Protein 6IYM (pdb70)

Solvent-accessible surface area: 23122 Å² total; per-residue (Å²): 78,42,33,3,2,47,6,54,68,115,68,162,28,65,0,0,5,25,70,97,65,112,76,43,10,5,16,73,35,0,160,17,79,34,0,37,87,5,1,83,74,51,110,102,70,142,27,104,102,135,117,27,60,196,87,72,144,161,16,119,18,38,10,0,7,111,3,52,10,2,0,2,0,4,12,148,0,15,9,86,150,98,137,51,156,144,79,54,48,102,27,100,11,21,1,9,2,0,0,9,32,0,24,27,3,5,145,33,66,0,43,8,12,54,109,36,2,112,56,0,0,1,10,0,0,0,0,0,0,0,4,56,74,16,82,67,10,57,106,160,47,0,63,139,32,10,44,0,1,0,0,0,2,0,0,0,0,10,43,5,18,155,96,14,67,6,50,5,12,0,3,0,0,21,6,0,0,0,0,0,13,0,0,1,24,49,143,42,18,104,19,64,80,12,64,0,37,0,92,4,93,51,103,78,42,0,58,5,18,5,116,27,19,61,55,74,6,34,52,0,0,26,39,0,0,108,2,0,27,1,56,11,0,1,1,0,0,0,1,23,5,56,25,21,0,82,54,64,198,112,75,53,39,4,83,86,34,24,44,1,30,0,19,1,98,47,6,24,113,1,62,2,57,0,86,57,277,101,55,49,22,0,49,0,55,63,143,60,147,23,35,0,0,0,16,65,95,60,88,70,32,7,0,16,73,34,2,165,16,84,33,0,38,79,12,1,84,94,49,160,138,90,141,22,79,24,140,104,8,81,126,34,100,122,170,26,107,17,26,8,0,6,101,1,35,8,3,0,1,0,5,14,185,2,24,10,96,120,89,149,102,55,108,122,39,20,82,37,122,8,24,1,8,2,0,1,4,22,0,21,29,3,4,111,27,68,0,29,15,11,55,128,31,1,114,59,0,0,2,16,0,0,0,0,0,0,0,8,71,80,13,73,50,8,52,86,140,46,0,63,136,29,9,42,0,1,0,0,0,1,0,0,0,0,22,37,6,29,157,96,6,64,7,46,6,8,0,3,0,0,18,6,0,0,0,0,0,7,0,0,5,28,55,142,42,20,98,19,66,90,23,72,0,41,0,96,4,93,53,105,75,38,3,61,6,25,5,112,23,10,42,38,71,5,35,48,0,0,36,58,0,0,96,0,2,32,1,57,7,0,0,1,0,0,0,1,23,6,58,27,26,0,86,54,61,184,111,76,49,37,4,89,92,37,24,41,0,31,0,35,1,126,44,2,32,78,0,63,2,59,0,96,69,241

Nearest PDB structures (foldseek):
  6iym-assembly1_B  TM=1.004E+00  e=7.738E-63  Exiguobacterium antarcticum B7
  8suu-assembly1_B  TM=8.965E-01  e=3.694E-33  Bacillus subtilis
  8sky-assembly1_A  TM=9.035E-01  e=5.834E-33  Bacillus subtilis
  8suu-assembly1_A  TM=9.017E-01  e=2.299E-32  Bacillus subtilis
  6v77-assembly1_B  TM=8.559E-01  e=2.124E-24  Mycolicibacterium smegmatis MC2 155

CATH classification: 3.90.850.10

Secondary structure (DSSP, 8-state):
--EEEEEEETTEEEEEEEETTEEEE-HHHHT-S-HHHHHHT-S-----SSSS----STT-B--S---SSPEEEESS-B-SSS-STT-SSS----EEEE-GGGEE-TT--EE--TTT-S-EE--EEEEEEE-S-BSS--TTTGGGGEEEEEEEE--EEHHHHHHSSSSTGGGTSTT-EEEEEEEEEGGG--GGG-EEEEEETTEEEEEEEGGGBSS-HHHHHHHHTTTSPBPTT-EEE----S--GGGSSS-----TT-EEEEEETTTEEEEEEEE--/-PEEEEEEETTEEEEEEEETTEEEE-HHHH--S-HHHHHHH-S-----STTSPEE-S--EE--S---SSPEEEESS-B-SSTTS-TTTTTS---EEEE-GGGEE-TTPPEE--TTT-S-EE--EEEEEEE-S-BSS--TTTTGGGEEEEEEEE--EEHHHHHHHSSSHHHH-STT-EEEEEEEEEGGG--GGG-EEEEEETTEEEEEEEGGGBSS-HHHHHHHHTSSS-B-TT-EEE----S--GGGSSS-----TT-EEEEEETTTEEEEEEEE--

B-factor: mean 56.95, std 20.61, range [31.55, 186.47]

Structure (mmCIF, N/CA/C/O backbone):
data_6IYM
#
_entry.id   6IYM
#
_cell.length_a   120.437
_cell.length_b   72.656
_cell.length_c   63.374
_cell.angle_alpha   90.00
_cell.angle_beta   101.68
_cell.angle_gamma   90.00
#
_symmetry.space_group_name_H-M   'C 1 2 1'
#
loop_
_entity.id
_entity.type
_entity.pdbx_description
1 polymer '5-oxopent-3-ene-1,2,5-tricarboxylate decarboxylase'
2 non-polymer 'MAGNESIUM ION'
3 water water
#
loop_
_atom_site.group_PDB
_atom_site.id
_atom_site.type_symbol
_atom_site.label_atom_id
_atom_site.label_alt_id
_atom_site.label_comp_id
_atom_site.label_asym_id
_atom_site.label_entity_id
_atom_site.label_seq_id
_atom_site.pdbx_PDB_ins_code
_atom_site.Cartn_x
_atom_site.Cartn_y
_atom_site.Cartn_z
_atom_site.occupancy
_atom_site.B_iso_or_equiv
_atom_site.auth_seq_id
_atom_site.auth_comp_id
_atom_site.auth_asym_id
_atom_site.auth_atom_id
_atom_site.pdbx_PDB_model_num
ATOM 1 N N . SER A 1 2 ? 57.170 -5.172 14.327 1.00 98.92 2 SER A N 1
ATOM 2 C CA . SER A 1 2 ? 55.953 -4.300 14.251 1.00 99.21 2 SER A CA 1
ATOM 3 C C . SER A 1 2 ? 55.018 -4.813 13.145 1.00 107.48 2 SER A C 1
ATOM 4 O O . SER A 1 2 ? 55.126 -4.315 11.995 1.00 110.49 2 SER A O 1
ATOM 7 N N . MET A 1 3 ? 54.149 -5.776 13.482 1.00 105.25 3 MET A N 1
ATOM 8 C CA . MET A 1 3 ? 53.065 -6.290 12.598 1.00 99.36 3 MET A CA 1
ATOM 9 C C . MET A 1 3 ? 51.965 -5.218 12.495 1.00 91.54 3 MET A C 1
ATOM 10 O O . MET A 1 3 ? 51.439 -4.796 13.548 1.00 84.86 3 MET A O 1
ATOM 15 N N . LYS A 1 4 ? 51.683 -4.739 11.279 1.00 73.82 4 LYS A N 1
ATOM 16 C CA . LYS A 1 4 ? 50.529 -3.852 10.984 1.00 69.32 4 LYS A CA 1
ATOM 17 C C . LYS A 1 4 ? 49.573 -4.653 10.113 1.00 65.55 4 LYS A C 1
ATOM 18 O O . LYS A 1 4 ? 50.067 -5.440 9.299 1.00 61.21 4 LYS A O 1
ATOM 24 N N . TRP A 1 5 ? 48.266 -4.511 10.335 1.00 58.14 5 TRP A N 1
ATOM 25 C CA . TRP A 1 5 ? 47.225 -5.246 9.577 1.00 50.86 5 TRP A CA 1
ATOM 26 C C . TRP A 1 5 ? 46.485 -4.256 8.696 1.00 52.08 5 TRP A C 1
ATOM 27 O O . TRP A 1 5 ? 46.175 -3.157 9.185 1.00 48.31 5 TRP A O 1
ATOM 38 N N . PHE A 1 6 ? 46.161 -4.656 7.474 1.00 48.51 6 PHE A N 1
ATOM 39 C CA . PHE A 1 6 ? 45.273 -3.871 6.591 1.00 52.81 6 PHE A CA 1
ATOM 40 C C . PHE A 1 6 ? 44.496 -4.818 5.688 1.00 56.06 6 PHE A C 1
ATOM 41 O O . PHE A 1 6 ? 44.787 -6.043 5.641 1.00 53.48 6 PHE A O 1
ATOM 49 N N . ARG A 1 7 ? 43.463 -4.239 5.089 1.00 53.81 7 ARG A N 1
ATOM 50 C CA . ARG A 1 7 ? 42.712 -4.786 3.949 1.00 51.86 7 ARG A CA 1
ATOM 51 C C . ARG A 1 7 ? 43.177 -3.979 2.732 1.00 56.80 7 ARG A C 1
ATOM 52 O O . ARG A 1 7 ? 43.410 -2.761 2.905 1.00 55.58 7 ARG A O 1
ATOM 60 N N . PHE A 1 8 ? 43.377 -4.628 1.579 1.00 57.81 8 PHE A N 1
ATOM 61 C CA . PHE A 1 8 ? 43.682 -3.960 0.284 1.00 60.20 8 PHE A CA 1
ATOM 62 C C . PHE A 1 8 ? 42.820 -4.570 -0.820 1.00 60.40 8 PHE A C 1
ATOM 63 O O . PHE A 1 8 ? 42.331 -5.700 -0.628 1.00 67.16 8 PHE A O 1
ATOM 71 N N . GLU A 1 9 ? 42.666 -3.848 -1.932 1.00 60.87 9 GLU A N 1
ATOM 72 C CA . GLU A 1 9 ? 41.792 -4.216 -3.074 1.00 67.94 9 GLU A CA 1
ATOM 73 C C . GLU A 1 9 ? 42.601 -4.981 -4.127 1.00 75.02 9 GLU A C 1
ATOM 74 O O . GLU A 1 9 ? 43.720 -4.530 -4.468 1.00 61.93 9 GLU A O 1
ATOM 80 N N . GLN A 1 10 ? 42.021 -6.080 -4.631 1.00 83.68 10 GLN A N 1
ATOM 81 C CA . GLN A 1 10 ? 42.509 -6.870 -5.796 1.00 80.42 10 GLN A CA 1
ATOM 82 C C . GLN A 1 10 ? 41.313 -7.417 -6.595 1.00 81.08 10 GLN A C 1
ATOM 83 O O . GLN A 1 10 ? 40.557 -8.260 -6.061 1.00 72.14 10 GLN A O 1
ATOM 89 N N . ASP A 1 11 ? 41.144 -6.933 -7.830 1.00 77.76 11 ASP A N 1
ATOM 90 C CA . ASP A 1 11 ? 40.083 -7.352 -8.783 1.00 84.33 11 ASP A CA 1
ATOM 91 C C . ASP A 1 11 ? 38.711 -6.896 -8.272 1.00 86.67 11 ASP A C 1
ATOM 92 O O . ASP A 1 11 ? 37.740 -7.651 -8.460 1.00 88.83 11 ASP A O 1
ATOM 97 N N . GLY A 1 12 ? 38.638 -5.692 -7.693 1.00 89.53 12 GLY A N 1
ATOM 98 C CA . GLY A 1 12 ? 37.422 -5.120 -7.081 1.00 93.91 12 GLY A CA 1
ATOM 99 C C . GLY A 1 12 ? 36.977 -5.908 -5.857 1.00 95.78 12 GLY A C 1
ATOM 100 O O . GLY A 1 12 ? 35.773 -5.819 -5.535 1.00 93.59 12 GLY A O 1
ATOM 101 N N . ARG A 1 13 ? 37.909 -6.622 -5.193 1.00 90.77 13 ARG A N 1
ATOM 102 C CA . ARG A 1 13 ? 37.622 -7.608 -4.107 1.00 87.78 13 ARG A CA 1
ATOM 103 C C . ARG A 1 13 ? 38.663 -7.560 -2.975 1.00 80.42 13 ARG A C 1
ATOM 104 O O . ARG A 1 13 ? 39.886 -7.632 -3.239 1.00 68.09 13 ARG A O 1
ATOM 112 N N . ALA A 1 14 ? 38.160 -7.525 -1.739 1.00 74.98 14 ALA A N 1
ATOM 113 C CA . ALA A 1 14 ? 38.933 -7.387 -0.489 1.00 71.05 14 ALA A CA 1
ATOM 114 C C . ALA A 1 14 ? 39.934 -8.537 -0.362 1.00 66.65 14 ALA A C 1
ATOM 115 O O . ALA A 1 14 ? 39.545 -9.677 -0.625 1.00 61.20 14 ALA A O 1
ATOM 117 N N . ARG A 1 15 ? 41.173 -8.220 0.034 1.00 64.64 15 ARG A N 1
ATOM 118 C CA . ARG A 1 15 ? 42.193 -9.173 0.548 1.00 66.26 15 ARG A CA 1
ATOM 119 C C . ARG A 1 15 ? 42.803 -8.592 1.830 1.00 64.06 15 ARG A C 1
ATOM 120 O O . ARG A 1 15 ? 42.540 -7.420 2.119 1.00 64.85 15 ARG A O 1
ATOM 128 N N . ILE A 1 16 ? 43.585 -9.382 2.569 1.00 53.66 16 ILE A N 1
ATOM 129 C CA . ILE A 1 16 ? 44.201 -8.967 3.860 1.00 57.49 16 ILE A CA 1
ATOM 130 C C . ILE A 1 16 ? 45.717 -8.989 3.680 1.00 64.23 16 ILE A C 1
ATOM 131 O O . ILE A 1 16 ? 46.248 -9.933 3.051 1.00 59.07 16 ILE A O 1
ATOM 136 N N . GLY A 1 17 ? 46.376 -7.991 4.256 1.00 60.85 17 GLY A N 1
ATOM 137 C CA . GLY A 1 17 ? 47.830 -7.807 4.171 1.00 59.74 17 GLY A CA 1
ATOM 138 C C . GLY A 1 17 ? 48.352 -7.391 5.518 1.00 62.07 17 GLY A C 1
ATOM 139 O O . GLY A 1 17 ? 47.530 -6.886 6.329 1.00 56.55 17 GLY A O 1
ATOM 140 N N . VAL A 1 18 ? 49.640 -7.648 5.757 1.00 65.76 18 VAL A N 1
ATOM 141 C CA . VAL A 1 18 ? 50.385 -7.200 6.966 1.00 72.22 18 VAL A CA 1
ATOM 142 C C . VAL A 1 18 ? 51.642 -6.460 6.511 1.00 73.46 18 VAL A C 1
ATOM 143 O O . VAL A 1 18 ? 51.915 -6.425 5.290 1.00 70.50 18 VAL A O 1
ATOM 147 N N . GLU A 1 19 ? 52.367 -5.889 7.472 1.00 73.69 19 GLU A N 1
ATOM 148 C CA . GLU A 1 19 ? 53.572 -5.064 7.214 1.00 78.93 19 GLU A CA 1
ATOM 149 C C . GLU A 1 19 ? 54.529 -5.231 8.396 1.00 80.32 19 GLU A C 1
ATOM 150 O O . GLU A 1 19 ? 54.173 -4.808 9.516 1.00 70.26 19 GLU A O 1
ATOM 156 N N . GLU A 1 20 ? 55.654 -5.905 8.141 1.00 85.10 20 GLU A N 1
ATOM 157 C CA . GLU A 1 20 ? 56.804 -6.050 9.068 1.00 90.17 20 GLU A CA 1
ATOM 158 C C . GLU A 1 20 ? 58.035 -5.441 8.392 1.00 90.89 20 GLU A C 1
ATOM 159 O O . GLU A 1 20 ? 58.330 -5.824 7.234 1.00 82.32 20 GLU A O 1
ATOM 165 N N . ALA A 1 21 ? 58.681 -4.490 9.073 1.00 88.93 21 ALA A N 1
ATOM 166 C CA . ALA A 1 21 ? 59.898 -3.788 8.610 1.00 91.12 21 ALA A CA 1
ATOM 167 C C . ALA A 1 21 ? 59.807 -3.493 7.103 1.00 97.17 21 ALA A C 1
ATOM 168 O O . ALA A 1 21 ? 60.623 -4.051 6.337 1.00 99.49 21 ALA A O 1
ATOM 170 N N . GLY A 1 22 ? 58.821 -2.687 6.687 1.00 92.79 22 GLY A N 1
ATOM 171 C CA . GLY A 1 22 ? 58.888 -1.872 5.455 1.00 88.73 22 GLY A CA 1
ATOM 172 C C . GLY A 1 22 ? 58.261 -2.498 4.212 1.00 87.57 22 GLY A C 1
ATOM 173 O O . GLY A 1 22 ? 58.114 -1.752 3.223 1.00 90.19 22 GLY A O 1
ATOM 174 N N . HIS A 1 23 ? 57.935 -3.797 4.203 1.00 90.59 23 HIS A N 1
ATOM 175 C CA . HIS A 1 23 ? 57.313 -4.481 3.030 1.00 83.92 23 HIS A CA 1
ATOM 176 C C . HIS A 1 23 ? 55.961 -5.072 3.416 1.00 83.05 23 HIS A C 1
ATOM 177 O O . HIS A 1 23 ? 55.765 -5.417 4.597 1.00 82.31 23 HIS A O 1
ATOM 184 N N . ARG A 1 24 ? 55.112 -5.269 2.413 1.00 83.86 24 ARG A N 1
ATOM 185 C CA . ARG A 1 24 ? 53.681 -5.615 2.571 1.00 81.58 24 ARG A CA 1
ATOM 186 C C . ARG A 1 24 ? 53.413 -6.993 1.957 1.00 89.36 24 ARG A C 1
ATOM 187 O O . ARG A 1 24 ? 53.282 -7.091 0.708 1.00 90.77 24 ARG A O 1
ATOM 195 N N . TYR A 1 25 ? 53.320 -8.009 2.820 1.00 81.88 25 TYR A N 1
ATOM 196 C CA . TYR A 1 25 ? 53.034 -9.417 2.451 1.00 82.42 25 TYR A CA 1
ATOM 197 C C . TYR A 1 25 ? 51.514 -9.585 2.450 1.00 78.32 25 TYR A C 1
ATOM 198 O O . TYR A 1 25 ? 50.853 -9.015 3.345 1.00 69.72 25 TYR A O 1
ATOM 207 N N . ASP A 1 26 ? 50.984 -10.295 1.449 1.00 69.60 26 ASP A N 1
ATOM 208 C CA . ASP A 1 26 ? 49.572 -10.763 1.408 1.00 72.17 26 ASP A CA 1
ATOM 209 C C .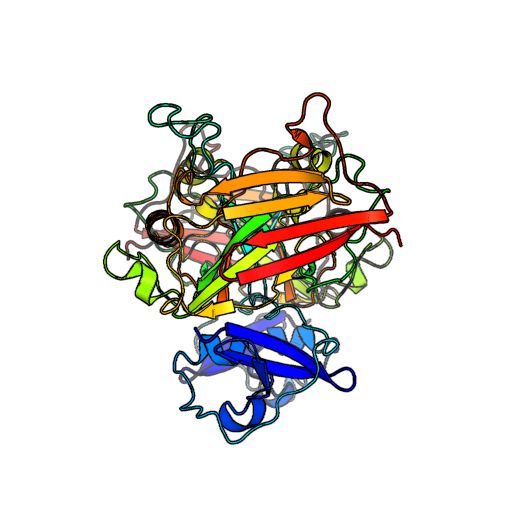 ASP A 1 26 ? 49.468 -12.044 2.253 1.00 70.74 26 ASP A C 1
ATOM 210 O O . ASP A 1 26 ? 50.060 -13.058 1.860 1.00 74.06 26 ASP A O 1
ATOM 215 N N . VAL A 1 27 ? 48.742 -12.001 3.374 1.00 70.09 27 VAL A N 1
ATOM 216 C CA . VAL A 1 27 ? 48.697 -13.095 4.391 1.00 62.99 27 VAL A CA 1
ATOM 217 C C . VAL A 1 27 ? 47.365 -13.841 4.312 1.00 64.31 27 VAL A C 1
ATOM 218 O O . VAL A 1 27 ? 47.145 -14.731 5.157 1.00 60.14 27 VAL A O 1
ATOM 222 N N . THR A 1 28 ? 46.501 -13.509 3.357 1.00 59.57 28 THR A N 1
ATOM 223 C CA . THR A 1 28 ? 45.108 -14.030 3.332 1.00 62.22 28 THR A CA 1
ATOM 224 C C . THR A 1 28 ? 45.133 -15.549 3.513 1.00 67.09 28 THR A C 1
ATOM 225 O O . THR A 1 28 ? 44.402 -16.060 4.360 1.00 72.84 28 THR A O 1
ATOM 229 N N . PRO A 1 29 ? 45.948 -16.311 2.731 1.00 67.49 29 PRO A N 1
ATOM 230 C CA . PRO A 1 29 ? 45.991 -17.771 2.838 1.00 64.61 29 PRO A CA 1
ATOM 231 C C . PRO A 1 29 ? 46.222 -18.326 4.252 1.00 64.86 29 PRO A C 1
ATOM 232 O O . PRO A 1 29 ? 45.456 -19.187 4.651 1.00 67.61 29 PRO A O 1
ATOM 236 N N . GLN A 1 30 ? 47.233 -17.850 4.984 1.00 68.60 30 GLN A N 1
ATOM 237 C CA . GLN A 1 30 ? 47.550 -18.400 6.338 1.00 76.28 30 GLN A CA 1
ATOM 238 C C . GLN A 1 30 ? 46.398 -18.136 7.314 1.00 75.92 30 GLN A C 1
ATOM 239 O O . GLN A 1 30 ? 46.199 -18.990 8.196 1.00 81.78 30 GLN A O 1
ATOM 245 N N . VAL A 1 31 ? 45.683 -17.011 7.169 1.00 77.98 31 VAL A N 1
ATOM 246 C CA . VAL A 1 31 ? 44.667 -16.529 8.160 1.00 75.44 31 VAL A CA 1
ATOM 247 C C . VAL A 1 31 ? 43.250 -16.973 7.741 1.00 78.49 31 VAL A C 1
ATOM 248 O O . VAL A 1 31 ? 42.344 -16.873 8.589 1.00 81.30 31 VAL A O 1
ATOM 252 N N . TYR A 1 32 ? 43.057 -17.456 6.506 1.00 77.95 32 TYR A N 1
ATOM 253 C CA . TYR A 1 32 ? 41.829 -18.169 6.039 1.00 81.99 32 TYR A CA 1
ATOM 254 C C . TYR A 1 32 ? 40.594 -17.266 6.151 1.00 77.49 32 TYR A C 1
ATOM 255 O O . TYR A 1 32 ? 39.548 -17.738 6.622 1.00 77.71 32 TYR A O 1
ATOM 264 N N . THR A 1 33 ? 40.690 -16.019 5.688 1.00 76.80 33 THR A N 1
ATOM 265 C CA . THR A 1 33 ? 39.532 -15.100 5.552 1.00 67.95 33 THR A CA 1
ATOM 266 C C . THR A 1 33 ? 39.962 -13.824 4.820 1.00 65.12 33 THR A C 1
ATOM 267 O O . THR A 1 33 ? 41.167 -13.548 4.806 1.00 61.80 33 THR A O 1
ATOM 271 N N . ASP A 1 34 ? 38.998 -13.102 4.240 1.00 60.55 34 ASP A N 1
ATOM 272 C CA . ASP A 1 34 ? 39.160 -11.744 3.636 1.00 67.27 34 ASP A CA 1
ATOM 273 C C . ASP A 1 34 ? 38.558 -10.644 4.545 1.00 65.66 34 ASP A C 1
ATOM 274 O O . ASP A 1 34 ? 38.435 -9.475 4.076 1.00 56.93 34 ASP A O 1
ATOM 279 N N . SER A 1 35 ? 38.095 -10.990 5.756 1.00 62.86 35 SER A N 1
ATOM 280 C CA . SER A 1 35 ? 37.539 -10.008 6.727 1.00 57.03 35 SER A CA 1
ATOM 281 C C . SER A 1 35 ? 38.525 -9.800 7.871 1.00 55.14 35 SER A C 1
ATOM 282 O O . SER A 1 35 ? 38.797 -10.752 8.629 1.00 48.75 35 SER A O 1
ATOM 285 N N . LEU A 1 36 ? 39.075 -8.586 7.947 1.00 49.78 36 LEU A N 1
ATOM 286 C CA . LEU A 1 36 ? 40.010 -8.197 9.022 1.00 50.80 36 LEU A CA 1
ATOM 287 C C . LEU A 1 36 ? 39.235 -8.092 10.338 1.00 47.93 36 LEU A C 1
ATOM 288 O O . LEU A 1 36 ? 39.872 -8.284 11.373 1.00 51.14 36 LEU A O 1
ATOM 293 N N . LEU A 1 37 ? 37.921 -7.815 10.299 1.00 45.67 37 LEU A N 1
ATOM 294 C CA . LEU A 1 37 ? 37.061 -7.811 11.507 1.00 50.86 37 LEU A CA 1
ATOM 295 C C . LEU A 1 37 ? 37.002 -9.226 12.079 1.00 52.17 37 LEU A C 1
ATOM 296 O O . LEU A 1 37 ? 37.075 -9.376 13.315 1.00 45.20 37 LEU A O 1
ATOM 301 N N . GLU A 1 38 ? 36.873 -10.202 11.182 1.00 54.74 38 GLU A N 1
ATOM 302 C CA . GLU A 1 38 ? 36.828 -11.644 11.514 1.00 53.39 38 GLU A CA 1
ATOM 303 C C . GLU A 1 38 ? 38.117 -12.026 12.230 1.00 53.87 38 GLU A C 1
ATOM 304 O O . GLU A 1 38 ? 38.033 -12.772 13.202 1.00 55.86 38 GLU A O 1
ATOM 310 N N . VAL A 1 39 ? 39.265 -11.533 11.752 1.00 58.44 39 VAL A N 1
ATOM 311 C CA . VAL A 1 39 ? 40.612 -11.814 12.337 1.00 55.29 39 VAL A CA 1
ATOM 312 C C . VAL A 1 39 ? 40.652 -11.285 13.773 1.00 55.18 39 VAL A C 1
ATOM 313 O O . VAL A 1 39 ? 41.162 -11.992 14.649 1.00 55.51 39 VAL A O 1
ATOM 317 N N . ILE A 1 40 ? 40.085 -10.101 14.005 1.00 53.69 40 ILE A N 1
ATOM 318 C CA . ILE A 1 40 ? 40.062 -9.446 15.344 1.00 50.82 40 ILE A CA 1
ATOM 319 C C . ILE A 1 40 ? 39.112 -10.195 16.287 1.00 51.18 40 ILE A C 1
ATOM 320 O O . ILE A 1 40 ? 39.579 -10.551 17.380 1.00 51.78 40 ILE A O 1
ATOM 325 N N . VAL A 1 41 ? 37.853 -10.420 15.876 1.00 52.96 41 VAL A N 1
ATOM 326 C CA . VAL A 1 41 ? 36.760 -11.047 16.690 1.00 51.10 41 VAL A CA 1
ATOM 327 C C . VAL A 1 41 ? 37.205 -12.444 17.178 1.00 55.59 41 VAL A C 1
ATOM 328 O O . VAL A 1 41 ? 37.059 -12.717 18.381 1.00 56.29 41 VAL A O 1
ATOM 332 N N . ARG A 1 42 ? 37.745 -13.284 16.286 1.00 55.16 42 ARG A N 1
ATOM 333 C CA . ARG A 1 42 ? 38.263 -14.659 16.576 1.00 62.57 42 ARG A CA 1
ATOM 334 C C . ARG A 1 42 ? 39.173 -14.706 17.810 1.00 63.07 42 ARG A C 1
ATOM 335 O O . ARG A 1 42 ? 39.222 -15.776 18.427 1.00 59.37 42 ARG A O 1
ATOM 343 N N . GLY A 1 43 ? 39.898 -13.621 18.116 1.00 64.05 43 GLY A N 1
ATOM 344 C CA . GLY A 1 43 ? 40.611 -13.434 19.395 1.00 65.48 43 GLY A CA 1
ATOM 345 C C . GLY A 1 43 ? 41.803 -14.369 19.564 1.00 76.74 43 GLY A C 1
ATOM 346 O O . GLY A 1 43 ? 42.160 -14.656 20.722 1.00 80.92 43 GLY A O 1
ATOM 347 N N . PHE A 1 44 ? 42.389 -14.841 18.459 1.00 74.75 44 PHE A N 1
ATOM 348 C CA . PHE A 1 44 ? 43.717 -15.510 18.386 1.00 76.41 44 PHE A CA 1
ATOM 349 C C . PHE A 1 44 ? 44.379 -15.091 17.069 1.00 83.03 44 PHE A C 1
ATOM 350 O O . PHE A 1 44 ? 43.634 -14.806 16.104 1.00 80.47 44 PHE A O 1
ATOM 358 N N . GLU A 1 45 ? 45.713 -15.056 17.008 1.00 88.34 45 GLU A N 1
ATOM 359 C CA . GLU A 1 45 ? 46.428 -14.875 15.716 1.00 96.55 45 GLU A CA 1
ATOM 360 C C . GLU A 1 45 ? 46.684 -16.259 15.122 1.00 91.89 45 GLU A C 1
ATOM 361 O O . GLU A 1 45 ? 47.164 -17.130 15.874 1.00 80.46 45 GLU A O 1
ATOM 367 N N . MET A 1 46 ? 46.362 -16.433 13.833 1.00 89.76 46 MET A N 1
ATOM 368 C CA . MET A 1 46 ? 46.463 -17.719 13.096 1.00 96.59 46 MET A CA 1
ATOM 369 C C . MET A 1 46 ? 47.916 -17.924 12.654 1.00 104.00 46 MET A C 1
ATOM 370 O O . MET A 1 46 ? 48.202 -17.715 11.461 1.00 113.68 46 MET A O 1
ATOM 375 N N . ASP A 1 47 ? 48.786 -18.269 13.614 1.00 110.05 47 ASP A N 1
ATOM 376 C CA . ASP A 1 47 ? 50.164 -18.808 13.435 1.00 115.44 47 ASP A CA 1
ATOM 377 C C . ASP A 1 47 ? 50.633 -18.582 11.991 1.00 111.34 47 ASP A C 1
ATOM 378 O O . ASP A 1 47 ? 50.886 -19.579 11.278 1.00 101.81 47 ASP A O 1
ATOM 383 N N . VAL A 1 48 ? 50.730 -17.315 11.575 1.00 110.65 48 VAL A N 1
ATOM 384 C CA . VAL A 1 48 ? 51.239 -16.916 10.229 1.00 106.57 48 VAL A CA 1
ATOM 385 C C . VAL A 1 48 ? 52.756 -16.768 10.331 1.00 108.22 48 VAL A C 1
ATOM 386 O O . VAL A 1 48 ? 53.227 -16.165 11.322 1.00 96.59 48 VAL A O 1
ATOM 390 N N . ASP A 1 49 ? 53.478 -17.332 9.355 1.00 121.23 49 ASP A N 1
ATOM 391 C CA . ASP A 1 49 ? 54.953 -17.208 9.206 1.00 124.28 49 ASP A CA 1
ATOM 392 C C . ASP A 1 49 ? 55.241 -16.697 7.788 1.00 117.99 49 ASP A C 1
ATOM 393 O O . ASP A 1 49 ? 54.767 -17.325 6.810 1.00 102.66 49 ASP A O 1
ATOM 398 N N . LEU A 1 50 ? 55.943 -15.562 7.708 1.00 121.73 50 LEU A N 1
ATOM 399 C CA . LEU A 1 50 ? 56.456 -14.926 6.464 1.00 132.20 50 LEU A CA 1
ATOM 400 C C . LEU A 1 50 ? 57.419 -15.883 5.745 1.00 148.38 50 LEU A C 1
ATOM 401 O O . LEU A 1 50 ? 57.538 -17.056 6.180 1.00 147.34 50 LEU A O 1
ATOM 406 N N . ASP A 1 51 ? 58.067 -15.401 4.678 1.00 153.38 51 ASP A N 1
ATOM 407 C CA . ASP A 1 51 ? 58.966 -16.195 3.797 1.00 145.81 51 ASP A CA 1
ATOM 408 C C . ASP A 1 51 ? 58.135 -17.337 3.202 1.00 136.06 51 ASP A C 1
ATOM 409 O O . ASP A 1 51 ? 58.572 -18.500 3.270 1.00 144.18 51 ASP A O 1
ATOM 414 N N . VAL A 1 52 ? 56.966 -16.994 2.657 1.00 124.10 52 VAL A N 1
ATOM 415 C CA . VAL A 1 52 ? 55.942 -17.963 2.165 1.00 121.33 52 VAL A CA 1
ATOM 416 C C . VAL A 1 52 ? 55.065 -17.278 1.103 1.00 115.34 52 VAL A C 1
ATOM 417 O O . VAL A 1 52 ? 54.889 -17.889 0.029 1.00 114.82 52 VAL A O 1
ATOM 421 N N . ALA A 1 53 ? 54.556 -16.063 1.370 1.00 105.52 53 ALA A N 1
ATOM 422 C CA . ALA A 1 53 ? 53.471 -15.406 0.593 1.00 97.30 53 ALA A CA 1
ATOM 423 C C . ALA A 1 53 ? 53.938 -14.081 -0.019 1.00 85.69 53 ALA A C 1
ATOM 424 O O . ALA A 1 53 ? 54.969 -13.533 0.367 1.00 86.74 53 ALA A O 1
ATOM 426 N N . PRO A 1 54 ? 53.194 -13.533 -1.010 1.00 82.79 54 PRO A N 1
ATOM 427 C CA . PRO A 1 54 ? 53.696 -12.462 -1.882 1.00 91.62 54 PRO A CA 1
ATOM 428 C C . PRO A 1 54 ? 54.359 -11.243 -1.215 1.00 101.27 54 PRO A C 1
ATOM 429 O O . PRO A 1 54 ? 54.596 -11.272 -0.022 1.00 110.57 54 PRO A O 1
ATOM 433 N N . ARG A 1 55 ? 54.643 -10.207 -2.015 1.00 106.14 55 ARG A N 1
ATOM 434 C CA . ARG A 1 55 ? 55.250 -8.922 -1.570 1.00 113.69 55 ARG A CA 1
AT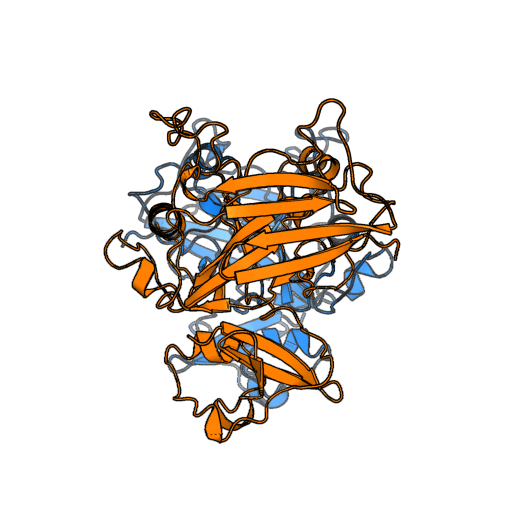OM 435 C C . ARG A 1 55 ? 54.781 -7.800 -2.511 1.00 113.51 55 ARG A C 1
ATOM 436 O O . ARG A 1 55 ? 55.632 -7.002 -2.951 1.00 121.75 55 ARG A O 1
ATOM 444 N N . LEU A 1 56 ? 53.471 -7.721 -2.775 1.00 109.91 56 LEU A N 1
ATOM 445 C CA . LEU A 1 56 ? 52.885 -6.949 -3.911 1.00 113.64 56 LEU A CA 1
ATOM 446 C C . LEU A 1 56 ? 53.275 -5.461 -3.834 1.00 109.49 56 LEU A C 1
ATOM 447 O O . LEU A 1 56 ? 53.826 -5.033 -2.800 1.00 96.36 56 LEU A O 1
ATOM 452 N N . THR A 1 57 ? 52.963 -4.713 -4.900 1.00 105.17 57 THR A N 1
ATOM 453 C CA . THR A 1 57 ? 53.438 -3.333 -5.199 1.00 103.70 57 THR A CA 1
ATOM 454 C C . THR A 1 57 ? 52.850 -2.304 -4.220 1.00 102.29 57 THR A C 1
ATOM 455 O O . THR A 1 57 ? 51.955 -2.660 -3.426 1.00 98.23 57 THR A O 1
ATOM 459 N N . ASP A 1 58 ? 53.345 -1.063 -4.292 1.00 106.37 58 ASP A N 1
ATOM 460 C CA . ASP A 1 58 ? 52.989 0.052 -3.371 1.00 114.08 58 ASP A CA 1
ATOM 461 C C . ASP A 1 58 ? 51.662 0.681 -3.818 1.00 114.54 58 ASP A C 1
ATOM 462 O O . ASP A 1 58 ? 50.875 1.071 -2.929 1.00 115.29 58 ASP A O 1
ATOM 467 N N . HIS A 1 59 ? 51.430 0.769 -5.135 1.00 105.06 59 HIS A N 1
ATOM 468 C CA . HIS A 1 59 ? 50.138 1.173 -5.762 1.00 102.63 59 HIS A CA 1
ATOM 469 C C . HIS A 1 59 ? 49.152 -0.007 -5.703 1.00 94.77 59 HIS A C 1
ATOM 470 O O . HIS A 1 59 ? 48.584 -0.369 -6.751 1.00 98.70 59 HIS A O 1
ATOM 477 N N . VAL A 1 60 ? 48.949 -0.557 -4.500 1.00 92.67 60 VAL A N 1
ATOM 478 C CA . VAL A 1 60 ? 48.149 -1.786 -4.217 1.00 84.69 60 VAL A CA 1
ATOM 479 C C . VAL A 1 60 ? 46.704 -1.377 -3.908 1.00 84.27 60 VAL A C 1
ATOM 480 O O . VAL A 1 60 ? 45.783 -2.123 -4.317 1.00 94.76 60 VAL A O 1
ATOM 484 N N . ARG A 1 61 ? 46.536 -0.229 -3.238 1.00 71.17 61 ARG A N 1
ATOM 485 C CA . ARG A 1 61 ? 45.248 0.413 -2.837 1.00 68.61 61 ARG A CA 1
ATOM 486 C C . ARG A 1 61 ? 44.647 -0.292 -1.610 1.00 64.45 61 ARG A C 1
ATOM 487 O O . ARG A 1 61 ? 44.083 -1.412 -1.756 1.00 56.68 61 ARG A O 1
ATOM 495 N N . LEU A 1 62 ? 44.740 0.388 -0.465 1.00 56.61 62 LEU A N 1
ATOM 496 C CA . LEU A 1 62 ? 44.243 -0.030 0.872 1.00 55.09 62 LEU A CA 1
ATOM 497 C C . LEU A 1 62 ? 42.740 0.250 0.922 1.00 49.73 62 LEU A C 1
ATOM 498 O O . LEU A 1 62 ? 42.287 1.207 0.247 1.00 50.61 62 LEU A O 1
ATOM 503 N N . LEU A 1 63 ? 41.981 -0.548 1.672 1.00 46.63 63 LEU A N 1
ATOM 504 C CA . LEU A 1 63 ? 40.563 -0.237 1.991 1.00 46.44 63 LEU A CA 1
ATOM 505 C C . LEU A 1 63 ? 40.493 0.221 3.450 1.00 45.64 63 LEU A C 1
ATOM 506 O O . LEU A 1 63 ? 41.556 0.173 4.148 1.00 40.59 63 LEU A O 1
ATOM 511 N N . ALA A 1 64 ? 39.321 0.672 3.900 1.00 41.46 64 ALA A N 1
ATOM 512 C CA . ALA A 1 64 ? 39.066 0.872 5.344 1.00 45.24 64 ALA A CA 1
ATOM 513 C C . ALA A 1 64 ? 39.381 -0.451 6.044 1.00 42.74 64 ALA A C 1
ATOM 514 O O . ALA A 1 64 ? 39.148 -1.508 5.479 1.00 47.26 64 ALA A O 1
ATOM 516 N N . PRO A 1 65 ? 39.992 -0.479 7.244 1.00 44.22 65 PRO A N 1
ATOM 517 C CA . PRO A 1 65 ? 40.259 -1.753 7.914 1.00 41.96 65 PRO A CA 1
ATOM 518 C C . PRO A 1 65 ? 39.062 -2.721 7.932 1.00 40.08 65 PRO A C 1
ATOM 519 O O . PRO A 1 65 ? 39.246 -3.856 7.588 1.00 43.78 65 PRO A O 1
ATOM 523 N N . TYR A 1 66 ? 37.868 -2.248 8.288 1.00 40.52 66 TYR A N 1
ATOM 524 C CA . TYR A 1 66 ? 36.600 -3.020 8.172 1.00 41.69 66 TYR A CA 1
ATOM 525 C C . TYR A 1 66 ? 35.440 -2.050 8.346 1.00 40.94 66 TYR A C 1
ATOM 526 O O . TYR A 1 66 ? 35.719 -0.858 8.600 1.00 41.80 66 TYR A O 1
ATOM 535 N N . LEU A 1 67 ? 34.221 -2.530 8.130 1.00 42.70 67 LEU A N 1
ATOM 536 C CA . LEU A 1 67 ? 32.964 -1.814 8.459 1.00 45.77 67 LEU A CA 1
ATOM 537 C C . LEU A 1 67 ? 32.665 -2.104 9.926 1.00 48.42 67 LEU A C 1
ATOM 538 O O . LEU A 1 67 ? 32.434 -3.253 10.303 1.00 45.09 67 LEU A O 1
ATOM 543 N N . PRO A 1 68 ? 32.733 -1.097 10.823 1.00 43.88 68 PRO A N 1
ATOM 544 C CA . PRO A 1 68 ? 32.596 -1.363 12.247 1.00 46.76 68 PRO A CA 1
ATOM 545 C C . PRO A 1 68 ? 31.212 -1.977 12.458 1.00 48.92 68 PRO A C 1
ATOM 546 O O . PRO A 1 68 ? 30.237 -1.545 11.850 1.00 48.57 68 PRO A O 1
ATOM 550 N N . PRO A 1 69 ? 31.096 -3.033 13.286 1.00 54.56 69 PRO A N 1
ATOM 551 C CA . PRO A 1 69 ? 29.814 -3.711 13.483 1.00 54.13 69 PRO A CA 1
ATOM 552 C C . PRO A 1 69 ? 28.795 -2.827 14.224 1.00 56.48 69 PRO A C 1
ATOM 553 O O . PRO A 1 69 ? 27.619 -3.126 14.190 1.00 55.62 69 PRO A O 1
ATOM 557 N N . ARG A 1 70 ? 29.257 -1.758 14.882 1.00 49.00 70 ARG A N 1
ATOM 558 C CA . ARG A 1 70 ? 28.356 -0.778 15.525 1.00 46.86 70 ARG A CA 1
ATOM 559 C C . ARG A 1 70 ? 28.957 0.630 15.417 1.00 44.99 70 ARG A C 1
ATOM 560 O O . ARG A 1 70 ? 30.091 0.748 14.917 1.00 42.59 70 ARG A O 1
ATOM 568 N N . ASN A 1 71 ? 28.226 1.672 15.840 1.00 39.85 71 ASN A N 1
ATOM 569 C CA . ASN A 1 71 ? 28.692 3.058 15.608 1.00 38.64 71 ASN A CA 1
ATOM 570 C C . ASN A 1 71 ? 30.072 3.204 16.247 1.00 38.20 71 ASN A C 1
ATOM 571 O O . ASN A 1 71 ? 30.327 2.592 17.302 1.00 38.94 71 ASN A O 1
ATOM 576 N N . VAL A 1 72 ? 30.934 3.968 15.587 1.00 39.03 72 VAL A N 1
ATOM 577 C CA . VAL A 1 72 ? 32.247 4.419 16.128 1.00 36.73 72 VAL A CA 1
ATOM 578 C C . VAL A 1 72 ? 31.967 5.283 17.375 1.00 36.45 72 VAL A C 1
ATOM 579 O O . VAL A 1 72 ? 31.161 6.240 17.299 1.00 37.19 72 VAL A O 1
ATOM 583 N N . ILE A 1 73 ? 32.548 4.910 18.507 1.00 37.16 73 ILE A N 1
ATOM 584 C CA . ILE A 1 73 ? 32.377 5.661 19.785 1.00 39.01 73 ILE A CA 1
ATOM 585 C C . ILE A 1 73 ? 33.423 6.763 19.817 1.00 39.16 73 ILE A C 1
ATOM 586 O O . ILE A 1 73 ? 34.596 6.413 19.622 1.00 37.45 73 ILE A O 1
ATOM 591 N N . CYS A 1 74 ? 32.994 8.013 20.061 1.00 35.80 74 CYS A N 1
ATOM 592 C CA . CYS A 1 74 ? 33.823 9.233 19.939 1.00 40.39 74 CYS A CA 1
ATOM 593 C C . CYS A 1 74 ? 33.853 10.024 21.249 1.00 43.78 74 CYS A C 1
ATOM 594 O O . CYS A 1 74 ? 32.789 10.260 21.846 1.00 40.32 74 CYS A O 1
ATOM 597 N N . VAL A 1 75 ? 35.054 10.447 21.638 1.00 40.47 75 VAL A N 1
ATOM 598 C CA . VAL A 1 75 ? 35.308 11.309 22.816 1.00 43.98 75 VAL A CA 1
ATOM 599 C C . VAL A 1 75 ? 35.221 12.762 22.362 1.00 42.44 75 VAL A C 1
ATOM 600 O O . VAL A 1 75 ? 35.664 13.046 21.238 1.00 43.35 75 VAL A O 1
ATOM 604 N N . GLY A 1 76 ? 34.682 13.646 23.206 1.00 42.87 76 GLY A N 1
ATOM 605 C CA . GLY A 1 76 ? 34.640 15.104 22.943 1.00 43.45 76 GLY A CA 1
ATOM 606 C C . GLY A 1 76 ? 36.012 15.741 23.183 1.00 45.72 76 GLY A C 1
ATOM 607 O O . GLY A 1 76 ? 37.035 15.060 23.013 1.00 51.85 76 GLY A O 1
ATOM 608 N N . LYS A 1 77 ? 36.067 17.000 23.599 1.00 49.64 77 LYS A N 1
ATOM 609 C CA . LYS A 1 77 ? 37.343 17.706 23.918 1.00 50.93 77 LYS A CA 1
ATOM 610 C C . LYS A 1 77 ? 38.201 16.814 24.826 1.00 48.87 77 LYS A C 1
ATOM 611 O O . LYS A 1 77 ? 37.779 16.534 25.968 1.00 52.13 77 LYS A O 1
ATOM 617 N N . ASN A 1 78 ? 39.366 16.389 24.347 1.00 44.42 78 ASN A N 1
ATOM 618 C CA . ASN A 1 78 ? 40.266 15.479 25.083 1.00 40.77 78 ASN A CA 1
ATOM 619 C C . ASN A 1 78 ? 41.722 15.926 24.988 1.00 40.27 78 ASN A C 1
ATOM 620 O O . ASN A 1 78 ? 42.582 15.130 25.353 1.00 38.79 78 ASN A O 1
ATOM 625 N N . TYR A 1 79 ? 42.027 17.141 24.526 1.00 45.90 79 TYR A N 1
ATOM 626 C CA . TYR A 1 79 ? 43.450 17.539 24.329 1.00 48.05 79 TYR A CA 1
ATOM 627 C C . TYR A 1 79 ? 43.670 18.886 25.012 1.00 44.40 79 TYR A C 1
ATOM 628 O O . TYR A 1 79 ? 42.825 19.756 24.847 1.00 41.16 79 TYR A O 1
ATOM 637 N N . ALA A 1 80 ? 44.730 18.971 25.807 1.00 49.56 80 ALA A N 1
ATOM 638 C CA . ALA A 1 80 ? 45.328 20.226 26.319 1.00 63.41 80 ALA A CA 1
ATOM 639 C C . ALA A 1 80 ? 45.987 20.968 25.149 1.00 67.45 80 ALA A C 1
ATOM 640 O O . ALA A 1 80 ? 46.405 20.297 24.180 1.00 56.43 80 ALA A O 1
ATOM 642 N N . ASP A 1 81 ? 46.047 22.300 25.223 1.00 82.64 81 ASP A N 1
ATOM 643 C CA . ASP A 1 81 ? 46.634 23.167 24.166 1.00 89.81 81 ASP A CA 1
ATOM 644 C C . ASP A 1 81 ? 48.160 23.196 24.342 1.00 98.29 81 ASP A C 1
ATOM 645 O O . ASP A 1 81 ? 48.832 22.340 23.740 1.00 88.25 81 ASP A O 1
ATOM 650 N N . HIS A 1 82 ? 48.688 24.131 25.140 1.00 112.00 82 HIS A N 1
ATOM 651 C CA . HIS A 1 82 ? 50.144 24.443 25.232 1.00 116.78 82 HIS A CA 1
ATOM 652 C C . HIS A 1 82 ? 50.763 23.618 26.369 1.00 116.58 82 HIS A C 1
ATOM 653 O O . HIS A 1 82 ? 51.471 24.199 27.220 1.00 122.68 82 HIS A O 1
ATOM 660 N N . ILE A 1 83 ? 50.539 22.300 26.318 1.00 110.14 83 ILE A N 1
ATOM 661 C CA . ILE A 1 83 ? 50.751 21.290 27.404 1.00 109.20 83 ILE A CA 1
ATOM 662 C C . ILE A 1 83 ? 50.207 21.834 28.742 1.00 116.54 83 ILE A C 1
ATOM 663 O O . ILE A 1 83 ? 48.967 21.820 28.866 1.00 115.20 83 ILE A O 1
ATOM 668 N N . LYS A 1 84 ? 51.052 22.309 29.677 1.00 128.30 84 LYS A N 1
ATOM 669 C CA . LYS A 1 84 ? 50.709 22.585 31.111 1.00 130.69 84 LYS A CA 1
ATOM 670 C C . LYS A 1 84 ? 49.187 22.771 31.291 1.00 136.26 84 LYS A C 1
ATOM 671 O O . LYS A 1 84 ? 48.501 21.751 31.533 1.00 126.83 84 LYS A O 1
ATOM 677 N N . GLU A 1 85 ? 48.681 24.012 31.221 1.00 150.03 85 GLU A N 1
ATOM 678 C CA . GLU A 1 85 ? 47.243 24.390 31.383 1.00 152.78 85 GLU A CA 1
ATOM 679 C C . GLU A 1 85 ? 46.687 23.878 32.729 1.00 153.20 85 GLU A C 1
ATOM 680 O O . GLU A 1 85 ? 45.446 23.913 32.896 1.00 148.71 85 GLU A O 1
ATOM 686 N N . MET A 1 86 ? 47.569 23.462 33.656 1.00 148.62 86 MET A N 1
ATOM 687 C CA . MET A 1 86 ? 47.268 23.055 35.061 1.00 149.07 86 MET A CA 1
ATOM 688 C C . MET A 1 86 ? 46.746 21.610 35.121 1.00 144.63 86 MET A C 1
ATOM 689 O O . MET A 1 86 ? 47.576 20.686 34.978 1.00 121.76 86 MET A O 1
ATOM 694 N N . ASP A 1 87 ? 45.446 21.426 35.380 1.00 151.74 87 ASP A N 1
ATOM 695 C CA . ASP A 1 87 ? 44.770 20.109 35.539 1.00 162.70 87 ASP A CA 1
ATOM 696 C C . ASP A 1 87 ? 43.481 20.123 34.702 1.00 170.73 87 ASP A C 1
ATOM 697 O O . ASP A 1 87 ? 42.573 19.324 35.007 1.00 186.47 87 ASP A O 1
ATOM 702 N N . THR A 1 88 ? 43.418 20.991 33.681 1.00 169.60 88 THR A N 1
ATOM 703 C CA . THR A 1 88 ? 42.189 21.352 32.917 1.00 160.25 88 THR A CA 1
ATOM 704 C C . THR A 1 88 ? 42.572 21.944 31.552 1.00 153.22 88 THR A C 1
ATOM 705 O O . THR A 1 88 ? 43.780 22.111 31.299 1.00 152.39 88 THR A O 1
ATOM 709 N N . ALA A 1 89 ? 41.576 22.257 30.715 1.00 150.22 89 ALA A N 1
ATOM 710 C CA . ALA A 1 89 ? 41.743 22.876 29.375 1.00 149.37 89 ALA A CA 1
ATOM 711 C C . ALA A 1 89 ? 40.479 23.656 28.973 1.00 142.99 89 ALA A C 1
ATOM 712 O O . ALA A 1 89 ? 40.618 24.808 28.521 1.00 134.93 89 ALA A O 1
ATOM 714 N N . GLY A 1 90 ? 39.301 23.034 29.102 1.00 144.70 90 GLY A N 1
ATOM 715 C CA . GLY A 1 90 ? 37.972 23.643 28.880 1.00 140.44 90 GLY A CA 1
ATOM 716 C C . GLY A 1 90 ? 36.879 22.795 29.517 1.00 141.14 90 GLY A C 1
ATOM 717 O O . GLY A 1 90 ? 36.672 21.664 29.035 1.00 155.50 90 GLY A O 1
ATOM 718 N N . ALA A 1 91 ? 36.207 23.312 30.555 1.00 129.26 91 ALA A N 1
ATOM 719 C CA . ALA A 1 91 ? 35.312 22.563 31.474 1.00 115.96 91 ALA A CA 1
ATOM 720 C C . ALA A 1 91 ? 36.018 21.275 31.935 1.00 98.08 91 ALA A C 1
ATOM 721 O O . ALA A 1 91 ? 36.682 21.308 33.008 1.00 92.24 91 ALA A O 1
ATOM 723 N N . GLY A 1 92 ? 35.922 20.212 31.123 1.00 73.61 92 GLY A N 1
ATOM 724 C CA . GLY A 1 92 ? 36.562 18.900 31.331 1.00 64.49 92 GLY A CA 1
ATOM 725 C C . GLY A 1 92 ? 35.539 17.791 31.534 1.00 58.34 92 GLY A C 1
ATOM 726 O O . GLY A 1 92 ? 35.906 16.767 32.140 1.00 47.61 92 GLY A O 1
ATOM 727 N N . LYS A 1 93 ? 34.295 17.959 31.077 1.00 54.28 93 LYS A N 1
ATOM 728 C CA . LYS A 1 93 ? 33.305 16.847 31.068 1.00 56.82 93 LYS A CA 1
ATOM 729 C C . LYS A 1 93 ? 33.814 15.755 30.114 1.00 55.23 93 LYS A C 1
ATOM 730 O O . LYS A 1 93 ? 34.467 16.119 29.136 1.00 56.25 93 LYS A O 1
ATOM 736 N N . PHE A 1 94 ? 33.629 14.473 30.468 1.00 51.40 94 PHE A N 1
ATOM 737 C CA . PHE A 1 94 ? 33.910 13.276 29.628 1.00 50.35 94 PHE A CA 1
ATOM 738 C C . PHE A 1 94 ? 32.721 13.033 28.706 1.00 49.68 94 PHE A C 1
ATOM 739 O O . PHE A 1 94 ? 31.702 12.542 29.176 1.00 53.67 94 PHE A O 1
ATOM 747 N N . VAL A 1 95 ? 32.851 13.463 27.452 1.00 46.13 95 VAL A N 1
ATOM 748 C CA . VAL A 1 95 ? 31.743 13.609 26.470 1.00 47.90 95 VAL A CA 1
ATOM 749 C C . VAL A 1 95 ? 31.875 12.428 25.505 1.00 48.97 95 VAL A C 1
ATOM 750 O O . VAL A 1 95 ? 33.034 12.149 25.078 1.00 43.09 95 VAL A O 1
ATOM 754 N N . LEU A 1 96 ? 30.773 11.704 25.264 1.00 44.28 96 LEU A N 1
ATOM 755 C CA . LEU A 1 96 ? 30.754 10.506 24.387 1.00 46.89 96 LEU A CA 1
ATOM 756 C C . LEU A 1 96 ? 29.616 10.663 23.387 1.00 40.74 96 LEU A C 1
ATOM 757 O O . LEU A 1 96 ? 28.571 11.052 23.805 1.00 41.21 96 LEU A O 1
ATOM 762 N N . PHE A 1 97 ? 29.867 10.405 22.104 1.00 43.06 97 PHE A N 1
ATOM 763 C CA . PHE A 1 97 ? 28.844 10.382 21.023 1.00 40.00 97 PHE A CA 1
ATOM 764 C C . PHE A 1 97 ? 29.305 9.393 19.946 1.00 40.85 97 PHE A C 1
ATOM 765 O O . PHE A 1 97 ? 30.426 8.832 20.068 1.00 37.45 97 PHE A O 1
ATOM 773 N N . THR A 1 98 ? 28.493 9.170 18.910 1.00 38.10 98 THR A N 1
ATOM 774 C CA . THR A 1 98 ? 28.818 8.133 17.902 1.00 39.79 98 THR A CA 1
ATOM 775 C C . THR A 1 98 ? 28.756 8.690 16.484 1.00 39.54 98 THR A C 1
ATOM 776 O O . THR A 1 98 ? 28.187 9.793 16.248 1.00 38.44 98 THR A O 1
ATOM 780 N N . LYS A 1 99 ? 29.308 7.907 15.570 1.00 40.98 99 LYS A N 1
ATOM 781 C CA . LYS A 1 99 ? 29.233 8.122 14.106 1.00 41.40 99 LYS A CA 1
ATOM 782 C C . LYS A 1 99 ? 28.671 6.852 13.476 1.00 40.01 99 LYS A C 1
ATOM 783 O O . LYS A 1 99 ? 29.245 5.804 13.750 1.00 34.50 99 LYS A O 1
ATOM 789 N N . ALA A 1 100 ? 27.579 6.958 12.710 1.00 42.01 100 ALA A N 1
ATOM 790 C CA . ALA A 1 100 ? 26.974 5.828 11.965 1.00 40.61 100 ALA A CA 1
ATOM 791 C C . ALA A 1 100 ? 28.061 5.180 11.122 1.00 42.52 100 ALA A C 1
ATOM 792 O O . ALA A 1 100 ? 28.903 5.898 10.581 1.00 41.72 100 ALA A O 1
ATOM 794 N N . PRO A 1 101 ? 28.098 3.824 11.053 1.00 40.07 101 PRO A N 1
ATOM 795 C CA . PRO A 1 101 ? 29.028 3.092 10.192 1.00 39.12 101 PRO A CA 1
ATOM 796 C C . PRO A 1 101 ? 28.870 3.418 8.694 1.00 37.01 101 PRO A C 1
ATOM 797 O O . PRO A 1 101 ? 29.811 3.354 7.987 1.00 38.30 101 PRO A O 1
ATOM 801 N N . SER A 1 102 ? 27.671 3.804 8.272 1.00 37.53 102 SER A N 1
ATOM 802 C CA . SER A 1 102 ? 27.384 4.292 6.905 1.00 42.35 102 SER A CA 1
ATOM 803 C C . SER A 1 102 ? 28.319 5.477 6.550 1.00 43.93 102 SER A C 1
ATOM 804 O O . SER A 1 102 ? 28.429 5.755 5.368 1.00 40.23 102 SER A O 1
ATOM 807 N N . SER A 1 103 ? 28.951 6.167 7.522 1.00 43.79 103 SER A N 1
ATOM 808 C CA . SER A 1 103 ? 29.816 7.365 7.261 1.00 38.41 103 SER A CA 1
ATOM 809 C C . SER A 1 103 ? 31.261 6.979 6.945 1.00 38.16 103 SER A C 1
ATOM 810 O O . SER A 1 103 ? 31.998 7.857 6.429 1.00 41.49 103 SER A O 1
ATOM 813 N N . ILE A 1 104 ? 31.641 5.723 7.167 1.00 39.68 104 ILE A N 1
ATOM 814 C CA . ILE A 1 104 ? 33.030 5.207 6.978 1.00 38.99 104 ILE A CA 1
ATOM 815 C C . ILE A 1 104 ? 33.411 5.245 5.498 1.00 41.53 104 ILE A C 1
ATOM 816 O O . ILE A 1 104 ? 32.616 4.839 4.683 1.00 42.98 104 ILE A O 1
ATOM 821 N N . VAL A 1 105 ? 34.621 5.709 5.212 1.00 37.78 105 VAL A N 1
ATOM 822 C CA . VAL A 1 105 ? 35.321 5.519 3.917 1.00 38.52 105 VAL A CA 1
ATOM 823 C C . VAL A 1 105 ? 36.750 5.161 4.279 1.00 35.60 105 VAL A C 1
ATOM 824 O O . VAL A 1 105 ? 37.150 5.410 5.427 1.00 35.08 105 VAL A O 1
ATOM 828 N N . GLY A 1 106 ? 37.494 4.636 3.316 1.00 37.24 106 GLY A N 1
ATOM 829 C CA . GLY A 1 106 ? 38.863 4.147 3.528 1.00 39.75 106 GLY A CA 1
ATOM 830 C C . GLY A 1 106 ? 39.887 5.128 2.980 1.00 39.07 106 GLY A C 1
ATOM 831 O O . GLY A 1 106 ? 39.545 6.211 2.524 1.00 39.12 106 GLY A O 1
ATOM 832 N N . PRO A 1 107 ? 41.180 4.769 2.995 1.00 39.08 107 PRO A N 1
ATOM 833 C CA . PRO A 1 107 ? 42.217 5.661 2.492 1.00 40.43 107 PRO A CA 1
ATOM 834 C C . PRO A 1 107 ? 41.959 6.154 1.051 1.00 45.08 107 PRO A C 1
ATOM 835 O O . PRO A 1 107 ? 41.518 5.373 0.214 1.00 44.01 107 PRO A O 1
ATOM 839 N N . PHE A 1 108 ? 42.186 7.460 0.829 1.00 46.21 108 PHE A N 1
ATOM 840 C CA . PHE A 1 108 ? 42.125 8.185 -0.472 1.00 44.24 108 PHE A CA 1
ATOM 841 C C . PHE A 1 108 ? 40.705 8.246 -1.021 1.00 45.29 108 PHE A C 1
ATOM 842 O O . PHE A 1 108 ? 40.535 8.864 -2.084 1.00 47.16 108 PHE A O 1
ATOM 850 N N . ASP A 1 109 ? 39.713 7.693 -0.311 1.00 49.30 109 ASP A N 1
ATOM 851 C CA . ASP A 1 109 ? 38.288 7.847 -0.692 1.00 44.75 109 ASP A CA 1
ATOM 852 C C . ASP A 1 109 ? 37.889 9.299 -0.516 1.00 44.42 109 ASP A C 1
ATOM 853 O O . ASP A 1 109 ? 38.225 9.932 0.493 1.00 45.35 109 ASP A O 1
ATOM 858 N N . PRO A 1 110 ? 37.073 9.814 -1.450 1.00 49.22 110 PRO A N 1
ATOM 859 C CA . PRO A 1 110 ? 36.490 11.139 -1.304 1.00 50.69 110 PRO A CA 1
ATOM 860 C C . PRO A 1 110 ? 35.585 11.258 -0.064 1.00 52.56 110 PRO A C 1
ATOM 861 O O . PRO A 1 110 ? 34.934 10.274 0.313 1.00 43.00 110 PRO A O 1
ATOM 865 N N . ILE A 1 111 ? 35.591 12.442 0.560 1.00 43.80 111 ILE A N 1
ATOM 866 C CA . ILE A 1 111 ? 34.586 12.862 1.569 1.00 42.46 111 ILE A CA 1
ATOM 867 C C . ILE A 1 111 ? 33.506 13.640 0.816 1.00 46.58 111 ILE A C 1
ATOM 868 O O . ILE A 1 111 ? 33.827 14.683 0.244 1.00 45.88 111 ILE A O 1
ATOM 873 N N . GLU A 1 112 ? 32.284 13.127 0.769 1.00 44.23 112 GLU A N 1
ATOM 874 C CA . GLU A 1 112 ? 31.158 13.829 0.118 1.00 42.21 112 GLU A CA 1
ATOM 875 C C . GLU A 1 112 ? 31.024 15.203 0.782 1.00 43.98 112 GLU A C 1
ATOM 876 O O . GLU A 1 112 ? 31.018 15.261 2.018 1.00 40.64 112 GLU A O 1
ATOM 882 N N . ARG A 1 113 ? 30.954 16.277 -0.015 1.00 42.08 113 ARG A N 1
ATOM 883 C CA . ARG A 1 113 ? 30.973 17.688 0.465 1.00 42.12 113 ARG A CA 1
ATOM 884 C C . ARG A 1 113 ? 29.640 18.099 1.118 1.00 41.11 113 ARG A C 1
ATOM 885 O O . ARG A 1 113 ? 29.678 18.927 2.086 1.00 38.09 113 ARG A O 1
ATOM 893 N N . HIS A 1 114 ? 28.503 17.600 0.615 1.00 47.68 114 HIS A N 1
ATOM 894 C CA . HIS A 1 114 ? 27.126 17.890 1.119 1.00 45.10 114 HIS A CA 1
ATOM 895 C C . HIS A 1 114 ? 26.908 19.418 1.232 1.00 46.10 114 HIS A C 1
ATOM 896 O O . HIS A 1 114 ? 26.482 19.888 2.307 1.00 42.59 114 HIS A O 1
ATOM 903 N N . ALA A 1 115 ? 27.174 20.208 0.179 1.00 48.09 115 ALA A N 1
ATOM 904 C CA . ALA A 1 115 ? 27.065 21.693 0.245 1.00 49.78 115 ALA A CA 1
ATOM 905 C C . ALA A 1 115 ? 25.628 22.130 0.584 1.00 51.03 115 ALA A C 1
ATOM 906 O O . ALA A 1 115 ? 25.470 23.139 1.323 1.00 52.46 115 ALA A O 1
ATOM 908 N N . ASP A 1 116 ? 24.602 21.398 0.131 1.00 56.58 116 ASP A N 1
ATOM 909 C CA . ASP A 1 116 ? 23.182 21.662 0.527 1.00 55.93 116 ASP A CA 1
ATOM 910 C C . ASP A 1 116 ? 22.992 21.569 2.050 1.00 58.57 116 ASP A C 1
ATOM 911 O O . ASP A 1 116 ? 22.111 22.284 2.587 1.00 54.48 116 ASP A O 1
ATOM 916 N N . LEU A 1 117 ? 23.751 20.726 2.761 1.00 49.63 117 LEU A N 1
ATOM 917 C CA . LEU A 1 117 ? 23.459 20.478 4.206 1.00 49.02 117 LEU A CA 1
ATOM 918 C C . LEU A 1 117 ? 24.392 21.277 5.107 1.00 48.97 117 LEU A C 1
ATOM 919 O O . LEU A 1 117 ? 23.953 21.558 6.236 1.00 51.77 117 LEU A O 1
ATOM 924 N N . THR A 1 118 ? 25.618 21.592 4.651 1.00 48.24 118 THR A N 1
ATOM 925 C CA . THR A 1 118 ? 26.687 22.213 5.481 1.00 48.54 118 THR A CA 1
ATOM 926 C C . THR A 1 118 ? 27.401 23.342 4.728 1.00 43.94 118 THR A C 1
ATOM 927 O O . THR A 1 118 ? 27.705 23.140 3.528 1.00 43.83 118 THR A O 1
ATOM 931 N N . GLN A 1 119 ? 27.710 24.442 5.424 1.00 48.68 119 GLN A N 1
ATOM 932 C CA . GLN A 1 119 ? 28.748 25.419 4.984 1.00 56.72 119 GLN A CA 1
ATOM 933 C C . GLN A 1 119 ? 29.797 25.589 6.090 1.00 55.70 119 GLN A C 1
ATOM 934 O O . GLN A 1 119 ? 30.552 26.549 6.008 1.00 53.46 119 GLN A O 1
ATOM 940 N N . GLN A 1 120 ? 29.831 24.696 7.091 1.00 54.26 120 GLN A N 1
ATOM 941 C CA . GLN A 1 120 ? 30.881 24.673 8.143 1.00 44.30 120 GLN A CA 1
ATOM 942 C C . GLN A 1 120 ? 31.449 23.255 8.285 1.00 43.24 120 GLN A C 1
ATOM 943 O O . GLN A 1 120 ? 31.517 22.748 9.400 1.00 43.98 120 GLN A O 1
ATOM 949 N N . LEU A 1 121 ? 31.843 22.637 7.180 1.00 39.81 121 LEU A N 1
ATOM 950 C CA . LEU A 1 121 ? 32.493 21.308 7.186 1.00 41.15 121 LEU A CA 1
ATOM 951 C C . LEU A 1 121 ? 33.910 21.424 7.770 1.00 44.66 121 LEU A C 1
ATOM 952 O O 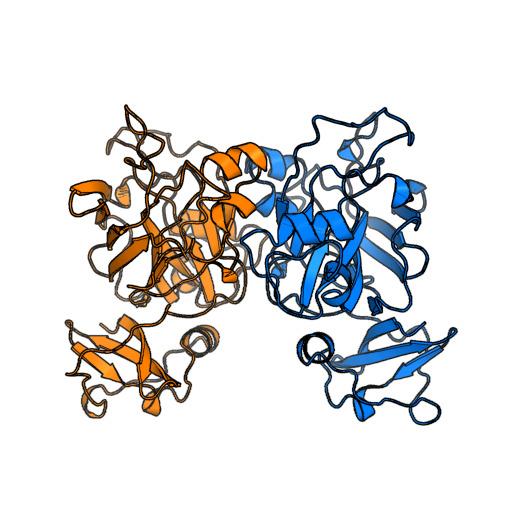. LEU A 1 121 ? 34.659 22.349 7.344 1.00 39.95 121 LEU A O 1
ATOM 957 N N . ASP A 1 122 ? 34.270 20.537 8.704 1.00 37.35 122 ASP A N 1
ATOM 958 C CA . ASP A 1 122 ? 35.536 20.637 9.473 1.00 38.87 122 ASP A CA 1
ATOM 959 C C . ASP A 1 122 ? 36.151 19.256 9.610 1.00 42.28 122 ASP A C 1
ATOM 960 O O . ASP A 1 122 ? 35.391 18.276 9.442 1.00 43.75 122 ASP A O 1
ATOM 965 N N . TYR A 1 123 ? 37.468 19.224 9.890 1.00 36.99 123 TYR A N 1
ATOM 966 C CA . TYR A 1 123 ? 38.299 18.023 10.117 1.00 37.04 123 TYR A CA 1
ATOM 967 C C . TYR A 1 123 ? 38.536 17.835 11.631 1.00 38.69 123 TYR A C 1
ATOM 968 O O . TYR A 1 123 ? 38.464 18.799 12.443 1.00 40.00 123 TYR A O 1
ATOM 977 N N . GLU A 1 124 ? 38.891 16.613 12.015 1.00 39.45 124 GLU A N 1
ATOM 978 C CA . GLU A 1 124 ? 39.438 16.284 13.367 1.00 40.71 124 GLU A CA 1
ATOM 979 C C . GLU A 1 124 ? 40.265 15.006 13.230 1.00 36.99 124 GLU A C 1
ATOM 980 O O . GLU A 1 124 ? 39.671 13.943 13.023 1.00 40.61 124 GLU A O 1
ATOM 986 N N . GLY A 1 125 ? 41.585 15.119 13.327 1.00 33.98 125 GLY A N 1
ATOM 987 C CA . GLY A 1 125 ? 42.487 13.957 13.255 1.00 33.78 125 GLY A CA 1
ATOM 988 C C . GLY A 1 125 ? 42.548 13.267 14.585 1.00 31.55 125 GLY A C 1
ATOM 989 O O . GLY A 1 125 ? 42.624 13.988 15.610 1.00 36.67 125 GLY A O 1
ATOM 990 N N . GLU A 1 126 ? 42.456 11.937 14.616 1.00 37.08 126 GLU A N 1
ATOM 991 C CA . GLU A 1 126 ? 42.252 11.213 15.916 1.00 35.73 126 GLU A CA 1
ATOM 992 C C . GLU A 1 126 ? 42.903 9.823 15.933 1.00 34.43 126 GLU A C 1
ATOM 993 O O . GLU A 1 126 ? 42.881 9.104 14.894 1.00 36.19 126 GLU A O 1
ATOM 999 N N . LEU A 1 127 ? 43.455 9.451 17.089 1.00 33.62 127 LEU A N 1
ATOM 1000 C CA . LEU A 1 127 ? 43.911 8.072 17.377 1.00 35.63 127 LEU A CA 1
ATOM 1001 C C . LEU A 1 127 ? 42.678 7.222 17.674 1.00 38.67 127 LEU A C 1
ATOM 1002 O O . LEU A 1 127 ? 41.870 7.627 18.518 1.00 40.46 127 LEU A O 1
ATOM 1007 N N . ALA A 1 128 ? 42.542 6.105 16.981 1.00 36.73 128 ALA A N 1
ATOM 1008 C CA . ALA A 1 128 ? 41.426 5.162 17.137 1.00 37.61 128 ALA A CA 1
ATOM 1009 C C . ALA A 1 128 ? 41.922 3.946 17.906 1.00 38.93 128 ALA A C 1
ATOM 1010 O O . ALA A 1 128 ? 42.911 3.361 17.461 1.00 42.03 128 ALA A O 1
ATOM 1012 N N . ILE A 1 129 ? 41.257 3.593 19.009 1.00 43.98 129 ILE A N 1
ATOM 1013 C CA . ILE A 1 129 ? 41.431 2.274 19.699 1.00 40.29 129 ILE A CA 1
ATOM 1014 C C . ILE A 1 129 ? 40.572 1.205 19.007 1.00 38.29 129 ILE A C 1
ATOM 1015 O O . ILE A 1 129 ? 39.341 1.403 18.880 1.00 42.62 129 ILE A O 1
ATOM 1020 N N . ILE A 1 130 ? 41.174 0.071 18.664 1.00 39.16 130 ILE A N 1
ATOM 1021 C CA . ILE A 1 130 ? 40.479 -1.116 18.099 1.00 41.48 130 ILE A CA 1
ATOM 1022 C C . ILE A 1 130 ? 40.344 -2.199 19.180 1.00 39.89 130 ILE A C 1
ATOM 1023 O O . ILE A 1 130 ? 41.355 -2.756 19.580 1.00 43.31 130 ILE A O 1
ATOM 1028 N N . ILE A 1 131 ? 39.125 -2.516 19.604 1.00 42.79 131 ILE A N 1
ATOM 1029 C CA . ILE A 1 131 ? 38.862 -3.480 20.722 1.00 39.50 131 ILE A CA 1
ATOM 1030 C C . ILE A 1 131 ? 38.985 -4.878 20.123 1.00 42.93 131 ILE A C 1
ATOM 1031 O O . ILE A 1 131 ? 38.472 -5.084 19.003 1.00 39.32 131 ILE A O 1
ATOM 1036 N N . GLY A 1 132 ? 39.709 -5.767 20.803 1.00 42.70 132 GLY A N 1
ATOM 1037 C CA . GLY A 1 132 ? 39.988 -7.122 20.300 1.00 44.79 132 GLY A CA 1
ATOM 1038 C C . GLY A 1 132 ? 39.222 -8.182 21.077 1.00 43.19 132 GLY A C 1
ATOM 1039 O O . GLY A 1 132 ? 39.065 -9.288 20.555 1.00 47.62 132 GLY A O 1
ATOM 1040 N N . THR A 1 133 ? 38.779 -7.868 22.286 1.00 42.24 133 THR A N 1
ATOM 1041 C CA . THR A 1 133 ? 38.098 -8.836 23.191 1.00 53.87 133 THR A CA 1
ATOM 1042 C C . THR A 1 133 ? 36.958 -8.106 23.919 1.00 49.14 133 THR A C 1
ATOM 1043 O O . THR A 1 133 ? 37.187 -7.025 24.494 1.00 49.00 133 THR A O 1
ATOM 1047 N N . THR A 1 134 ? 35.752 -8.673 23.828 1.00 54.30 134 THR A N 1
ATOM 1048 C CA . THR A 1 134 ? 34.508 -8.159 24.439 1.00 49.55 134 THR A CA 1
ATOM 1049 C C . THR A 1 134 ? 34.695 -8.136 25.949 1.00 50.61 134 THR A C 1
ATOM 1050 O O . THR A 1 134 ? 35.308 -9.060 26.487 1.00 54.19 134 THR A O 1
ATOM 1054 N N . GLY A 1 135 ? 34.224 -7.102 26.610 1.00 47.37 135 GLY A N 1
ATOM 1055 C CA . GLY A 1 135 ? 34.393 -7.028 28.065 1.00 48.68 135 GLY A CA 1
ATOM 1056 C C . GLY A 1 135 ? 33.644 -5.847 28.606 1.00 46.14 135 GLY A C 1
ATOM 1057 O O . GLY A 1 135 ? 33.191 -5.007 27.811 1.00 49.14 135 GLY A O 1
ATOM 1058 N N . ARG A 1 136 ? 33.588 -5.744 29.922 1.00 49.06 136 ARG A N 1
ATOM 1059 C CA . ARG A 1 136 ? 32.852 -4.662 30.606 1.00 51.25 136 ARG A CA 1
ATOM 1060 C C . ARG A 1 136 ? 33.630 -4.303 31.864 1.00 49.77 136 ARG A C 1
ATOM 1061 O O . ARG A 1 136 ? 34.345 -5.177 32.332 1.00 54.38 136 ARG A O 1
ATOM 1069 N N . ASP A 1 137 ? 33.496 -3.078 32.365 1.00 48.09 137 ASP A N 1
ATOM 1070 C CA . ASP A 1 137 ? 34.080 -2.669 33.672 1.00 58.58 137 ASP A CA 1
ATOM 1071 C C . ASP A 1 137 ? 35.571 -3.012 33.655 1.00 60.64 137 ASP A C 1
ATOM 1072 O O . ASP A 1 137 ? 36.047 -3.730 34.544 1.00 57.52 137 ASP A O 1
ATOM 1077 N N . LEU A 1 138 ? 36.255 -2.530 32.623 1.00 54.20 138 LEU A N 1
ATOM 1078 C CA . LEU A 1 138 ? 37.717 -2.656 32.449 1.00 51.26 138 LEU A CA 1
ATOM 1079 C C . LEU A 1 138 ? 38.442 -1.927 33.588 1.00 48.46 138 LEU A C 1
ATOM 1080 O O . LEU A 1 138 ? 37.933 -0.924 34.135 1.00 44.92 138 LEU A O 1
ATOM 1085 N N . THR A 1 139 ? 39.588 -2.469 33.985 1.00 53.49 139 THR A N 1
ATOM 1086 C CA . THR A 1 139 ? 40.468 -1.903 35.041 1.00 57.23 139 THR A CA 1
ATOM 1087 C C . THR A 1 139 ? 41.751 -1.398 34.397 1.00 53.55 139 THR A C 1
ATOM 1088 O O . THR A 1 139 ? 42.103 -1.835 33.306 1.00 53.83 139 THR A O 1
ATOM 1092 N N . PRO A 1 140 ? 42.503 -0.512 35.084 1.00 61.58 140 PRO A N 1
ATOM 1093 C CA . PRO A 1 140 ? 43.868 -0.179 34.686 1.00 60.12 140 PRO A CA 1
ATOM 1094 C C . PRO A 1 140 ? 44.734 -1.405 34.357 1.00 61.33 140 PRO A C 1
ATOM 1095 O O . PRO A 1 140 ? 45.549 -1.313 33.458 1.00 57.83 140 PRO A O 1
ATOM 1099 N N . GLU A 1 141 ? 44.490 -2.529 35.039 1.00 59.39 141 GLU A N 1
ATOM 1100 C CA . GLU A 1 141 ? 45.321 -3.765 34.969 1.00 62.12 141 GLU A CA 1
ATOM 1101 C C . GLU A 1 141 ? 44.955 -4.617 33.736 1.00 56.54 141 GLU A C 1
ATOM 1102 O O . GLU A 1 141 ? 45.855 -5.320 33.231 1.00 59.99 141 GLU A O 1
ATOM 1108 N N . ASN A 1 142 ? 43.691 -4.623 33.289 1.00 55.16 142 ASN A N 1
ATOM 1109 C CA . ASN A 1 142 ? 43.243 -5.502 32.175 1.00 54.37 142 ASN A CA 1
ATOM 1110 C C . ASN A 1 142 ? 42.923 -4.690 30.903 1.00 50.59 142 ASN A C 1
ATOM 1111 O O . ASN A 1 142 ? 42.788 -5.329 29.871 1.00 50.87 142 ASN A O 1
ATOM 1116 N N . ALA A 1 143 ? 42.753 -3.365 30.972 1.00 51.93 143 ALA A N 1
ATOM 1117 C CA . ALA A 1 143 ? 42.308 -2.520 29.823 1.00 52.65 143 ALA A CA 1
ATOM 1118 C C . ALA A 1 143 ? 42.962 -2.977 28.519 1.00 51.16 143 ALA A C 1
ATOM 1119 O O . ALA A 1 143 ? 42.236 -3.424 27.616 1.00 53.81 143 ALA A O 1
ATOM 1121 N N . LEU A 1 144 ? 44.291 -2.854 28.449 1.00 47.83 144 LEU A N 1
ATOM 1122 C CA . LEU A 1 144 ? 45.098 -2.974 27.215 1.00 47.28 144 LEU A CA 1
ATOM 1123 C C . LEU A 1 144 ? 45.045 -4.418 26.713 1.00 48.89 144 LEU A C 1
ATOM 1124 O O . LEU A 1 144 ? 45.238 -4.657 25.483 1.00 38.74 144 LEU A O 1
ATOM 1129 N N . GLU A 1 145 ? 44.734 -5.346 27.618 1.00 45.26 145 GLU A N 1
ATOM 1130 C CA . GLU A 1 145 ? 44.507 -6.763 27.264 1.00 48.00 145 GLU A CA 1
ATOM 1131 C C . GLU A 1 145 ? 43.269 -6.873 26.357 1.00 45.59 145 GLU A C 1
ATOM 1132 O O . GLU A 1 145 ? 43.207 -7.823 25.577 1.00 46.11 145 GLU A O 1
ATOM 1138 N N . HIS A 1 146 ? 42.311 -5.947 26.449 1.00 45.19 146 HIS A N 1
ATOM 1139 C CA . HIS A 1 146 ? 41.117 -5.941 25.560 1.00 49.98 146 HIS A CA 1
ATOM 1140 C C . HIS A 1 146 ? 41.360 -5.146 24.255 1.00 48.89 146 HIS A C 1
ATOM 1141 O O . HIS A 1 146 ? 40.404 -4.989 23.495 1.00 48.24 146 HIS A O 1
ATOM 1148 N N . VAL A 1 147 ? 42.571 -4.627 24.006 1.00 49.41 147 VAL A N 1
ATOM 1149 C CA . VAL A 1 147 ? 42.866 -3.788 22.807 1.00 42.97 147 VAL A CA 1
ATOM 1150 C C . VAL A 1 147 ? 43.551 -4.693 21.770 1.00 42.95 147 VAL A C 1
ATOM 1151 O O . VAL A 1 147 ? 44.569 -5.320 22.070 1.00 52.05 147 VAL A O 1
ATOM 1155 N N . PHE A 1 148 ? 43.004 -4.789 20.571 1.00 41.02 148 PHE A N 1
ATOM 1156 C CA . PHE A 1 148 ? 43.691 -5.467 19.446 1.00 42.46 148 PHE A CA 1
ATOM 1157 C C . PHE A 1 148 ? 44.798 -4.539 18.922 1.00 51.73 148 PHE A C 1
ATOM 1158 O O . PHE A 1 148 ? 45.850 -5.019 18.473 1.00 42.95 148 PHE A O 1
ATOM 1166 N N . GLY A 1 149 ? 44.535 -3.227 18.890 1.00 53.91 149 GLY A N 1
ATOM 1167 C CA . GLY A 1 149 ? 45.473 -2.275 18.272 1.00 50.48 149 GLY A CA 1
ATOM 1168 C C . GLY A 1 149 ? 44.878 -0.896 18.059 1.00 45.40 149 GLY A C 1
ATOM 1169 O O . GLY A 1 149 ? 43.947 -0.537 18.784 1.00 49.09 149 GLY A O 1
ATOM 1170 N N . TYR A 1 150 ? 45.464 -0.139 17.126 1.00 40.36 150 TYR A N 1
ATOM 1171 C CA . TYR A 1 150 ? 45.199 1.306 16.936 1.00 44.47 150 TYR A CA 1
ATOM 1172 C C . TYR A 1 150 ? 45.240 1.650 15.446 1.00 38.84 150 TYR A C 1
ATOM 1173 O O . TYR A 1 150 ? 45.978 1.000 14.675 1.00 39.38 150 TYR A O 1
ATOM 1182 N N . SER A 1 151 ? 44.452 2.660 15.072 1.00 38.39 151 SER A N 1
ATOM 1183 C CA . SER A 1 151 ? 44.353 3.194 13.689 1.00 37.08 151 SER A CA 1
ATOM 1184 C C . SER A 1 151 ? 44.041 4.682 13.758 1.00 37.74 151 SER A C 1
ATOM 1185 O O . SER A 1 151 ? 44.134 5.285 14.849 1.00 37.06 151 SER A O 1
ATOM 1188 N N . ILE A 1 152 ? 43.714 5.269 12.617 1.00 42.09 152 ILE A N 1
ATOM 1189 C CA . ILE A 1 152 ? 43.391 6.712 12.510 1.00 38.47 152 ILE A CA 1
ATOM 1190 C C . ILE A 1 152 ? 41.926 6.822 12.125 1.00 36.76 152 ILE A C 1
ATOM 1191 O O . ILE A 1 152 ? 41.468 6.013 11.340 1.00 38.09 152 ILE A O 1
ATOM 1196 N N . ILE A 1 153 ? 41.242 7.781 12.726 1.00 36.37 153 ILE A N 1
ATOM 1197 C CA . ILE A 1 153 ? 39.895 8.266 12.354 1.00 38.99 153 ILE A CA 1
ATOM 1198 C C . ILE A 1 153 ? 40.027 9.758 12.057 1.00 40.65 153 ILE A C 1
ATOM 1199 O O . ILE A 1 153 ? 40.686 10.444 12.832 1.00 43.65 153 ILE A O 1
ATOM 1204 N N . ASN A 1 154 ? 39.407 10.219 10.973 1.00 40.89 154 ASN A N 1
ATOM 1205 C CA . ASN A 1 154 ? 39.109 11.651 10.743 1.00 38.80 154 ASN A CA 1
ATOM 1206 C C . ASN A 1 154 ? 37.635 11.835 11.097 1.00 40.89 154 ASN A C 1
ATOM 1207 O O . ASN A 1 154 ? 36.757 11.371 10.314 1.00 37.05 154 ASN A O 1
ATOM 1212 N N . ASP A 1 155 ? 37.379 12.474 12.239 1.00 39.28 155 ASP A N 1
ATOM 1213 C CA . ASP A 1 155 ? 36.009 12.723 12.755 1.00 36.58 155 ASP A CA 1
ATOM 1214 C C . ASP A 1 155 ? 35.504 13.937 11.996 1.00 33.78 155 ASP A C 1
ATOM 1215 O O . ASP A 1 155 ? 35.424 15.016 12.589 1.00 37.39 155 ASP A O 1
ATOM 1220 N N . VAL A 1 156 ? 35.210 13.776 10.717 1.00 37.47 156 VAL A N 1
ATOM 1221 C CA . VAL A 1 156 ? 34.701 14.894 9.868 1.00 38.20 156 VAL A CA 1
ATOM 1222 C C . VAL A 1 156 ? 33.357 15.341 10.474 1.00 42.41 156 VAL A C 1
ATOM 1223 O O . VAL A 1 156 ? 32.578 14.467 10.906 1.00 41.62 156 VAL A O 1
ATOM 1227 N N . THR A 1 157 ? 33.112 16.653 10.527 1.00 38.61 157 THR A N 1
ATOM 1228 C CA . THR A 1 157 ? 32.034 17.284 11.311 1.00 41.84 157 THR A CA 1
ATOM 1229 C C . THR A 1 157 ? 31.437 18.475 10.546 1.00 47.78 157 THR A C 1
ATOM 1230 O O . THR A 1 157 ? 32.209 19.298 10.022 1.00 43.92 157 THR A O 1
ATOM 1234 N N . ALA A 1 158 ? 30.105 18.586 10.546 1.00 45.44 158 ALA A N 1
ATOM 1235 C CA . ALA A 1 158 ? 29.346 19.768 10.097 1.00 45.87 158 ALA A CA 1
ATOM 1236 C C . ALA A 1 158 ? 29.062 20.608 11.337 1.00 42.39 158 ALA A C 1
ATOM 1237 O O . ALA A 1 158 ? 28.129 20.283 12.071 1.00 45.96 158 ALA A O 1
ATOM 1239 N N . ARG A 1 159 ? 29.847 21.649 11.568 1.00 43.84 159 ARG A N 1
ATOM 1240 C CA . ARG A 1 159 ? 29.765 22.485 12.798 1.00 42.32 159 ARG A CA 1
ATOM 1241 C C . ARG A 1 159 ? 28.365 23.116 12.941 1.00 45.84 159 ARG A C 1
ATOM 1242 O O . ARG A 1 159 ? 27.920 23.301 14.105 1.00 48.50 159 ARG A O 1
ATOM 1250 N N . ASP A 1 160 ? 27.670 23.389 11.836 1.00 41.41 160 ASP A N 1
ATOM 1251 C CA . ASP A 1 160 ? 26.332 24.042 11.849 1.00 46.53 160 ASP A CA 1
ATOM 1252 C C . ASP A 1 160 ? 25.265 22.978 12.196 1.00 47.68 160 ASP A C 1
ATOM 1253 O O . ASP A 1 160 ? 24.358 23.286 12.991 1.00 49.10 160 ASP A O 1
ATOM 1258 N N . LEU A 1 161 ? 25.404 21.748 11.705 1.00 48.11 161 LEU A N 1
ATOM 1259 C CA . LEU A 1 161 ? 24.463 20.636 12.007 1.00 50.30 161 LEU A CA 1
ATOM 1260 C C . LEU A 1 161 ? 24.600 20.234 13.486 1.00 53.84 161 LEU A C 1
ATOM 1261 O O . LEU A 1 161 ? 23.573 19.810 14.113 1.00 44.19 161 LEU A O 1
ATOM 1266 N N . GLN A 1 162 ? 25.802 20.394 14.054 1.00 51.57 162 GLN A N 1
ATOM 1267 C CA . GLN A 1 162 ? 26.071 20.116 15.490 1.00 49.33 162 GLN A CA 1
ATOM 1268 C C . GLN A 1 162 ? 25.128 20.947 16.365 1.00 53.95 162 GLN A C 1
ATOM 1269 O O . GLN A 1 162 ? 24.602 20.415 17.345 1.00 56.89 162 GLN A O 1
ATOM 1275 N N . LYS A 1 163 ? 24.959 22.222 16.045 1.00 53.68 163 LYS A N 1
ATOM 1276 C CA . LYS A 1 163 ? 24.120 23.140 16.840 1.00 60.08 163 LYS A CA 1
ATOM 1277 C C . LYS A 1 163 ? 22.655 22.955 16.425 1.00 57.81 163 LYS A C 1
ATOM 1278 O O . LYS A 1 163 ? 21.787 23.006 17.314 1.00 55.00 163 LYS A O 1
ATOM 1284 N N . GLU A 1 164 ? 22.398 22.713 15.138 1.00 54.93 164 GLU A N 1
ATOM 1285 C CA . GLU A 1 164 ? 21.033 22.586 14.556 1.00 54.71 164 GLU A CA 1
ATOM 1286 C C . GLU A 1 164 ? 20.319 21.349 15.122 1.00 52.78 164 GLU A C 1
ATOM 1287 O O . GLU A 1 164 ? 19.082 21.369 15.207 1.00 49.19 164 GLU A O 1
ATOM 1293 N N . HIS A 1 165 ? 21.062 20.298 15.476 1.00 46.95 165 HIS A N 1
ATOM 1294 C CA . HIS A 1 165 ? 20.494 18.994 15.905 1.00 44.29 165 HIS A CA 1
ATOM 1295 C C . HIS A 1 165 ? 20.874 18.724 17.355 1.00 46.42 165 HIS A C 1
ATOM 1296 O O . HIS A 1 165 ? 20.501 17.632 17.865 1.00 44.53 165 HIS A O 1
ATOM 1303 N N . VAL A 1 166 ? 21.531 19.714 17.976 1.00 48.64 166 VAL A N 1
ATOM 1304 C CA . VAL A 1 166 ? 21.946 19.820 19.409 1.00 44.88 166 VAL A CA 1
ATOM 1305 C C . VAL A 1 166 ? 22.903 18.688 19.803 1.00 54.03 166 VAL A C 1
ATOM 1306 O O . VAL A 1 166 ? 23.979 18.988 20.404 1.00 51.74 166 VAL A O 1
ATOM 1310 N N . GLN A 1 167 ? 22.501 17.435 19.580 1.00 48.08 167 GLN A N 1
ATOM 1311 C CA . GLN A 1 167 ? 23.379 16.262 19.796 1.00 46.88 167 GLN A CA 1
ATOM 1312 C C . GLN A 1 167 ? 24.266 16.111 18.567 1.00 42.59 167 GLN A C 1
ATOM 1313 O O . GLN A 1 167 ? 23.795 16.446 17.492 1.00 45.44 167 GLN A O 1
ATOM 1319 N N . PHE A 1 168 ? 25.509 15.650 18.736 1.00 42.93 168 PHE A N 1
ATOM 1320 C CA . PHE A 1 168 ? 26.544 15.717 17.668 1.00 41.81 168 PHE A CA 1
ATOM 1321 C C . PHE A 1 168 ? 26.281 14.682 16.563 1.00 43.42 168 PHE A C 1
ATOM 1322 O O . PHE A 1 168 ? 26.786 14.893 15.450 1.00 46.25 168 PHE A O 1
ATOM 1330 N N . PHE A 1 169 ? 25.473 13.651 16.834 1.00 40.42 169 PHE A N 1
ATOM 1331 C CA . PHE A 1 169 ? 25.293 12.429 16.008 1.00 40.79 169 PHE A CA 1
ATOM 1332 C C . PHE A 1 169 ? 25.142 12.752 14.521 1.00 37.85 169 PHE A C 1
ATOM 1333 O O . PHE A 1 169 ? 25.938 12.262 13.720 1.00 36.35 169 PHE A O 1
ATOM 1341 N N . ARG A 1 170 ? 24.120 13.518 14.159 1.00 38.51 170 ARG A N 1
ATOM 1342 C CA . ARG A 1 170 ? 23.771 13.786 12.744 1.00 45.22 170 ARG A CA 1
ATOM 1343 C C . ARG A 1 170 ? 24.931 14.525 12.059 1.00 40.65 170 ARG A C 1
ATOM 1344 O O . ARG A 1 170 ? 25.339 14.073 11.003 1.00 43.56 170 ARG A O 1
ATOM 1352 N N . GLY A 1 171 ? 25.413 15.623 12.633 1.00 41.28 171 GLY A N 1
ATOM 1353 C CA . GLY A 1 171 ? 26.471 16.455 12.023 1.00 40.31 171 GLY A CA 1
ATOM 1354 C C . GLY A 1 171 ? 27.794 15.712 11.887 1.00 41.73 171 GLY A C 1
ATOM 1355 O O . GLY A 1 171 ? 28.664 16.236 11.169 1.00 41.52 171 GLY A O 1
ATOM 1356 N N . LYS A 1 172 ? 27.940 14.524 12.504 1.00 38.14 172 LYS A N 1
ATOM 1357 C CA . LYS A 1 172 ? 29.176 13.691 12.426 1.00 39.35 172 LYS A CA 1
ATOM 1358 C C . LYS A 1 172 ? 28.950 12.434 11.581 1.00 38.32 172 LYS A C 1
ATOM 1359 O O . LYS A 1 172 ? 29.908 11.667 11.415 1.00 37.65 172 LYS A O 1
ATOM 1365 N N . SER A 1 173 ? 27.740 12.231 11.053 1.00 37.19 173 SER A N 1
ATOM 1366 C CA . SER A 1 173 ? 27.295 10.914 10.556 1.00 35.03 173 SER A CA 1
ATOM 1367 C C . SER A 1 173 ? 26.819 10.940 9.097 1.00 37.46 173 SER A C 1
ATOM 1368 O O . SER A 1 173 ? 26.447 9.847 8.589 1.00 38.36 173 SER A O 1
ATOM 1371 N N . LEU A 1 174 ? 26.937 12.069 8.389 1.00 41.58 174 LEU A N 1
ATOM 1372 C CA . LEU A 1 174 ? 26.624 12.140 6.933 1.00 40.68 174 LEU A CA 1
ATOM 1373 C C . LEU A 1 174 ? 27.555 11.205 6.176 1.00 40.30 174 LEU A C 1
ATOM 1374 O O . LEU A 1 174 ? 28.712 11.093 6.612 1.00 45.96 174 LEU A O 1
ATOM 1379 N N . ASP A 1 175 ? 27.111 10.617 5.059 1.00 38.39 175 ASP A N 1
ATOM 1380 C CA . ASP A 1 175 ? 27.951 9.703 4.255 1.00 37.22 175 ASP A CA 1
ATOM 1381 C C . ASP A 1 175 ? 29.287 10.426 3.941 1.00 40.87 175 ASP A C 1
ATOM 1382 O O . ASP A 1 175 ? 29.257 11.585 3.515 1.00 40.14 175 ASP A O 1
ATOM 1387 N N . GLY A 1 176 ? 30.422 9.763 4.158 1.00 39.13 176 GLY A N 1
ATOM 1388 C CA . GLY A 1 176 ? 31.765 10.291 3.863 1.00 39.49 176 GLY A CA 1
ATOM 1389 C C . GLY A 1 176 ? 32.464 10.829 5.098 1.00 39.19 176 GLY A C 1
ATOM 1390 O O . GLY A 1 176 ? 33.689 11.025 5.016 1.00 46.20 176 GLY A O 1
ATOM 1391 N N . PHE A 1 177 ? 31.758 11.011 6.222 1.00 40.77 177 PHE A N 1
ATOM 1392 C CA . PHE A 1 177 ? 32.277 11.782 7.383 1.00 35.96 177 PHE A CA 1
ATOM 1393 C C . PHE A 1 177 ? 33.175 10.943 8.310 1.00 39.52 177 PHE A C 1
ATOM 1394 O O . PHE A 1 177 ? 33.485 11.446 9.424 1.00 37.15 177 PHE A O 1
ATOM 1402 N N . CYS A 1 178 ? 33.594 9.725 7.939 1.00 37.13 178 CYS A N 1
ATOM 1403 C CA . CYS A 1 178 ? 34.490 8.934 8.825 1.00 35.13 178 CYS A CA 1
ATOM 1404 C C . CYS A 1 178 ? 35.555 8.171 8.040 1.00 38.28 178 CYS A C 1
ATOM 1405 O O . CYS A 1 178 ? 35.566 6.938 8.019 1.00 40.36 178 CYS A O 1
ATOM 1408 N N . PRO A 1 179 ? 36.563 8.869 7.461 1.00 39.59 179 PRO A N 1
ATOM 1409 C CA . PRO A 1 179 ? 37.807 8.237 7.048 1.00 37.09 179 PRO A CA 1
ATOM 1410 C C . PRO A 1 179 ? 38.369 7.384 8.175 1.00 37.40 179 PRO A C 1
ATOM 1411 O O . PRO A 1 179 ? 38.394 7.848 9.311 1.00 36.94 179 PRO A O 1
ATOM 1415 N N . PHE A 1 180 ? 38.809 6.183 7.826 1.00 36.21 180 PHE A N 1
ATOM 1416 C CA . PHE A 1 180 ? 39.279 5.160 8.775 1.00 36.81 180 PHE A CA 1
ATOM 1417 C C . PHE A 1 180 ? 40.394 4.375 8.103 1.00 36.81 180 PHE A C 1
ATOM 1418 O O . PHE A 1 180 ? 40.148 3.789 7.064 1.00 35.53 180 PHE A O 1
ATOM 1426 N N . GLY A 1 181 ? 41.584 4.359 8.691 1.00 37.10 181 GLY A N 1
ATOM 1427 C CA . GLY A 1 181 ? 42.699 3.539 8.191 1.00 39.83 181 GLY A CA 1
ATOM 1428 C C . GLY A 1 181 ? 44.024 4.222 8.457 1.00 40.37 181 GLY A C 1
ATOM 1429 O O . GLY A 1 181 ? 44.070 5.094 9.333 1.00 44.62 181 GLY A O 1
ATOM 1430 N N . PRO A 1 182 ? 45.094 3.918 7.683 1.00 41.68 182 PRO A N 1
ATOM 1431 C CA . PRO A 1 182 ? 45.063 2.926 6.603 1.00 41.66 182 PRO A CA 1
ATOM 1432 C C . PRO A 1 182 ? 45.290 1.476 7.048 1.00 41.53 182 PRO A C 1
ATOM 1433 O O . PRO A 1 182 ? 45.084 0.576 6.289 1.00 42.28 182 PRO A O 1
ATOM 1437 N N . VAL A 1 183 ? 45.805 1.315 8.248 1.00 41.84 183 VAL A N 1
ATOM 1438 C CA . VAL A 1 183 ? 46.283 0.016 8.784 1.00 43.11 183 VAL A CA 1
ATOM 1439 C C . VAL A 1 183 ? 45.946 0.039 10.274 1.00 42.94 183 VAL A C 1
ATOM 1440 O O . VAL A 1 183 ? 45.669 1.129 10.816 1.00 45.59 183 VAL A O 1
ATOM 1444 N N . ILE A 1 184 ? 45.990 -1.117 10.910 1.00 41.01 184 ILE A N 1
ATOM 1445 C CA . ILE A 1 184 ? 45.864 -1.270 12.384 1.00 39.83 184 ILE A CA 1
ATOM 1446 C C . ILE A 1 184 ? 47.249 -1.701 12.880 1.00 42.14 184 ILE A C 1
ATOM 1447 O O . ILE A 1 184 ? 47.743 -2.731 12.420 1.00 41.80 184 ILE A O 1
ATOM 1452 N N . VAL A 1 185 ? 47.866 -0.952 13.783 1.00 45.73 185 VAL A N 1
ATOM 1453 C CA . VAL A 1 185 ? 49.131 -1.419 14.420 1.00 50.65 185 VAL A CA 1
ATOM 1454 C C . VAL A 1 185 ? 48.716 -2.164 15.688 1.00 47.17 185 VAL A C 1
ATOM 1455 O O . VAL A 1 185 ? 47.860 -1.637 16.404 1.00 46.07 185 VAL A O 1
ATOM 1459 N N . THR A 1 186 ? 49.311 -3.329 15.933 1.00 45.27 186 THR A N 1
ATOM 1460 C CA . THR A 1 186 ? 48.941 -4.268 17.030 1.00 50.84 186 THR A CA 1
ATOM 1461 C C . THR A 1 186 ? 49.305 -3.626 18.364 1.00 46.22 186 THR A C 1
ATOM 1462 O O . THR A 1 186 ? 50.234 -2.779 18.406 1.00 51.71 186 THR A O 1
ATOM 1466 N N . GLU A 1 187 ? 48.571 -3.979 19.410 1.00 46.11 187 GLU A N 1
ATOM 1467 C CA . GLU A 1 187 ? 48.701 -3.360 20.756 1.00 50.58 187 GLU A CA 1
ATOM 1468 C C . GLU A 1 187 ? 50.142 -3.540 21.232 1.00 52.72 187 GLU A C 1
ATOM 1469 O O . GLU A 1 187 ? 50.673 -2.620 21.892 1.00 58.43 187 GLU A O 1
ATOM 1475 N N . ASP A 1 188 ? 50.726 -4.691 20.895 1.00 56.11 188 ASP A N 1
ATOM 1476 C CA . ASP A 1 188 ? 52.061 -5.138 21.355 1.00 60.15 188 ASP A CA 1
ATOM 1477 C C . ASP A 1 188 ? 53.142 -4.243 20.727 1.00 55.12 188 ASP A C 1
ATOM 1478 O O . ASP A 1 188 ? 54.125 -4.008 21.406 1.00 56.17 188 ASP A O 1
ATOM 1483 N N . ALA A 1 189 ? 52.913 -3.716 19.517 1.00 53.04 189 ALA A N 1
ATOM 1484 C CA . ALA A 1 189 ? 53.883 -2.991 18.659 1.00 58.17 189 ALA A CA 1
ATOM 1485 C C . ALA A 1 189 ? 53.724 -1.473 18.770 1.00 60.30 189 ALA A C 1
ATOM 1486 O O . ALA A 1 189 ? 54.325 -0.766 17.940 1.00 63.51 189 ALA A O 1
ATOM 1488 N N . PHE A 1 190 ? 52.943 -0.970 19.721 1.00 60.49 190 PHE A N 1
ATOM 1489 C CA . PHE A 1 190 ? 52.529 0.456 19.719 1.00 55.66 190 PHE A CA 1
ATOM 1490 C C . PHE A 1 190 ? 52.224 0.922 21.136 1.00 56.33 190 PHE A C 1
ATOM 1491 O O . PHE A 1 190 ? 51.322 0.320 21.724 1.00 53.10 190 PHE A O 1
ATOM 1499 N N . ASP A 1 191 ? 52.940 1.947 21.626 1.00 50.71 191 ASP A N 1
ATOM 1500 C CA . ASP A 1 191 ? 52.678 2.628 22.923 1.00 55.06 191 ASP A CA 1
ATOM 1501 C C . ASP A 1 191 ? 52.022 3.968 22.604 1.00 55.30 191 ASP A C 1
ATOM 1502 O O . ASP A 1 191 ? 52.614 4.809 21.938 1.00 53.97 191 ASP A O 1
ATOM 1507 N N . PRO A 1 192 ? 50.762 4.196 23.019 1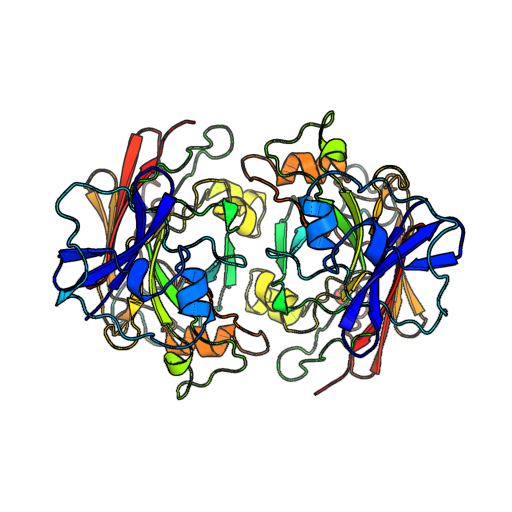.00 56.37 192 PRO A N 1
ATOM 1508 C CA . PRO A 1 192 ? 50.103 5.486 22.796 1.00 54.19 192 PRO A CA 1
ATOM 1509 C C . PRO A 1 192 ? 50.440 6.639 23.763 1.00 54.06 192 PRO A C 1
ATOM 1510 O O . PRO A 1 192 ? 49.768 7.688 23.681 1.00 56.95 192 PRO A O 1
ATOM 1514 N N . ALA A 1 193 ? 51.425 6.466 24.655 1.00 52.70 193 ALA A N 1
ATOM 1515 C CA . ALA A 1 193 ? 51.820 7.480 25.677 1.00 56.14 193 ALA A CA 1
ATOM 1516 C C . ALA A 1 193 ? 52.179 8.821 25.024 1.00 48.46 193 ALA A C 1
ATOM 1517 O O . ALA A 1 193 ? 51.764 9.890 25.560 1.00 51.79 193 ALA A O 1
ATOM 1519 N N . ASP A 1 194 ? 52.933 8.788 23.926 1.00 47.07 194 ASP A N 1
ATOM 1520 C CA . ASP A 1 194 ? 53.567 10.025 23.369 1.00 51.97 194 ASP A CA 1
ATOM 1521 C C . ASP A 1 194 ? 53.789 9.859 21.866 1.00 50.70 194 ASP A C 1
ATOM 1522 O O . ASP A 1 194 ? 54.964 9.757 21.423 1.00 49.62 194 ASP A O 1
ATOM 1527 N N . VAL A 1 195 ? 52.690 9.818 21.111 1.00 45.12 195 VAL A N 1
ATOM 1528 C CA . VAL A 1 195 ? 52.742 9.737 19.633 1.00 45.41 195 VAL A CA 1
ATOM 1529 C C . VAL A 1 195 ? 52.160 11.043 19.094 1.00 42.23 195 VAL A C 1
ATOM 1530 O O . VAL A 1 195 ? 51.217 11.601 19.715 1.00 50.05 195 VAL A O 1
ATOM 1534 N N . LEU A 1 196 ? 52.714 11.483 17.972 1.00 42.35 196 LEU A N 1
ATOM 1535 C CA . LEU A 1 196 ? 52.377 12.765 17.313 1.00 41.36 196 LEU A CA 1
ATOM 1536 C C . LEU A 1 196 ? 51.214 12.530 16.351 1.00 39.67 196 LEU A C 1
ATOM 1537 O O . LEU A 1 196 ? 51.324 11.631 15.496 1.00 34.47 196 LEU A O 1
ATOM 1542 N N . VAL A 1 197 ? 50.122 13.268 16.567 1.00 38.87 197 VAL A N 1
ATOM 1543 C CA . VAL A 1 197 ? 48.932 13.308 15.680 1.00 37.18 197 VAL A CA 1
ATOM 1544 C C . VAL A 1 197 ? 48.991 14.644 14.921 1.00 37.81 197 VAL A C 1
ATOM 1545 O O . VAL A 1 197 ? 48.885 15.706 15.551 1.00 40.85 197 VAL A O 1
ATOM 1549 N N . GLU A 1 198 ? 49.087 14.602 13.599 1.00 39.38 198 GLU A N 1
ATOM 1550 C CA . GLU A 1 198 ? 49.118 15.831 12.768 1.00 37.90 198 GLU A CA 1
ATOM 1551 C C . GLU A 1 198 ? 48.051 15.749 11.679 1.00 39.79 198 GLU A C 1
ATOM 1552 O O . GLU A 1 198 ? 47.781 14.633 11.115 1.00 36.93 198 GLU A O 1
ATOM 1558 N N . THR A 1 199 ? 47.523 16.921 11.342 1.00 40.05 199 THR A N 1
ATOM 1559 C CA . THR A 1 199 ? 46.647 17.126 10.173 1.00 42.61 199 THR A CA 1
ATOM 1560 C C . THR A 1 199 ? 47.198 18.232 9.278 1.00 35.32 199 THR A C 1
ATOM 1561 O O . THR A 1 199 ? 47.478 19.334 9.782 1.00 39.55 199 THR A O 1
ATOM 1565 N N . ARG A 1 200 ? 47.310 17.938 7.997 1.00 36.71 200 ARG A N 1
ATOM 1566 C CA . ARG A 1 200 ? 47.577 18.949 6.942 1.00 42.90 200 ARG A CA 1
ATOM 1567 C C . ARG A 1 200 ? 46.315 19.104 6.097 1.00 43.91 200 ARG A C 1
ATOM 1568 O O . ARG A 1 200 ? 45.629 18.085 5.862 1.00 41.13 200 ARG A O 1
ATOM 1576 N N . VAL A 1 201 ? 45.996 20.344 5.743 1.00 38.24 201 VAL A N 1
ATOM 1577 C CA . VAL A 1 201 ? 44.948 20.682 4.744 1.00 44.23 201 VAL A CA 1
ATOM 1578 C C . VAL A 1 201 ? 45.664 21.368 3.581 1.00 40.43 201 VAL A C 1
ATOM 1579 O O . VAL A 1 201 ? 46.356 22.381 3.821 1.00 43.58 201 VAL A O 1
ATOM 1583 N N . ASN A 1 202 ? 45.567 20.782 2.395 1.00 42.03 202 ASN A N 1
ATOM 1584 C CA . ASN A 1 202 ? 46.287 21.253 1.186 1.00 42.97 202 ASN A CA 1
ATOM 1585 C C . ASN A 1 202 ? 47.758 21.474 1.519 1.00 47.11 202 ASN A C 1
ATOM 1586 O O . ASN A 1 202 ? 48.326 22.422 0.982 1.00 43.65 202 ASN A O 1
ATOM 1591 N N . GLY A 1 203 ? 48.348 20.662 2.396 1.00 39.33 203 GLY A N 1
ATOM 1592 C CA . GLY A 1 203 ? 49.785 20.780 2.689 1.00 43.52 203 GLY A CA 1
ATOM 1593 C C . GLY A 1 203 ? 50.084 21.686 3.872 1.00 42.20 203 GLY A C 1
ATOM 1594 O O . GLY A 1 203 ? 51.185 21.567 4.399 1.00 43.21 203 GLY A O 1
ATOM 1595 N N . GLU A 1 204 ? 49.156 22.536 4.310 1.00 42.41 204 GLU A N 1
ATOM 1596 C CA . GLU A 1 204 ? 49.390 23.428 5.479 1.00 45.16 204 GLU A CA 1
ATOM 1597 C C . GLU A 1 204 ? 49.178 22.641 6.790 1.00 45.15 204 GLU A C 1
ATOM 1598 O O . GLU A 1 204 ? 48.077 22.103 7.003 1.00 40.31 204 GLU A O 1
ATOM 1604 N N . LEU A 1 205 ? 50.173 22.625 7.677 1.00 44.47 205 LEU A N 1
ATOM 1605 C CA . LEU A 1 205 ? 50.038 22.019 9.040 1.00 44.02 205 LEU A CA 1
ATOM 1606 C C . LEU A 1 205 ? 48.934 22.729 9.829 1.00 45.22 205 LEU A C 1
ATOM 1607 O O . LEU A 1 205 ? 49.025 23.973 9.981 1.00 43.87 205 LEU A O 1
ATOM 1612 N N . ARG A 1 206 ? 47.896 21.992 10.257 1.00 39.05 206 ARG A N 1
ATOM 1613 C CA . ARG A 1 206 ? 46.742 22.584 10.987 1.00 39.74 206 ARG A CA 1
ATOM 1614 C C . ARG A 1 206 ? 46.725 22.062 12.410 1.00 40.84 206 ARG A C 1
ATOM 1615 O O . ARG A 1 206 ? 46.419 22.853 13.277 1.00 38.15 206 ARG A O 1
ATOM 1623 N N . GLN A 1 207 ? 46.956 20.757 12.599 1.00 37.29 207 GLN A N 1
ATOM 1624 C CA . GLN A 1 207 ? 46.913 20.092 13.920 1.00 42.43 207 GLN A CA 1
ATOM 1625 C C . GLN A 1 207 ? 48.249 19.395 14.112 1.00 41.70 207 GLN A C 1
ATOM 1626 O O . GLN A 1 207 ? 48.666 18.720 13.164 1.00 38.77 207 GLN A O 1
ATOM 1632 N N . SER A 1 208 ? 48.831 19.498 15.303 1.00 38.81 208 SER A N 1
ATOM 1633 C CA . SER A 1 208 ? 50.123 18.865 15.645 1.00 41.52 208 SER A CA 1
ATOM 1634 C C . SER A 1 208 ? 50.273 18.725 17.177 1.00 47.05 208 SER A C 1
ATOM 1635 O O . SER A 1 208 ? 50.875 19.621 17.812 1.00 42.97 208 SER A O 1
ATOM 1638 N N . GLY A 1 209 ? 49.783 17.628 17.757 1.00 43.75 209 GLY A N 1
ATOM 1639 C CA . GLY A 1 209 ? 49.695 17.442 19.221 1.00 40.76 209 GLY A CA 1
ATOM 1640 C C . GLY A 1 209 ? 50.097 16.034 19.558 1.00 44.37 209 GLY A C 1
ATOM 1641 O O . GLY A 1 209 ? 49.750 15.119 18.763 1.00 42.03 209 GLY A O 1
ATOM 1642 N N . SER A 1 210 ? 50.900 15.864 20.605 1.00 46.81 210 SER A N 1
ATOM 1643 C CA . SER A 1 210 ? 51.256 14.528 21.144 1.00 47.67 210 SER A CA 1
ATOM 1644 C C . SER A 1 210 ? 50.064 13.950 21.901 1.00 41.93 210 SER A C 1
ATOM 1645 O O . SER A 1 210 ? 49.339 14.699 22.508 1.00 38.98 210 SER A O 1
ATOM 1648 N N . THR A 1 211 ? 49.964 12.632 21.944 1.00 46.89 211 THR A N 1
ATOM 1649 C CA . THR A 1 211 ? 48.986 11.935 22.805 1.00 45.01 211 THR A CA 1
ATOM 1650 C C . THR A 1 211 ? 49.316 12.185 24.275 1.00 52.30 211 THR A C 1
ATOM 1651 O O . THR A 1 211 ? 48.443 11.886 25.108 1.00 51.40 211 THR A O 1
ATOM 1655 N N . LYS A 1 212 ? 50.488 12.744 24.590 1.00 51.02 212 LYS A N 1
ATOM 1656 C CA . LYS A 1 212 ? 50.815 13.160 25.990 1.00 55.66 212 LYS A CA 1
ATOM 1657 C C . LYS A 1 212 ? 49.899 14.316 26.426 1.00 46.56 212 LYS A C 1
ATOM 1658 O O . LYS A 1 212 ? 49.723 14.475 27.637 1.00 46.04 212 LYS A O 1
ATOM 1664 N N . LEU A 1 213 ? 49.287 15.075 25.507 1.00 45.15 213 LEU A N 1
ATOM 1665 C CA . LEU A 1 213 ? 48.371 16.202 25.865 1.00 44.32 213 LEU A CA 1
ATOM 1666 C C . LEU A 1 213 ? 46.942 15.723 26.169 1.00 47.15 213 LEU A C 1
ATOM 1667 O O . LEU A 1 213 ? 46.116 16.589 26.533 1.00 49.02 213 LEU A O 1
ATOM 1672 N N . MET A 1 214 ? 46.643 14.434 26.002 1.00 43.07 214 MET A N 1
ATOM 1673 C CA . MET A 1 214 ? 45.284 13.844 26.235 1.00 47.65 214 MET A CA 1
ATOM 1674 C C . MET A 1 214 ? 44.862 14.050 27.699 1.00 47.52 214 MET A C 1
ATOM 1675 O O . MET A 1 214 ? 45.645 13.714 28.601 1.00 51.97 214 MET A O 1
ATOM 1680 N N . LEU A 1 215 ? 43.669 14.594 27.917 1.00 49.19 215 LEU A N 1
ATOM 1681 C CA . LEU A 1 215 ? 43.099 14.863 29.264 1.00 49.95 215 LEU A CA 1
ATOM 1682 C C . LEU A 1 215 ? 42.689 13.525 29.901 1.00 53.11 215 LEU A C 1
ATOM 1683 O O . LEU A 1 215 ? 42.885 13.384 31.140 1.00 53.19 215 LEU A O 1
ATOM 1688 N N . ARG A 1 216 ? 42.220 12.565 29.084 1.00 50.00 216 ARG A N 1
ATOM 1689 C CA . ARG A 1 216 ? 42.050 11.127 29.453 1.00 48.17 216 ARG A CA 1
ATOM 1690 C C . ARG A 1 216 ? 42.864 10.235 28.502 1.00 47.39 216 ARG A C 1
ATOM 1691 O O . ARG A 1 216 ? 42.526 10.171 27.294 1.00 52.64 216 ARG A O 1
ATOM 1699 N N . ASP A 1 217 ? 43.887 9.556 29.023 1.00 48.13 217 ASP A N 1
ATOM 1700 C CA . ASP A 1 217 ? 44.785 8.655 28.253 1.00 46.35 217 ASP A CA 1
ATOM 1701 C C . ASP A 1 217 ? 43.996 7.410 27.808 1.00 47.92 217 ASP A C 1
ATOM 1702 O O . ASP A 1 217 ? 42.783 7.298 28.130 1.00 46.09 217 ASP A O 1
ATOM 1707 N N . VAL A 1 218 ? 44.631 6.535 27.038 1.00 44.11 218 VAL A N 1
ATOM 1708 C CA . VAL A 1 218 ? 43.949 5.362 26.426 1.00 47.62 218 VAL A CA 1
ATOM 1709 C C . VAL A 1 218 ? 43.344 4.510 27.558 1.00 50.08 218 VAL A C 1
ATOM 1710 O O . VAL A 1 218 ? 42.103 4.287 27.556 1.00 50.28 218 VAL A O 1
ATOM 1714 N N . VAL A 1 219 ? 44.141 4.107 28.544 1.00 50.56 219 VAL A N 1
ATOM 1715 C CA . VAL A 1 219 ? 43.645 3.243 29.662 1.00 49.08 219 VAL A CA 1
ATOM 1716 C C . VAL A 1 219 ? 42.455 3.911 30.363 1.00 45.24 219 VAL A C 1
ATOM 1717 O O . VAL A 1 219 ? 41.431 3.230 30.521 1.00 50.06 219 VAL A O 1
ATOM 1721 N N . THR A 1 220 ? 42.492 5.206 30.675 1.00 47.52 220 T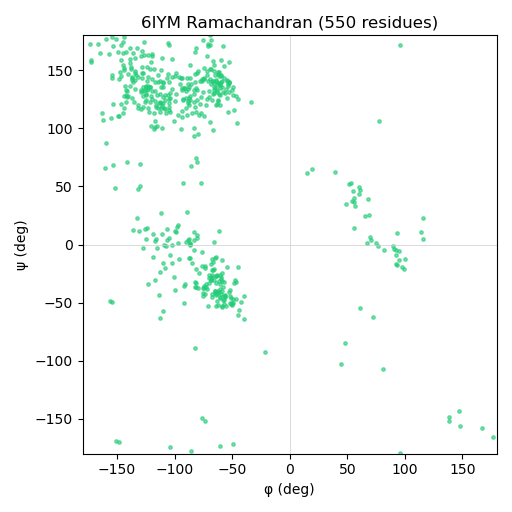HR A N 1
ATOM 1722 C CA . THR A 1 220 ? 41.352 5.913 31.338 1.00 43.65 220 THR A CA 1
ATOM 1723 C C . THR A 1 220 ? 40.109 5.917 30.438 1.00 45.82 220 THR A C 1
ATOM 1724 O O . THR A 1 220 ? 38.980 5.783 30.941 1.00 39.18 220 THR A O 1
ATOM 1728 N N . ILE A 1 221 ? 40.282 6.130 29.134 1.00 48.98 221 ILE A N 1
ATOM 1729 C CA . ILE A 1 221 ? 39.133 6.089 28.191 1.00 46.17 221 ILE A CA 1
ATOM 1730 C C . ILE A 1 221 ? 38.490 4.695 28.304 1.00 41.13 221 ILE A C 1
ATOM 1731 O O . ILE A 1 221 ? 37.286 4.638 28.552 1.00 39.71 221 ILE A O 1
ATOM 1736 N N . LEU A 1 222 ? 39.267 3.621 28.162 1.00 43.59 222 LEU A N 1
ATOM 1737 C CA . LEU A 1 222 ? 38.764 2.220 28.200 1.00 45.74 222 LEU A CA 1
ATOM 1738 C C . LEU A 1 222 ? 38.024 1.949 29.517 1.00 52.41 222 LEU A C 1
ATOM 1739 O O . LEU A 1 222 ? 36.866 1.480 29.473 1.00 47.02 222 LEU A O 1
ATOM 1744 N N . THR A 1 223 ? 38.671 2.265 30.642 1.00 53.02 223 THR A N 1
ATOM 1745 C CA . THR A 1 223 ? 38.120 2.186 32.027 1.00 53.66 223 THR A CA 1
ATOM 1746 C C . THR A 1 223 ? 36.764 2.900 32.123 1.00 53.31 223 THR A C 1
ATOM 1747 O O . THR A 1 223 ? 35.801 2.289 32.626 1.00 55.96 223 THR A O 1
ATOM 1751 N N . GLU A 1 224 ? 36.675 4.151 31.663 1.00 49.46 224 GLU A N 1
ATOM 1752 C CA . GLU A 1 224 ? 35.471 5.006 31.841 1.00 49.70 224 GLU A CA 1
ATOM 1753 C C . GLU A 1 224 ? 34.343 4.572 30.891 1.00 51.64 224 GLU A C 1
ATOM 1754 O O . GLU A 1 224 ? 33.178 4.552 31.308 1.00 49.16 224 GLU A O 1
ATOM 1760 N N . VAL A 1 225 ? 34.675 4.263 29.642 1.00 47.30 225 VAL A N 1
ATOM 1761 C CA . VAL A 1 225 ? 33.695 3.954 28.564 1.00 52.10 225 VAL A CA 1
ATOM 1762 C C . VAL A 1 225 ? 32.955 2.671 28.927 1.00 46.08 225 VAL A C 1
ATOM 1763 O O . VAL A 1 225 ? 31.752 2.618 28.702 1.00 47.66 225 VAL A O 1
ATOM 1767 N N . SER A 1 226 ? 33.662 1.694 29.481 1.00 47.84 226 SER A N 1
ATOM 1768 C CA . SER A 1 226 ? 33.165 0.313 29.678 1.00 50.24 226 SER A CA 1
ATOM 1769 C C . SER A 1 226 ? 32.405 0.170 30.997 1.00 49.05 226 SER A C 1
ATOM 1770 O O . SER A 1 226 ? 32.010 -0.949 31.303 1.00 48.42 226 SER A O 1
ATOM 1773 N N . ARG A 1 227 ? 32.261 1.241 31.773 1.00 57.36 227 ARG A N 1
ATOM 1774 C CA . ARG A 1 227 ? 31.577 1.205 33.088 1.00 58.06 227 ARG A CA 1
ATOM 1775 C C . ARG A 1 227 ? 30.067 0.980 32.887 1.00 51.00 227 ARG A C 1
ATOM 1776 O O . ARG A 1 227 ? 29.355 1.943 32.498 1.00 48.35 227 ARG A O 1
ATOM 1784 N N . GLY A 1 228 ? 29.595 -0.238 33.175 1.00 44.72 228 GLY A N 1
ATOM 1785 C CA . GLY A 1 228 ? 28.191 -0.654 32.962 1.00 46.55 228 GLY A CA 1
ATOM 1786 C C . GLY A 1 228 ? 27.843 -0.807 31.484 1.00 44.36 228 GLY A C 1
ATOM 1787 O O . GLY A 1 228 ? 26.662 -1.068 31.185 1.00 45.32 228 GLY A O 1
ATOM 1788 N N . MET A 1 229 ? 28.810 -0.643 30.576 1.00 48.31 229 MET A N 1
ATOM 1789 C CA . MET A 1 229 ? 28.582 -0.796 29.105 1.00 45.66 229 MET A CA 1
ATOM 1790 C C . MET A 1 229 ? 29.599 -1.772 28.511 1.00 45.25 229 MET A C 1
ATOM 1791 O O . MET A 1 229 ? 30.814 -1.461 28.543 1.00 46.12 229 MET A O 1
ATOM 1796 N N . THR A 1 230 ? 29.124 -2.888 27.950 1.00 42.20 230 THR A N 1
ATOM 1797 C CA . THR A 1 230 ? 29.968 -3.909 27.271 1.00 43.81 230 THR A CA 1
ATOM 1798 C C . THR A 1 230 ? 30.574 -3.319 25.989 1.00 46.85 230 THR A C 1
ATOM 1799 O O . THR A 1 230 ? 29.821 -2.720 25.173 1.00 40.33 230 THR A O 1
ATOM 1803 N N . LEU A 1 231 ? 31.901 -3.462 25.840 1.00 43.26 231 LEU A N 1
ATOM 1804 C CA . LEU A 1 231 ? 32.614 -3.187 24.576 1.00 43.09 231 LEU A CA 1
ATOM 1805 C C . LEU A 1 231 ? 32.655 -4.497 23.796 1.00 43.15 231 LEU A C 1
ATOM 1806 O O . LEU A 1 231 ? 32.967 -5.530 24.414 1.00 49.69 231 LEU A O 1
ATOM 1811 N N . GLU A 1 232 ? 32.351 -4.444 22.505 1.00 41.41 232 GLU A N 1
ATOM 1812 C CA . GLU A 1 232 ? 32.396 -5.603 21.572 1.00 48.06 232 GLU A CA 1
ATOM 1813 C C . GLU A 1 232 ? 33.745 -5.646 20.846 1.00 41.01 232 GLU A C 1
ATOM 1814 O O . GLU A 1 232 ? 34.249 -4.607 20.479 1.00 41.52 232 GLU A O 1
ATOM 1820 N N . ALA A 1 233 ? 34.275 -6.841 20.605 1.00 42.58 233 ALA A N 1
ATOM 1821 C CA . ALA A 1 233 ? 35.384 -7.085 19.664 1.00 43.99 233 ALA A CA 1
ATOM 1822 C C . ALA A 1 233 ? 35.074 -6.331 18.360 1.00 42.27 233 ALA A C 1
ATOM 1823 O O . ALA A 1 233 ? 33.951 -6.438 17.858 1.00 37.79 233 ALA A O 1
ATOM 1825 N N . GLY A 1 234 ? 36.020 -5.521 17.889 1.00 41.70 234 GLY A N 1
ATOM 1826 C CA . GLY A 1 234 ? 35.871 -4.725 16.655 1.00 42.42 234 GLY A CA 1
ATOM 1827 C C . GLY A 1 234 ? 35.276 -3.358 16.904 1.00 40.11 234 GLY A C 1
ATOM 1828 O O . GLY A 1 234 ? 35.104 -2.595 15.907 1.00 46.51 234 GLY A O 1
ATOM 1829 N N . ASP A 1 235 ? 34.935 -3.026 18.153 1.00 41.07 235 ASP A N 1
ATOM 1830 C CA . ASP A 1 235 ? 34.612 -1.617 18.517 1.00 39.48 235 ASP A CA 1
ATOM 1831 C C . ASP A 1 235 ? 35.775 -0.693 18.118 1.00 39.94 235 ASP A C 1
ATOM 1832 O O . ASP A 1 235 ? 36.958 -1.096 18.277 1.00 40.43 235 ASP A O 1
ATOM 1837 N N . VAL A 1 236 ? 35.444 0.504 17.633 1.00 41.43 236 VAL A N 1
ATOM 1838 C CA . VAL A 1 236 ? 36.405 1.587 17.270 1.00 43.23 236 VAL A CA 1
ATOM 1839 C C . VAL A 1 236 ? 36.137 2.771 18.200 1.00 42.07 236 VAL A C 1
ATOM 1840 O O . VAL A 1 236 ? 35.035 3.339 18.161 1.00 39.28 236 VAL A O 1
ATOM 1844 N N . ILE A 1 237 ? 37.118 3.162 19.000 1.00 39.47 237 ILE A N 1
ATOM 1845 C CA . ILE A 1 237 ? 36.951 4.330 19.899 1.00 35.97 237 ILE A CA 1
ATOM 1846 C C . ILE A 1 237 ? 37.862 5.444 19.392 1.00 39.68 237 ILE A C 1
ATOM 1847 O O . ILE A 1 237 ? 39.121 5.265 19.421 1.00 38.38 237 ILE A O 1
ATOM 1852 N N . ALA A 1 238 ? 37.266 6.564 18.992 1.00 41.64 238 ALA A N 1
ATOM 1853 C CA . ALA A 1 238 ? 37.992 7.759 18.529 1.00 40.90 238 ALA A CA 1
ATOM 1854 C C . ALA A 1 238 ? 38.314 8.615 19.763 1.00 41.92 238 ALA A C 1
ATOM 1855 O O . ALA A 1 238 ? 37.376 9.012 20.420 1.00 42.92 238 ALA A O 1
ATOM 1857 N N . THR A 1 239 ? 39.600 8.891 20.053 1.00 38.36 239 THR A N 1
ATOM 1858 C CA . THR A 1 239 ? 40.061 9.342 21.394 1.00 39.70 239 THR A CA 1
ATOM 1859 C C . THR A 1 239 ? 40.210 10.859 21.469 1.00 39.43 239 THR A C 1
ATOM 1860 O O . THR A 1 239 ? 40.817 11.325 22.455 1.00 44.97 239 THR A O 1
ATOM 1864 N N . GLY A 1 240 ? 39.609 11.587 20.526 1.00 37.92 240 GLY A N 1
ATOM 1865 C CA . GLY A 1 240 ? 39.599 13.063 20.469 1.00 39.52 240 GLY A CA 1
ATOM 1866 C C . GLY A 1 240 ? 40.709 13.587 19.565 1.00 40.23 240 GLY A C 1
ATOM 1867 O O . GLY A 1 240 ? 41.503 12.777 19.062 1.00 38.84 240 GLY A O 1
ATOM 1868 N N . THR A 1 241 ? 40.813 14.903 19.432 1.00 37.89 241 THR A N 1
ATOM 1869 C CA . THR A 1 241 ? 41.604 15.598 18.406 1.00 38.23 241 THR A CA 1
ATOM 1870 C C . THR A 1 241 ? 42.445 16.685 19.048 1.00 41.69 241 THR A C 1
ATOM 1871 O O . THR A 1 241 ? 42.000 17.332 19.988 1.00 37.39 241 THR A O 1
ATOM 1875 N N . PRO A 1 242 ? 43.685 16.955 18.582 1.00 44.50 242 PRO A N 1
ATOM 1876 C CA . PRO A 1 242 ? 44.448 18.081 19.122 1.00 42.16 242 PRO A CA 1
ATOM 1877 C C . PRO A 1 242 ? 43.856 19.416 18.670 1.00 45.49 242 PRO A C 1
ATOM 1878 O O . PRO A 1 242 ? 42.945 19.417 17.834 1.00 39.19 242 PRO A O 1
ATOM 1882 N N . ALA A 1 243 ? 44.377 20.526 19.219 1.00 50.14 243 ALA A N 1
ATOM 1883 C CA . ALA A 1 243 ? 44.053 21.915 18.804 1.00 40.86 243 ALA A CA 1
ATOM 1884 C C . ALA A 1 243 ? 44.255 22.029 17.298 1.00 40.27 243 ALA A C 1
ATOM 1885 O O . ALA A 1 243 ? 45.065 21.208 16.759 1.00 40.45 243 ALA A O 1
ATOM 1887 N N . GLY A 1 244 ? 43.594 22.999 16.651 1.00 37.63 244 GLY A N 1
ATOM 1888 C CA . GLY A 1 244 ? 43.874 23.401 15.255 1.00 42.23 244 GLY A CA 1
ATOM 1889 C C . GLY A 1 244 ? 42.727 23.134 14.302 1.00 43.52 244 GLY A C 1
ATOM 1890 O O . GLY A 1 244 ? 42.881 23.342 13.073 1.00 37.89 244 GLY A O 1
ATOM 1891 N N . VAL A 1 245 ? 41.612 22.678 14.853 1.00 41.65 245 VAL A N 1
ATOM 1892 C CA . VAL A 1 245 ? 40.321 22.439 14.144 1.00 45.21 245 VAL A CA 1
ATOM 1893 C C . VAL A 1 245 ? 39.898 23.714 13.393 1.00 43.58 245 VAL A C 1
ATOM 1894 O O . VAL A 1 245 ? 40.075 24.820 13.926 1.00 41.86 245 VAL A O 1
ATOM 1898 N N . GLY A 1 246 ? 39.394 23.580 12.164 1.00 40.76 246 GLY A N 1
ATOM 1899 C CA . GLY A 1 246 ? 39.054 24.736 11.315 1.00 46.13 246 GLY A CA 1
ATOM 1900 C C . GLY A 1 246 ? 38.155 25.724 12.052 1.00 52.71 246 GLY A C 1
ATOM 1901 O O . GLY A 1 246 ? 38.329 26.948 11.891 1.00 43.24 246 GLY A O 1
ATOM 1902 N N . HIS A 1 247 ? 37.217 25.202 12.839 1.00 51.45 247 HIS A N 1
ATOM 1903 C CA . HIS A 1 247 ? 36.227 25.982 13.627 1.00 56.02 247 HIS A CA 1
ATOM 1904 C C . HIS A 1 247 ? 36.922 26.850 14.686 1.00 59.07 247 HIS A C 1
ATOM 1905 O O . HIS A 1 247 ? 36.334 27.865 15.075 1.00 54.47 247 HIS A O 1
ATOM 1912 N N . GLY A 1 248 ? 38.112 26.459 15.159 1.00 55.81 248 GLY A N 1
ATOM 1913 C CA . GLY A 1 248 ? 38.758 27.088 16.328 1.00 51.92 248 GLY A CA 1
ATOM 1914 C C . GLY A 1 248 ? 39.777 28.124 15.899 1.00 54.13 248 GLY A C 1
ATOM 1915 O O . GLY A 1 248 ? 40.432 28.712 16.781 1.00 49.53 248 GLY A O 1
ATOM 1916 N N . MET A 1 249 ? 39.914 28.323 14.589 1.00 50.21 249 MET A N 1
ATOM 1917 C CA . MET A 1 249 ? 40.974 29.174 13.995 1.00 51.91 249 MET A CA 1
ATOM 1918 C C . MET A 1 249 ? 40.434 30.601 13.979 1.00 54.46 249 MET A C 1
ATOM 1919 O O . MET A 1 249 ? 39.208 30.757 14.014 1.00 55.17 249 MET A O 1
ATOM 1924 N N . LYS A 1 250 ? 41.313 31.601 13.998 1.00 64.51 250 LYS A N 1
ATOM 1925 C CA . LYS A 1 250 ? 40.931 33.039 14.034 1.00 60.02 250 LYS A CA 1
ATOM 1926 C C . LYS A 1 250 ? 41.461 33.693 12.761 1.00 55.99 250 LYS A C 1
ATOM 1927 O O . LYS A 1 250 ? 42.652 33.961 12.671 1.00 60.29 250 LYS A O 1
ATOM 1933 N N . PRO A 1 251 ? 40.646 33.912 11.703 1.00 56.42 251 PRO A N 1
ATOM 1934 C CA . PRO A 1 251 ? 39.224 33.566 11.680 1.00 56.72 251 PRO A CA 1
ATOM 1935 C C . PRO A 1 251 ? 38.974 32.089 11.363 1.00 55.02 251 PRO A C 1
ATOM 1936 O O . PRO A 1 251 ? 39.897 31.370 10.983 1.00 53.00 251 PRO A O 1
ATOM 1940 N N . PRO A 1 252 ? 37.725 31.597 11.525 1.00 53.09 252 PRO A N 1
ATOM 1941 C CA . PRO A 1 252 ? 37.406 30.187 11.273 1.00 52.51 252 PRO A CA 1
ATOM 1942 C C . PRO A 1 252 ? 37.534 29.803 9.787 1.00 53.54 252 PRO A C 1
ATOM 1943 O O . PRO A 1 252 ? 37.188 30.562 8.926 1.00 47.77 252 PRO A O 1
ATOM 1947 N N . VAL A 1 253 ? 38.053 28.618 9.493 1.00 49.12 253 VAL A N 1
ATOM 1948 C CA . VAL A 1 253 ? 38.205 28.152 8.084 1.00 49.76 253 VAL A CA 1
ATOM 1949 C C . VAL A 1 253 ? 37.510 26.791 7.994 1.00 46.86 253 VAL A C 1
ATOM 1950 O O . VAL A 1 253 ? 37.642 25.979 8.934 1.00 43.72 253 VAL A O 1
ATOM 1954 N N . TYR A 1 254 ? 36.699 26.637 6.963 1.00 40.29 254 TYR A N 1
ATOM 1955 C CA . TYR A 1 254 ? 35.845 25.460 6.696 1.00 44.56 254 TYR A CA 1
ATOM 1956 C C . TYR A 1 254 ? 36.301 24.861 5.371 1.00 48.29 254 TYR A C 1
ATOM 1957 O O . TYR A 1 254 ? 36.841 25.609 4.494 1.00 43.66 254 TYR A O 1
ATOM 1966 N N . LEU A 1 255 ? 36.104 23.553 5.266 1.00 41.28 255 LEU A N 1
ATOM 1967 C CA . LEU A 1 255 ? 36.557 22.700 4.146 1.00 41.78 255 LEU A CA 1
ATOM 1968 C C . LEU A 1 255 ? 35.662 22.971 2.942 1.00 44.51 255 LEU A C 1
ATOM 1969 O O . LEU A 1 255 ? 34.452 23.167 3.119 1.00 51.98 255 LEU A O 1
ATOM 1974 N N . GLN A 1 256 ? 36.259 22.976 1.760 1.00 45.14 256 GLN A N 1
ATOM 1975 C CA . GLN A 1 256 ? 35.555 23.263 0.492 1.00 47.40 256 GLN A CA 1
ATOM 1976 C C . GLN A 1 256 ? 35.856 22.108 -0.452 1.00 41.02 256 GLN A C 1
ATOM 1977 O O . GLN A 1 256 ? 36.847 21.369 -0.210 1.00 44.08 256 GLN A O 1
ATOM 1983 N N . ASP A 1 257 ? 35.054 21.987 -1.505 1.00 45.75 257 ASP A N 1
ATOM 1984 C CA . ASP A 1 257 ? 35.284 21.068 -2.645 1.00 46.69 257 ASP A CA 1
ATOM 1985 C C . ASP A 1 257 ? 36.726 21.252 -3.119 1.00 49.65 257 ASP A C 1
ATOM 1986 O O . ASP A 1 257 ? 37.118 22.414 -3.315 1.00 54.05 257 ASP A O 1
ATOM 1991 N N . GLY A 1 258 ? 37.480 20.156 -3.248 1.00 48.69 258 GLY A N 1
ATOM 1992 C CA . GLY A 1 258 ? 38.895 20.143 -3.669 1.00 47.88 258 GLY A CA 1
ATOM 1993 C C . GLY A 1 258 ? 39.884 20.036 -2.515 1.00 45.35 258 GLY A C 1
ATOM 1994 O O . GLY A 1 258 ? 41.018 19.612 -2.760 1.00 51.68 258 GLY A O 1
ATOM 1995 N N . ASP A 1 259 ? 39.496 20.383 -1.292 1.00 43.78 259 ASP A N 1
ATOM 1996 C CA . ASP A 1 259 ? 40.430 20.388 -0.142 1.00 41.01 259 ASP A CA 1
ATOM 1997 C C . ASP A 1 259 ? 40.940 18.971 0.143 1.00 43.28 259 ASP A C 1
ATOM 1998 O O . ASP A 1 259 ? 40.108 18.051 0.180 1.00 44.88 259 ASP A O 1
ATOM 2003 N N . VAL A 1 260 ? 42.261 18.813 0.301 1.00 38.85 260 VAL A N 1
ATOM 2004 C CA . VAL A 1 260 ? 42.924 17.516 0.604 1.00 42.51 260 VAL A CA 1
ATOM 2005 C C . VAL A 1 260 ? 43.344 17.515 2.069 1.00 44.46 260 VAL A C 1
ATOM 2006 O O . VAL A 1 260 ? 44.109 18.414 2.471 1.00 38.57 260 VAL A O 1
ATOM 2010 N N . ILE A 1 261 ? 42.846 16.544 2.829 1.00 37.96 261 ILE A N 1
ATOM 2011 C CA . ILE A 1 261 ? 43.114 16.431 4.298 1.00 40.24 261 ILE A CA 1
ATOM 2012 C C . ILE A 1 261 ? 44.052 15.243 4.482 1.00 40.95 261 ILE A C 1
ATOM 2013 O O . ILE A 1 261 ? 43.718 14.166 3.958 1.00 42.47 261 ILE A O 1
ATOM 2018 N N . ASP A 1 262 ? 45.199 15.462 5.130 1.00 41.65 262 ASP A N 1
ATOM 2019 C CA . ASP A 1 262 ? 46.211 14.417 5.448 1.00 41.77 262 ASP A CA 1
ATOM 2020 C C . ASP A 1 262 ? 46.423 14.333 6.975 1.00 42.50 262 ASP A C 1
ATOM 2021 O O . ASP A 1 262 ? 47.190 15.163 7.540 1.00 42.57 262 ASP A O 1
ATOM 2026 N N . VAL A 1 263 ? 45.824 13.328 7.609 1.00 34.44 263 VAL A N 1
ATOM 2027 C CA . VAL A 1 263 ? 46.011 12.991 9.050 1.00 36.63 263 VAL A CA 1
ATOM 2028 C C . VAL A 1 263 ? 47.117 11.931 9.126 1.00 38.16 263 VAL A C 1
ATOM 2029 O O . VAL A 1 263 ? 47.106 10.952 8.359 1.00 42.43 263 VAL A O 1
ATOM 2033 N N . SER A 1 264 ? 48.068 12.111 10.011 1.00 38.00 264 SER A N 1
ATOM 2034 C CA . SER A 1 264 ? 49.140 11.123 10.229 1.00 39.04 264 SER A CA 1
ATOM 2035 C C . SER A 1 264 ? 49.302 10.925 11.728 1.00 38.66 264 SER A C 1
ATOM 2036 O O . SER A 1 264 ? 49.041 11.886 12.509 1.00 36.32 264 SER A O 1
ATOM 2039 N N . ILE A 1 265 ? 49.701 9.717 12.095 1.00 39.35 265 ILE A N 1
ATOM 2040 C CA . ILE A 1 265 ? 50.019 9.328 13.492 1.00 40.80 265 ILE A CA 1
ATOM 2041 C C . ILE A 1 265 ? 51.308 8.537 13.406 1.00 41.59 265 ILE A C 1
ATOM 2042 O O . ILE A 1 265 ? 51.337 7.581 12.624 1.00 39.49 265 ILE A O 1
ATOM 2047 N N . GLU A 1 266 ? 52.347 8.965 14.112 1.00 44.87 266 GLU A N 1
ATOM 2048 C CA . GLU A 1 266 ? 53.677 8.342 13.959 1.00 46.97 266 GLU A CA 1
ATOM 2049 C C . GLU A 1 266 ? 53.536 6.906 14.467 1.00 47.90 266 GLU A C 1
ATOM 2050 O O . GLU A 1 266 ? 52.852 6.699 15.464 1.00 43.99 266 GLU A O 1
ATOM 2056 N N . GLY A 1 267 ? 54.056 5.947 13.697 1.00 48.68 267 GLY A N 1
ATOM 2057 C CA . GLY A 1 267 ? 53.958 4.504 13.979 1.00 47.58 267 GLY A CA 1
ATOM 2058 C C . GLY A 1 267 ? 52.826 3.860 13.216 1.00 44.76 267 GLY A C 1
ATOM 2059 O O . GLY A 1 267 ? 52.870 2.650 13.080 1.00 51.53 267 GLY A O 1
ATOM 2060 N N . ILE A 1 268 ? 51.837 4.629 12.727 1.00 43.15 268 ILE A N 1
ATOM 2061 C CA . ILE A 1 268 ? 50.658 4.062 12.007 1.00 41.76 268 ILE A CA 1
ATOM 2062 C C . ILE A 1 268 ? 50.723 4.423 10.516 1.00 42.63 268 ILE A C 1
ATOM 2063 O O . ILE A 1 268 ? 50.666 3.510 9.640 1.00 46.95 268 ILE A O 1
ATOM 2068 N N . GLY A 1 269 ? 50.786 5.706 10.206 1.00 40.40 269 GLY A N 1
ATOM 2069 C CA . GLY A 1 269 ? 50.897 6.146 8.809 1.00 41.72 269 GLY A CA 1
ATOM 2070 C C . GLY A 1 269 ? 50.015 7.350 8.552 1.00 42.20 269 GLY A C 1
ATOM 2071 O O . GLY A 1 269 ? 49.782 8.172 9.514 1.00 37.56 269 GLY A O 1
ATOM 2072 N N . HIS A 1 270 ? 49.524 7.424 7.315 1.00 41.98 270 HIS A N 1
ATOM 2073 C CA . HIS A 1 270 ? 48.804 8.577 6.725 1.00 44.01 270 HIS A CA 1
ATOM 2074 C C . HIS A 1 270 ? 47.393 8.146 6.308 1.00 38.89 270 HIS A C 1
ATOM 2075 O O . HIS A 1 270 ? 47.285 7.141 5.629 1.00 41.56 270 HIS A O 1
ATOM 2082 N N . LEU A 1 271 ? 46.380 8.927 6.671 1.00 35.56 271 LEU A N 1
ATOM 2083 C CA . LEU A 1 271 ? 44.991 8.813 6.180 1.00 38.73 271 LEU A CA 1
ATOM 2084 C C . LEU A 1 271 ? 44.687 10.111 5.443 1.00 38.00 271 LEU A C 1
ATOM 2085 O O . LEU A 1 271 ? 44.485 11.143 6.107 1.00 38.84 271 LEU A O 1
ATOM 2090 N N . GLN A 1 272 ? 44.643 10.048 4.116 1.00 38.18 272 GLN A N 1
ATOM 2091 C CA . GLN A 1 272 ? 44.383 11.228 3.259 1.00 41.22 272 GLN A CA 1
ATOM 2092 C C . GLN A 1 272 ? 43.082 11.011 2.494 1.00 41.40 272 GLN A C 1
ATOM 2093 O O . GLN A 1 272 ? 42.922 9.927 1.876 1.00 39.78 272 GLN A O 1
ATOM 2099 N N . ASN A 1 273 ? 42.229 12.042 2.534 1.00 34.16 273 ASN A N 1
ATOM 2100 C CA . ASN A 1 273 ? 40.919 12.114 1.860 1.00 36.63 273 ASN A CA 1
ATOM 2101 C C . ASN A 1 273 ? 40.740 13.524 1.301 1.00 38.09 273 ASN A C 1
ATOM 2102 O O . ASN A 1 273 ? 41.129 14.534 1.965 1.00 43.50 273 ASN A O 1
ATOM 2107 N N . GLN A 1 274 ? 40.059 13.623 0.174 1.00 39.02 274 GLN A N 1
ATOM 2108 C CA . GLN A 1 274 ? 39.747 14.928 -0.445 1.00 38.05 274 GLN A CA 1
ATOM 2109 C C . GLN A 1 274 ? 38.242 15.149 -0.302 1.00 36.13 274 GLN A C 1
ATOM 2110 O O . GLN A 1 274 ? 37.462 14.226 -0.598 1.00 41.99 274 GLN A O 1
ATOM 2116 N N . VAL A 1 275 ? 37.834 16.348 0.084 1.00 39.66 275 VAL A N 1
ATOM 2117 C CA . VAL A 1 275 ? 36.411 16.782 0.005 1.00 44.97 275 VAL A CA 1
ATOM 2118 C C . VAL A 1 275 ? 36.051 16.899 -1.485 1.00 49.43 275 VAL A C 1
ATOM 2119 O O . VAL A 1 275 ? 36.787 17.581 -2.227 1.00 43.42 275 VAL A O 1
ATOM 2123 N N . LYS A 1 276 ? 35.003 16.210 -1.941 1.00 48.77 276 LYS A N 1
ATOM 2124 C CA . LYS A 1 276 ? 34.548 16.346 -3.356 1.00 54.86 276 LYS A CA 1
ATOM 2125 C C . LYS A 1 276 ? 33.023 16.301 -3.455 1.00 55.93 276 LYS A C 1
ATOM 2126 O O . LYS A 1 276 ? 32.408 15.406 -2.862 1.00 51.42 276 LYS A O 1
ATOM 2132 N N . ALA A 1 277 ? 32.446 17.240 -4.207 1.00 58.91 277 ALA A N 1
ATOM 2133 C CA . ALA A 1 277 ? 30.983 17.378 -4.402 1.00 63.01 277 ALA A CA 1
ATOM 2134 C C . ALA A 1 277 ? 30.467 16.235 -5.285 1.00 68.69 277 ALA A C 1
ATOM 2135 O O . ALA A 1 277 ? 31.240 15.769 -6.122 1.00 64.60 277 ALA A O 1
ATOM 2137 N N . ARG A 1 278 ? 29.236 15.765 -5.035 1.00 87.92 278 ARG A N 1
ATOM 2138 C CA . ARG A 1 278 ? 28.402 14.983 -5.990 1.00 90.10 278 ARG A CA 1
ATOM 2139 C C . ARG A 1 278 ? 27.109 14.542 -5.306 1.00 96.34 278 ARG A C 1
ATOM 2140 O O . ARG A 1 278 ? 26.129 14.421 -6.032 1.00 100.95 278 ARG A O 1
ATOM 2148 N N . SER B 1 2 ? -3.439 -10.219 9.933 1.00 67.07 2 SER B N 1
ATOM 2149 C CA . SER B 1 2 ? -2.082 -9.945 9.326 1.00 69.85 2 SER B CA 1
ATOM 2150 C C . SER B 1 2 ? -0.953 -10.369 10.276 1.00 69.56 2 SER B C 1
ATOM 2151 O O . SER B 1 2 ? -1.116 -10.215 11.516 1.00 73.99 2 SER B O 1
ATOM 2154 N N . MET B 1 3 ? 0.161 -10.829 9.696 1.00 60.89 3 MET B N 1
ATOM 2155 C CA . MET B 1 3 ? 1.293 -11.485 10.400 1.00 64.60 3 MET B CA 1
ATOM 2156 C C . MET B 1 3 ? 2.175 -10.444 11.110 1.00 60.21 3 MET B C 1
ATOM 2157 O O . MET B 1 3 ? 2.689 -9.502 10.450 1.00 54.58 3 MET B O 1
ATOM 2162 N N . LYS B 1 4 ? 2.299 -10.588 12.433 1.00 47.71 4 LYS B N 1
ATOM 2163 C CA . LYS B 1 4 ? 3.330 -9.892 13.226 1.00 44.46 4 LYS B CA 1
ATOM 2164 C C . LYS B 1 4 ? 4.522 -10.854 13.314 1.00 45.76 4 LYS B C 1
ATOM 2165 O O . LYS B 1 4 ? 4.309 -12.067 13.399 1.00 41.73 4 LYS B O 1
ATOM 2171 N N . TRP B 1 5 ? 5.740 -10.331 13.279 1.00 43.87 5 TRP B N 1
ATOM 2172 C CA . TRP B 1 5 ? 6.969 -11.158 13.311 1.00 37.48 5 TRP B CA 1
ATOM 2173 C C . TRP B 1 5 ? 7.590 -11.121 14.707 1.00 40.70 5 TRP B C 1
ATOM 2174 O O . TRP B 1 5 ? 7.605 -10.048 15.321 1.00 43.80 5 TRP B O 1
ATOM 2185 N N . PHE B 1 6 ? 8.166 -12.240 15.156 1.00 40.99 6 PHE B N 1
ATOM 2186 C CA . PHE B 1 6 ? 8.930 -12.290 16.429 1.00 41.67 6 PHE B CA 1
ATOM 2187 C C . PHE B 1 6 ? 9.979 -13.393 16.404 1.00 38.10 6 PHE B C 1
ATOM 2188 O O . PHE B 1 6 ? 10.069 -14.224 15.485 1.00 40.57 6 PHE B O 1
ATOM 2196 N N . ARG B 1 7 ? 10.797 -13.352 17.433 1.00 32.77 7 ARG B N 1
ATOM 2197 C CA . ARG B 1 7 ? 11.869 -14.327 17.644 1.00 35.97 7 ARG B CA 1
ATOM 2198 C C . ARG B 1 7 ? 11.657 -14.926 19.024 1.00 35.04 7 ARG B C 1
ATOM 2199 O O . ARG B 1 7 ? 11.293 -14.178 19.935 1.00 35.81 7 ARG B O 1
ATOM 2207 N N . PHE B 1 8 ? 11.870 -16.220 19.178 1.00 43.39 8 PHE B N 1
ATOM 2208 C CA . PHE B 1 8 ? 11.738 -16.900 20.485 1.00 43.78 8 PHE B CA 1
ATOM 2209 C C . PHE B 1 8 ? 12.817 -17.973 20.656 1.00 45.34 8 PHE B C 1
ATOM 2210 O O . PHE B 1 8 ? 13.483 -18.373 19.678 1.00 42.28 8 PHE B O 1
ATOM 2218 N N . GLU B 1 9 ? 12.985 -18.431 21.898 1.00 50.76 9 GLU B N 1
ATOM 2219 C CA . GLU B 1 9 ? 13.946 -19.507 22.277 1.00 53.48 9 GLU B CA 1
ATOM 2220 C C . GLU B 1 9 ? 13.154 -20.810 22.468 1.00 48.10 9 GLU B C 1
ATOM 2221 O O . GLU B 1 9 ? 12.128 -20.759 23.124 1.00 54.26 9 GLU B O 1
ATOM 2227 N N . GLN B 1 10 ? 13.640 -21.921 21.897 1.00 52.88 10 GLN B N 1
ATOM 2228 C CA . GLN B 1 10 ? 13.105 -23.303 22.032 1.00 57.96 10 GLN B CA 1
ATOM 2229 C C . GLN B 1 10 ? 14.305 -24.252 22.037 1.00 62.84 10 GLN B C 1
ATOM 2230 O O . GLN B 1 10 ? 15.064 -24.244 21.048 1.00 65.63 10 GLN B O 1
ATOM 2236 N N . ASP B 1 11 ? 14.509 -24.982 23.136 1.00 67.61 11 ASP B N 1
ATOM 2237 C CA . ASP B 1 11 ? 15.709 -25.832 23.366 1.00 57.45 11 ASP B CA 1
ATOM 2238 C C . ASP B 1 11 ? 16.969 -24.972 23.227 1.00 61.61 11 ASP B C 1
ATOM 2239 O O . ASP B 1 11 ? 17.957 -25.486 22.677 1.00 62.09 11 ASP B O 1
ATOM 2244 N N . GLY B 1 12 ? 16.924 -23.712 23.677 1.00 61.08 12 GLY B N 1
ATOM 2245 C CA . GLY B 1 12 ? 18.099 -22.820 23.746 1.00 70.35 12 GLY B CA 1
ATOM 2246 C C . GLY B 1 12 ? 18.517 -22.236 22.399 1.00 70.90 12 GLY B C 1
ATOM 2247 O O . GLY B 1 12 ? 19.489 -21.470 22.392 1.00 64.58 12 GLY B O 1
ATOM 2248 N N . ARG B 1 13 ? 17.832 -22.588 21.303 1.00 73.56 13 ARG B N 1
ATOM 2249 C CA . ARG B 1 13 ? 18.099 -22.064 19.930 1.00 67.26 13 ARG B CA 1
ATOM 2250 C C . ARG B 1 13 ? 17.081 -20.959 19.618 1.00 61.51 13 ARG B C 1
ATOM 2251 O O . ARG B 1 13 ? 15.911 -21.085 20.057 1.00 57.56 13 ARG B O 1
ATOM 2259 N N . ALA B 1 14 ? 17.492 -19.924 18.880 1.00 57.40 14 ALA B N 1
ATOM 2260 C CA . ALA B 1 14 ? 16.591 -18.875 18.354 1.00 51.51 14 ALA B CA 1
ATOM 2261 C C . ALA B 1 14 ? 15.697 -19.497 17.279 1.00 45.42 14 ALA B C 1
ATOM 2262 O O . ALA B 1 14 ? 16.162 -20.393 16.561 1.00 50.76 14 ALA B O 1
ATOM 2264 N N . ARG B 1 15 ? 14.433 -19.069 17.234 1.00 49.40 15 ARG B N 1
ATOM 2265 C CA . ARG B 1 15 ? 13.419 -19.465 16.227 1.00 44.71 15 ARG B CA 1
ATOM 2266 C C . ARG B 1 15 ? 12.641 -18.221 15.808 1.00 42.41 15 ARG B C 1
ATOM 2267 O O . ARG B 1 15 ? 12.457 -17.321 16.659 1.00 37.88 15 ARG B O 1
ATOM 2275 N N . ILE B 1 16 ? 12.119 -18.224 14.580 1.00 38.95 16 ILE B N 1
ATOM 2276 C CA . ILE B 1 16 ? 11.239 -17.140 14.054 1.00 40.09 16 ILE B CA 1
ATOM 2277 C C . ILE B 1 16 ? 9.781 -17.579 14.179 1.00 42.56 16 ILE B C 1
ATOM 2278 O O . ILE B 1 16 ? 9.426 -18.698 13.770 1.00 41.19 16 ILE B O 1
ATOM 2283 N N . GLY B 1 17 ? 8.963 -16.713 14.753 1.00 37.42 17 GLY B N 1
ATOM 2284 C CA . GLY B 1 17 ? 7.521 -16.957 14.881 1.00 41.11 17 GLY B CA 1
ATOM 2285 C C . GLY B 1 17 ? 6.762 -15.878 14.149 1.00 37.77 17 GLY B C 1
ATOM 2286 O O . GLY B 1 17 ? 7.352 -14.808 13.862 1.00 37.14 17 GLY B O 1
ATOM 2287 N N . VAL B 1 18 ? 5.504 -16.144 13.862 1.00 36.15 18 VAL B N 1
ATOM 2288 C CA . VAL B 1 18 ? 4.557 -15.083 13.452 1.00 42.01 18 VAL B CA 1
ATOM 2289 C C . VAL B 1 18 ? 3.348 -15.224 14.330 1.00 37.60 18 VAL B C 1
ATOM 2290 O O . VAL B 1 18 ? 2.994 -16.375 14.668 1.00 43.43 18 VAL B O 1
ATOM 2294 N N . GLU B 1 19 ? 2.750 -14.074 14.608 1.00 39.35 19 GLU B N 1
ATOM 2295 C CA . GLU B 1 19 ? 1.540 -13.891 15.419 1.00 40.40 19 GLU B CA 1
ATOM 2296 C C . GLU B 1 19 ? 0.413 -13.400 14.508 1.00 48.62 19 GLU B C 1
ATOM 2297 O O . GLU B 1 19 ? 0.582 -12.367 13.832 1.00 41.95 19 GLU B O 1
ATOM 2303 N N . GLU B 1 20 ? -0.686 -14.156 14.485 1.00 45.25 20 GLU B N 1
ATOM 2304 C CA . GLU B 1 20 ? -1.893 -13.880 13.675 1.00 49.65 20 GLU B CA 1
ATOM 2305 C C . GLU B 1 20 ? -3.092 -14.022 14.607 1.00 45.61 20 GLU B C 1
ATOM 2306 O O . GLU B 1 20 ? -3.243 -15.110 15.233 1.00 41.47 20 GLU B O 1
ATOM 2312 N N . ALA B 1 21 ? -3.868 -12.952 14.758 1.00 49.20 21 ALA B N 1
ATOM 2313 C CA . ALA B 1 21 ? -5.094 -12.940 15.592 1.00 53.55 21 ALA B CA 1
ATOM 2314 C C . ALA B 1 21 ? -4.750 -13.421 17.009 1.00 52.58 21 ALA B C 1
ATOM 2315 O O . ALA B 1 21 ? -5.527 -14.203 17.581 1.00 43.59 21 ALA B O 1
ATOM 2317 N N . GLY B 1 22 ? -3.577 -13.049 17.522 1.00 44.63 22 GLY B N 1
ATOM 2318 C CA . GLY B 1 22 ? -3.158 -13.406 18.889 1.00 46.49 22 GLY B CA 1
ATOM 2319 C C . GLY B 1 22 ? -2.582 -14.812 19.018 1.00 46.88 22 GLY B C 1
ATOM 2320 O O . GLY B 1 22 ? -2.134 -15.130 20.136 1.00 43.50 22 GLY B O 1
ATOM 2321 N N . HIS B 1 23 ? -2.581 -15.641 17.962 1.00 42.09 23 HIS B N 1
ATOM 2322 C CA . HIS B 1 23 ? -1.989 -17.012 18.004 1.00 42.41 23 HIS B CA 1
ATOM 2323 C C . HIS B 1 23 ? -0.580 -16.949 17.446 1.00 42.09 23 HIS B C 1
ATOM 2324 O O . HIS B 1 23 ? -0.377 -16.190 16.476 1.00 38.99 23 HIS B O 1
ATOM 2331 N N . ARG B 1 24 ? 0.328 -17.738 18.011 1.00 41.20 24 ARG B N 1
ATOM 2332 C CA . ARG B 1 24 ? 1.769 -17.710 17.647 1.00 42.39 24 ARG B CA 1
ATOM 2333 C C . ARG B 1 24 ? 2.114 -19.025 16.953 1.00 39.25 24 ARG B C 1
ATOM 2334 O O . ARG B 1 24 ? 1.646 -20.094 17.417 1.00 44.50 24 ARG B O 1
ATOM 2342 N N . TYR B 1 25 ? 2.854 -18.942 15.847 1.00 40.57 25 TYR B N 1
ATOM 2343 C CA . TYR B 1 25 ? 3.276 -20.111 15.040 1.00 35.50 25 TYR B CA 1
ATOM 2344 C C . TYR B 1 25 ? 4.785 -20.089 14.810 1.00 38.16 25 TYR B C 1
ATOM 2345 O O . TYR B 1 25 ? 5.357 -19.004 14.597 1.00 41.51 25 TYR B O 1
ATOM 2354 N N . ASP B 1 26 ? 5.411 -21.258 14.820 1.00 38.96 26 ASP B N 1
ATOM 2355 C CA . ASP B 1 26 ? 6.846 -21.409 14.456 1.00 39.47 26 ASP B CA 1
ATOM 2356 C C . ASP B 1 26 ? 6.959 -21.478 12.924 1.00 41.97 26 ASP B C 1
ATOM 2357 O O . ASP B 1 26 ? 6.383 -22.396 12.358 1.00 43.96 26 ASP B O 1
ATOM 2362 N N . VAL B 1 27 ? 7.653 -20.527 12.281 1.00 46.05 27 VAL B N 1
ATOM 2363 C CA . VAL B 1 27 ? 7.753 -20.434 10.791 1.00 43.55 27 VAL B CA 1
ATOM 2364 C C . VAL B 1 27 ? 9.222 -20.584 10.390 1.00 47.35 27 VAL B C 1
ATOM 2365 O O . VAL B 1 27 ? 9.554 -20.356 9.210 1.00 49.56 27 VAL B O 1
ATOM 2369 N N . THR B 1 28 ? 10.088 -20.949 11.330 1.00 48.61 28 THR B N 1
ATOM 2370 C CA . THR B 1 28 ? 11.526 -21.184 11.040 1.00 54.56 28 THR B CA 1
ATOM 2371 C C . THR B 1 28 ? 11.679 -22.141 9.855 1.00 53.55 28 THR B C 1
ATOM 2372 O O . THR B 1 28 ? 12.490 -21.901 8.974 1.00 51.32 28 THR B O 1
ATOM 2376 N N . PRO B 1 29 ? 10.942 -23.266 9.794 1.00 52.86 29 PRO B N 1
ATOM 2377 C CA . PRO B 1 29 ? 11.064 -24.181 8.662 1.00 54.12 29 PRO B CA 1
ATOM 2378 C C . PRO B 1 29 ? 10.578 -23.610 7.311 1.00 52.62 29 PRO B C 1
ATOM 2379 O O . PRO B 1 29 ? 10.938 -24.203 6.316 1.00 52.29 29 PRO B O 1
ATOM 2383 N N . GLN B 1 30 ? 9.820 -22.501 7.285 1.00 47.48 30 GLN B N 1
ATOM 2384 C CA . GLN B 1 30 ? 9.288 -21.900 6.032 1.00 48.90 30 GLN B CA 1
ATOM 2385 C C . GLN B 1 30 ? 10.084 -20.661 5.594 1.00 48.72 30 GLN B C 1
ATOM 2386 O O . GLN B 1 30 ? 9.939 -20.269 4.428 1.00 52.90 30 GLN B O 1
ATOM 2392 N N . VAL B 1 31 ? 10.898 -20.064 6.467 1.00 46.94 31 VAL B N 1
ATOM 2393 C CA . VAL B 1 31 ? 11.729 -18.870 6.139 1.00 44.61 31 VAL B CA 1
ATOM 2394 C C . VAL B 1 31 ? 13.230 -19.219 6.219 1.00 47.41 31 VAL B C 1
ATOM 2395 O O . VAL B 1 31 ? 14.052 -18.330 5.929 1.00 47.64 31 VAL B O 1
ATOM 2399 N N . TYR B 1 32 ? 13.582 -20.443 6.616 1.00 46.16 32 TYR B N 1
ATOM 2400 C CA . TYR B 1 32 ? 14.923 -21.067 6.458 1.00 47.60 32 TYR B CA 1
ATOM 2401 C C . TYR B 1 32 ? 16.027 -20.209 7.080 1.00 50.73 32 TYR B C 1
ATOM 2402 O O . TYR B 1 32 ? 17.090 -20.189 6.494 1.00 61.13 32 TYR B O 1
ATOM 2411 N N . THR B 1 33 ? 15.802 -19.591 8.250 1.00 46.41 33 THR B N 1
ATOM 2412 C CA . THR B 1 33 ? 16.840 -18.892 9.059 1.00 44.17 33 THR B CA 1
ATOM 2413 C C . THR B 1 33 ? 16.396 -18.824 10.537 1.00 46.27 33 THR B C 1
ATOM 2414 O O . THR B 1 33 ? 15.184 -18.926 10.807 1.00 51.72 33 THR B O 1
ATOM 2418 N N . ASP B 1 34 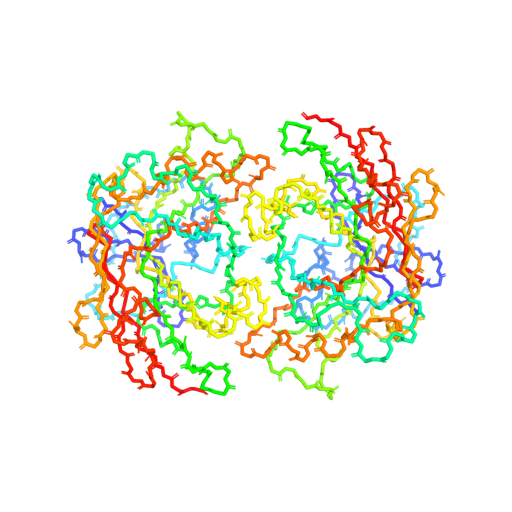? 17.317 -18.542 11.456 1.00 42.25 34 ASP B N 1
ATOM 2419 C CA . ASP B 1 34 ? 17.014 -18.373 12.907 1.00 51.76 34 ASP B CA 1
ATOM 2420 C C . ASP B 1 34 ? 17.089 -16.886 13.294 1.00 49.50 34 ASP B C 1
ATOM 2421 O O . ASP B 1 34 ? 17.117 -16.563 14.509 1.00 51.57 34 ASP B O 1
ATOM 2426 N N . SER B 1 35 ? 17.121 -15.995 12.301 1.00 46.16 35 SER B N 1
ATOM 2427 C CA . SER B 1 35 ? 17.410 -14.562 12.496 1.00 44.69 35 SER B CA 1
ATOM 2428 C C . SER B 1 35 ? 16.344 -13.701 11.828 1.00 41.86 35 SER B C 1
ATOM 2429 O O . SER B 1 35 ? 16.248 -13.710 10.584 1.00 55.15 35 SER B O 1
ATOM 2432 N N . LEU B 1 36 ? 15.610 -12.932 12.620 1.00 43.65 36 LEU B N 1
ATOM 2433 C CA . LEU B 1 36 ? 14.596 -11.974 12.106 1.00 44.26 36 LEU B CA 1
ATOM 2434 C C . LEU B 1 36 ? 15.300 -10.832 11.361 1.00 45.17 36 LEU B C 1
ATOM 2435 O O . LEU B 1 36 ? 14.720 -10.298 10.388 1.00 41.71 36 LEU B O 1
ATOM 2440 N N . LEU B 1 37 ? 16.535 -10.499 11.725 1.00 43.64 37 LEU B N 1
ATOM 2441 C CA . LEU B 1 37 ? 17.298 -9.486 10.947 1.00 45.21 37 LEU B CA 1
ATOM 2442 C C . LEU B 1 37 ? 17.534 -9.995 9.509 1.00 43.37 37 LEU B C 1
ATOM 2443 O O . LEU B 1 37 ? 17.396 -9.234 8.515 1.00 42.30 37 LEU B O 1
ATOM 2448 N N . GLU B 1 38 ? 17.887 -11.258 9.360 1.00 42.78 38 GLU B N 1
ATOM 2449 C CA . GLU B 1 38 ? 18.181 -11.794 8.012 1.00 43.69 38 GLU B CA 1
ATOM 2450 C C . GLU B 1 38 ? 16.907 -11.744 7.149 1.00 43.03 38 GLU B C 1
ATOM 2451 O O . GLU B 1 38 ? 16.985 -11.287 5.977 1.00 45.54 38 GLU B O 1
ATOM 2457 N N . VAL B 1 39 ? 15.760 -12.135 7.700 1.00 39.27 39 VAL B N 1
ATOM 2458 C CA . VAL B 1 39 ? 14.443 -11.983 7.024 1.00 40.66 39 VAL B CA 1
ATOM 2459 C C . VAL B 1 39 ? 14.273 -10.553 6.507 1.00 44.71 39 VAL B C 1
ATOM 2460 O O . VAL B 1 39 ? 13.948 -10.388 5.326 1.00 44.83 39 VAL B O 1
ATOM 2464 N N . ILE B 1 40 ? 14.467 -9.539 7.346 1.00 44.47 40 ILE B N 1
ATOM 2465 C CA . ILE B 1 40 ? 14.241 -8.141 6.900 1.00 41.41 40 ILE B CA 1
ATOM 2466 C C . ILE B 1 40 ? 15.367 -7.705 5.936 1.00 41.95 40 ILE B C 1
ATOM 2467 O O . ILE B 1 40 ? 15.053 -7.037 4.956 1.00 47.03 40 ILE B O 1
ATOM 2472 N N . VAL B 1 41 ? 16.622 -8.114 6.134 1.00 45.14 41 VAL B N 1
ATOM 2473 C CA . VAL B 1 41 ? 17.749 -7.699 5.246 1.00 49.35 41 VAL B CA 1
ATOM 2474 C C . VAL B 1 41 ? 17.539 -8.327 3.860 1.00 59.96 41 VAL B C 1
ATOM 2475 O O . VAL B 1 41 ? 17.962 -7.699 2.893 1.00 59.45 41 VAL B O 1
ATOM 2479 N N . ARG B 1 42 ? 16.869 -9.483 3.753 1.00 54.22 42 ARG B N 1
ATOM 2480 C CA . ARG B 1 42 ? 16.653 -10.179 2.455 1.00 49.06 42 ARG B CA 1
ATOM 2481 C C . ARG B 1 42 ? 15.872 -9.305 1.485 1.00 53.09 42 ARG B C 1
ATOM 2482 O O . ARG B 1 42 ? 16.136 -9.425 0.288 1.00 51.33 42 ARG B O 1
ATOM 2490 N N . GLY B 1 43 ? 14.890 -8.552 1.992 1.00 60.08 43 GLY B N 1
ATOM 2491 C CA . GLY B 1 43 ? 14.190 -7.475 1.263 1.00 65.86 43 GLY B CA 1
ATOM 2492 C C . GLY B 1 43 ? 12.916 -7.955 0.583 1.00 74.50 43 GLY B C 1
ATOM 2493 O O . GLY B 1 43 ? 12.324 -7.184 -0.220 1.00 66.15 43 GLY B O 1
ATOM 2494 N N . PHE B 1 44 ? 12.479 -9.178 0.880 1.00 73.84 44 PHE B N 1
ATOM 2495 C CA . PHE B 1 44 ? 11.292 -9.772 0.229 1.00 73.74 44 PHE B CA 1
ATOM 2496 C C . PHE B 1 44 ? 10.655 -10.829 1.136 1.00 81.03 44 PHE B C 1
ATOM 2497 O O . PHE B 1 44 ? 11.353 -11.572 1.858 1.00 77.50 44 PHE B O 1
ATOM 2505 N N . GLU B 1 45 ? 9.329 -10.886 1.036 1.00 92.49 45 GLU B N 1
ATOM 2506 C CA . GLU B 1 45 ? 8.423 -11.793 1.780 1.00 98.79 45 GLU B CA 1
ATOM 2507 C C . GLU B 1 45 ? 8.509 -13.177 1.126 1.00 89.04 45 GLU B C 1
ATOM 2508 O O . GLU B 1 45 ? 8.114 -13.305 -0.050 1.00 89.39 45 GLU B O 1
ATOM 2514 N N . MET B 1 46 ? 9.056 -14.169 1.827 1.00 82.96 46 MET B N 1
ATOM 2515 C CA . MET B 1 46 ? 8.955 -15.589 1.401 1.00 81.61 46 MET B CA 1
ATOM 2516 C C . MET B 1 46 ? 7.637 -16.143 1.960 1.00 75.85 46 MET B C 1
ATOM 2517 O O . MET B 1 46 ? 7.428 -16.033 3.182 1.00 74.54 46 MET B O 1
ATOM 2522 N N . ASP B 1 47 ? 6.766 -16.678 1.100 1.00 74.08 47 ASP B N 1
ATOM 2523 C CA . ASP B 1 47 ? 5.337 -16.942 1.442 1.00 75.67 47 ASP B CA 1
ATOM 2524 C C . ASP B 1 47 ? 5.254 -17.981 2.576 1.00 65.16 47 ASP B C 1
ATOM 2525 O O . ASP B 1 47 ? 5.987 -18.991 2.537 1.00 66.09 47 ASP B O 1
ATOM 2530 N N . VAL B 1 48 ? 4.428 -17.695 3.581 1.00 60.68 48 VAL B N 1
ATOM 2531 C CA . VAL B 1 48 ? 4.260 -18.511 4.823 1.00 60.37 48 VAL B CA 1
ATOM 2532 C C . VAL B 1 48 ? 2.837 -19.092 4.826 1.00 54.96 48 VAL B C 1
ATOM 2533 O O . VAL B 1 48 ? 1.860 -18.312 4.704 1.00 49.01 48 VAL B O 1
ATOM 2537 N N . ASP B 1 49 ? 2.731 -20.420 4.888 1.00 59.04 49 ASP B N 1
ATOM 2538 C CA . ASP B 1 49 ? 1.441 -21.132 5.089 1.00 58.06 49 ASP B CA 1
ATOM 2539 C C . ASP B 1 49 ? 1.324 -21.446 6.578 1.00 52.37 49 ASP B C 1
ATOM 2540 O O . ASP B 1 49 ? 2.123 -22.244 7.097 1.00 53.58 49 ASP B O 1
ATOM 2545 N N . LEU B 1 50 ? 0.392 -20.785 7.251 1.00 52.82 50 LEU B N 1
ATOM 2546 C CA . LEU B 1 50 ? 0.126 -21.005 8.690 1.00 54.81 50 LEU B CA 1
ATOM 2547 C C . LEU B 1 50 ? -0.605 -22.340 8.908 1.00 57.26 50 LEU B C 1
ATOM 2548 O O . LEU B 1 50 ? -0.508 -22.872 10.026 1.00 61.02 50 LEU B O 1
ATOM 2553 N N . ASP B 1 51 ? -1.253 -22.910 7.886 1.00 69.15 51 ASP B N 1
ATOM 2554 C CA . ASP B 1 51 ? -1.874 -24.267 7.970 1.00 73.32 51 ASP B CA 1
ATOM 2555 C C . ASP B 1 51 ? -0.793 -25.292 8.357 1.00 74.41 51 ASP B C 1
ATOM 2556 O O . ASP B 1 51 ? -1.052 -26.093 9.273 1.00 80.70 51 ASP B O 1
ATOM 2561 N N . VAL B 1 52 ? 0.396 -25.229 7.743 1.00 68.16 52 VAL B N 1
ATOM 2562 C CA . VAL B 1 52 ? 1.509 -26.205 7.978 1.00 66.47 52 VAL B CA 1
ATOM 2563 C C . VAL B 1 52 ? 2.430 -25.741 9.115 1.00 62.00 52 VAL B C 1
ATOM 2564 O O . VAL B 1 52 ? 3.421 -26.448 9.351 1.00 56.19 52 VAL B O 1
ATOM 2568 N N . ALA B 1 53 ? 2.153 -24.608 9.773 1.00 56.36 53 ALA B N 1
ATOM 2569 C CA . ALA B 1 53 ? 3.008 -24.068 10.856 1.00 56.89 53 ALA B CA 1
ATOM 2570 C C . ALA B 1 53 ? 2.484 -24.589 12.191 1.00 50.62 53 ALA B C 1
ATOM 2571 O O . ALA B 1 53 ? 1.299 -24.460 12.477 1.00 54.11 53 ALA B O 1
ATOM 2573 N N . PRO B 1 54 ? 3.326 -25.251 13.015 1.00 47.04 54 PRO B N 1
ATOM 2574 C CA . PRO B 1 54 ? 2.922 -25.671 14.351 1.00 49.73 54 PRO B CA 1
ATOM 2575 C C . PRO B 1 54 ? 2.606 -24.437 15.196 1.00 47.82 54 PRO B C 1
ATOM 2576 O O . PRO B 1 54 ? 3.467 -23.567 15.286 1.00 47.62 54 PRO B O 1
ATOM 2580 N N . ARG B 1 55 ? 1.378 -24.354 15.703 1.00 45.75 55 ARG B N 1
ATOM 2581 C CA . ARG B 1 55 ? 0.958 -23.350 16.704 1.00 53.73 55 ARG B CA 1
ATOM 2582 C C . ARG B 1 55 ? 1.749 -23.566 17.999 1.00 56.17 55 ARG B C 1
ATOM 2583 O O . ARG B 1 55 ? 1.882 -24.726 18.398 1.00 55.05 55 ARG B O 1
ATOM 2591 N N . LEU B 1 56 ? 2.226 -22.487 18.632 1.00 56.93 56 LEU B N 1
ATOM 2592 C CA . LEU B 1 56 ? 2.862 -22.533 19.976 1.00 55.93 56 LEU B CA 1
ATOM 2593 C C . LEU B 1 56 ? 1.775 -22.361 21.036 1.00 56.21 56 LEU B C 1
ATOM 2594 O O . LEU B 1 56 ? 1.195 -21.275 21.120 1.00 52.05 56 LEU B O 1
ATOM 2599 N N . THR B 1 57 ? 1.507 -23.427 21.793 1.00 58.96 57 THR B N 1
ATOM 2600 C CA . THR B 1 57 ? 0.405 -23.557 22.787 1.00 64.12 57 THR B CA 1
ATOM 2601 C C . THR B 1 57 ? 0.959 -23.310 24.201 1.00 64.19 57 THR B C 1
ATOM 2602 O O . THR B 1 57 ? 0.265 -22.649 25.034 1.00 58.95 57 THR B O 1
ATOM 2606 N N . ASP B 1 58 ? 2.171 -23.812 24.440 1.00 57.39 58 ASP B N 1
ATOM 2607 C CA . ASP B 1 58 ? 2.970 -23.625 25.680 1.00 71.02 58 ASP B CA 1
ATOM 2608 C C . ASP B 1 58 ? 3.382 -22.152 25.810 1.00 77.04 58 ASP B C 1
ATOM 2609 O O . ASP B 1 58 ? 3.458 -21.463 24.754 1.00 75.44 58 ASP B O 1
ATOM 2614 N N . HIS B 1 59 ? 3.692 -21.702 27.036 1.00 70.70 59 HIS B N 1
ATOM 2615 C CA . HIS B 1 59 ? 4.514 -20.486 27.296 1.00 72.39 59 HIS B CA 1
ATOM 2616 C C . HIS B 1 59 ? 5.814 -20.634 26.510 1.00 62.60 59 HIS B C 1
ATOM 2617 O O . HIS B 1 59 ? 6.372 -21.744 26.461 1.00 59.80 59 HIS B O 1
ATOM 2624 N N . VAL B 1 60 ? 6.276 -19.547 25.909 1.00 62.45 60 VAL B N 1
ATOM 2625 C CA . VAL B 1 60 ? 7.588 -19.533 25.210 1.00 64.81 60 VAL B CA 1
ATOM 2626 C C . VAL B 1 60 ? 8.351 -18.265 25.599 1.00 59.08 60 VAL B C 1
ATOM 2627 O O . VAL B 1 60 ? 7.710 -17.230 25.886 1.00 58.60 60 VAL B O 1
ATOM 2631 N N . ARG B 1 61 ? 9.679 -18.376 25.654 1.00 59.35 61 ARG B N 1
ATOM 2632 C CA . ARG B 1 61 ? 10.599 -17.230 25.868 1.00 55.18 61 ARG B CA 1
ATOM 2633 C C . ARG B 1 61 ? 10.686 -16.406 24.572 1.00 47.58 61 ARG B C 1
ATOM 2634 O O . ARG B 1 61 ? 11.265 -16.905 23.594 1.00 43.14 61 ARG B O 1
ATOM 2642 N N . LEU B 1 62 ? 10.131 -15.198 24.566 1.00 46.61 62 LEU B N 1
ATOM 2643 C CA . LEU B 1 62 ? 10.356 -14.212 23.486 1.00 50.33 62 LEU B CA 1
ATOM 2644 C C . LEU B 1 62 ? 11.747 -13.603 23.666 1.00 48.09 62 LEU B C 1
ATOM 2645 O O . LEU B 1 62 ? 12.164 -13.418 24.797 1.00 46.80 62 LEU B O 1
ATOM 2650 N N . LEU B 1 63 ? 12.449 -13.379 22.568 1.00 43.94 63 LEU B N 1
ATOM 2651 C CA . LEU B 1 63 ? 13.731 -12.650 22.554 1.00 43.31 63 LEU B CA 1
ATOM 2652 C C . LEU B 1 63 ? 13.422 -11.272 21.990 1.00 41.86 63 LEU B C 1
ATOM 2653 O O . LEU B 1 63 ? 12.244 -11.027 21.599 1.00 37.70 63 LEU B O 1
ATOM 2658 N N . ALA B 1 64 ? 14.389 -10.358 22.032 1.00 37.99 64 ALA B N 1
ATOM 2659 C CA . ALA B 1 64 ? 14.270 -9.095 21.281 1.00 40.51 64 ALA B CA 1
ATOM 2660 C C . ALA B 1 64 ? 14.125 -9.498 19.809 1.00 39.71 64 ALA B C 1
ATOM 2661 O O . ALA B 1 64 ? 14.675 -10.510 19.379 1.00 42.58 64 ALA B O 1
ATOM 2663 N N . PRO B 1 65 ? 13.345 -8.776 18.988 1.00 40.87 65 PRO B N 1
ATOM 2664 C CA . PRO B 1 65 ? 13.216 -9.124 17.572 1.00 40.21 65 PRO B CA 1
ATOM 2665 C C . PRO B 1 65 ? 14.567 -9.495 16.944 1.00 35.64 65 PRO B C 1
ATOM 2666 O O . PRO B 1 65 ? 14.659 -10.559 16.343 1.00 39.37 65 PRO B O 1
ATOM 2670 N N . TYR B 1 66 ? 15.588 -8.657 17.138 1.00 36.32 66 TYR B N 1
ATOM 2671 C CA . TYR B 1 66 ? 16.973 -8.914 16.685 1.00 37.93 66 TYR B CA 1
ATOM 2672 C C . TYR B 1 66 ? 17.950 -7.966 17.378 1.00 41.98 66 TYR B C 1
ATOM 2673 O O . TYR B 1 66 ? 17.499 -6.962 17.923 1.00 41.53 66 TYR B O 1
ATOM 2682 N N . LEU B 1 67 ? 19.247 -8.273 17.313 1.00 46.95 67 LEU B N 1
ATOM 2683 C CA . LEU B 1 67 ? 20.348 -7.336 17.692 1.00 46.72 67 LEU B CA 1
ATOM 2684 C C . LEU B 1 67 ? 20.522 -6.379 16.516 1.00 41.29 67 LEU B C 1
ATOM 2685 O O . LEU B 1 67 ? 20.859 -6.785 15.413 1.00 47.06 67 LEU B O 1
ATOM 2690 N N . PRO B 1 68 ? 20.186 -5.081 16.658 1.00 44.95 68 PRO B N 1
ATOM 2691 C CA . PRO B 1 68 ? 20.301 -4.146 15.542 1.00 48.44 68 PRO B CA 1
ATOM 2692 C C . PRO B 1 68 ? 21.745 -4.085 15.048 1.00 49.44 68 PRO B C 1
ATOM 2693 O O . PRO B 1 68 ? 22.669 -4.181 15.846 1.00 45.71 68 PRO B O 1
ATOM 2697 N N . PRO B 1 69 ? 21.968 -3.997 13.717 1.00 48.99 69 PRO B N 1
ATOM 2698 C CA . PRO B 1 69 ? 23.304 -4.084 13.134 1.00 52.75 69 PRO B CA 1
ATOM 2699 C C . PRO B 1 69 ? 24.099 -2.781 13.323 1.00 49.24 69 PRO B C 1
ATOM 2700 O O . PRO B 1 69 ? 25.235 -2.758 12.961 1.00 49.15 69 PRO B O 1
ATOM 2704 N N . ARG B 1 70 ? 23.463 -1.731 13.850 1.00 46.77 70 ARG B N 1
ATOM 2705 C CA . ARG B 1 70 ? 24.152 -0.492 14.304 1.00 47.66 70 ARG B CA 1
ATOM 2706 C C . ARG B 1 70 ? 23.291 0.164 15.375 1.00 44.28 70 ARG B C 1
ATOM 2707 O O . ARG B 1 70 ? 22.197 -0.348 15.634 1.00 44.89 70 ARG B O 1
ATOM 2715 N N . ASN B 1 71 ? 23.736 1.287 15.945 1.00 42.75 71 ASN B N 1
ATOM 2716 C CA . ASN B 1 71 ? 23.057 1.858 17.129 1.00 40.00 71 ASN B CA 1
ATOM 2717 C C . ASN B 1 71 ? 21.611 2.180 16.742 1.00 34.04 71 ASN B C 1
ATOM 2718 O O . ASN B 1 71 ? 21.379 2.620 15.592 1.00 33.14 71 ASN B O 1
ATOM 2723 N N . VAL B 1 72 ? 20.696 2.025 17.686 1.00 37.40 72 VAL B N 1
ATOM 2724 C CA . VAL B 1 72 ? 19.292 2.534 17.598 1.00 37.94 72 VAL B CA 1
ATOM 2725 C C . VAL B 1 72 ? 19.349 4.066 17.498 1.00 39.12 72 VAL B C 1
ATOM 2726 O O . VAL B 1 72 ? 19.994 4.702 18.329 1.00 40.18 72 VAL B O 1
ATOM 2730 N N . ILE B 1 73 ? 18.738 4.627 16.466 1.00 40.25 73 ILE B N 1
ATOM 2731 C CA . ILE B 1 73 ? 18.655 6.092 16.224 1.00 38.87 73 ILE B CA 1
ATOM 2732 C C . ILE B 1 73 ? 17.425 6.580 16.978 1.00 41.98 73 ILE B C 1
ATOM 2733 O O . ILE B 1 73 ? 16.339 5.964 16.818 1.00 42.48 73 ILE B O 1
ATOM 2738 N N . CYS B 1 74 ? 17.602 7.579 17.836 1.00 39.26 74 CYS B N 1
ATOM 2739 C CA . CYS B 1 74 ? 16.562 8.032 18.793 1.00 41.87 74 CYS B CA 1
ATOM 2740 C C . CYS B 1 74 ? 16.274 9.508 18.580 1.00 43.48 74 CYS B C 1
ATOM 2741 O O . CYS B 1 74 ? 17.233 10.273 18.399 1.00 42.02 74 CYS B O 1
ATOM 2744 N N . VAL B 1 75 ? 15.002 9.876 18.586 1.00 46.52 75 VAL B N 1
ATOM 2745 C CA . VAL B 1 75 ? 14.548 11.287 18.493 1.00 48.06 75 VAL B CA 1
ATOM 2746 C C . VAL B 1 75 ? 14.321 11.797 19.921 1.00 50.48 75 VAL B C 1
ATOM 2747 O O . VAL B 1 75 ? 13.843 11.002 20.762 1.00 57.85 75 VAL B O 1
ATOM 2751 N N . GLY B 1 76 ? 14.756 13.034 20.185 1.00 56.23 76 GLY B N 1
ATOM 2752 C CA . GLY B 1 76 ? 14.546 13.785 21.437 1.00 50.83 76 GLY B CA 1
ATOM 2753 C C . GLY B 1 76 ? 13.105 14.255 21.513 1.00 56.20 76 GLY B C 1
ATOM 2754 O O . GLY B 1 76 ? 12.275 13.565 20.928 1.00 66.01 76 GLY B O 1
ATOM 2755 N N . LYS B 1 77 ? 12.825 15.368 22.209 1.00 54.92 77 LYS B N 1
ATOM 2756 C CA . LYS B 1 77 ? 11.462 15.937 22.443 1.00 59.17 77 LYS B CA 1
ATOM 2757 C C . LYS B 1 77 ? 10.679 15.932 21.127 1.00 55.46 77 LYS B C 1
ATOM 2758 O O . LYS B 1 77 ? 10.995 16.759 20.258 1.00 54.57 77 LYS B O 1
ATOM 2764 N N . ASN B 1 78 ? 9.734 14.999 20.972 1.00 50.53 78 ASN B N 1
ATOM 2765 C CA . ASN B 1 78 ? 8.934 14.860 19.726 1.00 53.95 78 ASN B CA 1
ATOM 2766 C C . ASN B 1 78 ? 7.421 14.758 20.018 1.00 50.50 78 ASN B C 1
ATOM 2767 O O . ASN B 1 78 ? 6.680 14.458 19.073 1.00 53.60 78 ASN B O 1
ATOM 2772 N N . TYR B 1 79 ? 6.961 15.038 21.241 1.00 48.52 79 TYR B N 1
ATOM 2773 C CA . TYR B 1 79 ? 5.511 14.998 21.597 1.00 56.64 79 TYR B CA 1
ATOM 2774 C C . TYR B 1 79 ? 5.057 16.336 22.192 1.00 53.15 79 TYR B C 1
ATOM 2775 O O . TYR B 1 79 ? 5.662 16.802 23.162 1.00 52.37 79 TYR B O 1
ATOM 2784 N N . ALA B 1 80 ? 3.975 16.893 21.647 1.00 65.33 80 ALA B N 1
ATOM 2785 C CA . ALA B 1 80 ? 3.151 17.955 22.279 1.00 70.11 80 ALA B CA 1
ATOM 2786 C C . ALA B 1 80 ? 2.346 17.353 23.436 1.00 76.72 80 ALA B C 1
ATOM 2787 O O . ALA B 1 80 ? 2.184 16.125 23.467 1.00 65.39 80 ALA B O 1
ATOM 2789 N N . ASP B 1 81 ? 1.835 18.197 24.337 1.00 78.20 81 ASP B N 1
ATOM 2790 C CA . ASP B 1 81 ? 1.073 17.751 25.532 1.00 83.63 81 ASP B CA 1
ATOM 2791 C C . ASP B 1 81 ? -0.420 17.716 25.185 1.00 83.08 81 ASP B C 1
ATOM 2792 O O . ASP B 1 81 ? -1.044 16.672 25.426 1.00 87.15 81 ASP B O 1
ATOM 2797 N N . HIS B 1 82 ? -0.959 18.796 24.615 1.00 87.77 82 HIS B N 1
ATOM 2798 C CA . HIS B 1 82 ? -2.390 18.933 24.228 1.00 91.56 82 HIS B CA 1
ATOM 2799 C C . HIS B 1 82 ? -2.524 18.826 22.705 1.00 89.62 82 HIS B C 1
ATOM 2800 O O . HIS B 1 82 ? -1.609 19.282 22.008 1.00 83.91 82 HIS B O 1
ATOM 2807 N N . ILE B 1 83 ? -3.637 18.268 22.217 1.00 102.93 83 ILE B N 1
ATOM 2808 C CA . ILE B 1 83 ? -3.907 17.996 20.767 1.00 112.33 83 ILE B CA 1
ATOM 2809 C C . ILE B 1 83 ? -3.701 19.266 19.930 1.00 112.68 83 ILE B C 1
ATOM 2810 O O . ILE B 1 83 ? -3.138 19.139 18.824 1.00 123.12 83 ILE B O 1
ATOM 2815 N N . LYS B 1 84 ? -4.142 20.430 20.412 1.00 109.18 84 LYS B N 1
ATOM 2816 C CA . LYS B 1 84 ? -3.986 21.715 19.680 1.00 111.97 84 LYS B CA 1
ATOM 2817 C C . LYS B 1 84 ? -3.002 22.620 20.440 1.00 114.60 84 LYS B C 1
ATOM 2818 O O . LYS B 1 84 ? -3.081 23.843 20.272 1.00 113.18 84 LYS B O 1
ATOM 2824 N N . GLU B 1 85 ? -2.073 22.030 21.201 1.00 110.39 85 GLU B N 1
ATOM 2825 C CA . GLU B 1 85 ? -0.819 22.686 21.671 1.00 103.30 85 GLU B CA 1
ATOM 2826 C C . GLU B 1 85 ? 0.257 22.444 20.600 1.00 96.79 85 GLU B C 1
ATOM 2827 O O . GLU B 1 85 ? 1.458 22.413 20.943 1.00 91.90 85 GLU B O 1
ATOM 2833 N N . MET B 1 86 ? -0.180 22.294 19.342 1.00 101.76 86 MET B N 1
ATOM 2834 C CA . MET B 1 86 ? 0.624 21.787 18.198 1.00 103.72 86 MET B CA 1
ATOM 2835 C C . MET B 1 86 ? 0.742 22.840 17.088 1.00 106.24 86 MET B C 1
ATOM 2836 O O . MET B 1 86 ? 1.531 22.591 16.161 1.00 108.72 86 MET B O 1
ATOM 2841 N N . ASP B 1 87 ? -0.015 23.944 17.140 1.00 107.86 87 ASP B N 1
ATOM 2842 C CA . ASP B 1 87 ? 0.128 25.063 16.166 1.00 109.18 87 ASP B CA 1
ATOM 2843 C C . ASP B 1 87 ? 1.601 25.498 16.171 1.00 111.24 87 ASP B C 1
ATOM 2844 O O . ASP B 1 87 ? 2.074 25.973 17.233 1.00 116.03 87 ASP B O 1
ATOM 2849 N N . THR B 1 88 ? 2.293 25.293 15.041 1.00 103.04 88 THR B N 1
ATOM 2850 C CA . THR B 1 88 ? 3.772 25.389 14.879 1.00 108.86 88 THR B CA 1
ATOM 2851 C C . THR B 1 88 ? 4.422 25.283 16.268 1.00 114.06 88 THR B C 1
ATOM 2852 O O . THR B 1 88 ? 4.982 26.279 16.758 1.00 123.70 88 THR B O 1
ATOM 2856 N N . ALA B 1 89 ? 4.270 24.122 16.904 1.00 108.78 89 ALA B N 1
ATOM 2857 C CA . ALA B 1 89 ? 5.149 23.631 17.986 1.00 106.36 89 ALA B CA 1
ATOM 2858 C C . ALA B 1 89 ? 6.260 22.807 17.319 1.00 107.11 89 ALA B C 1
ATOM 2859 O O . ALA B 1 89 ? 7.414 22.862 17.794 1.00 97.53 89 ALA B O 1
ATOM 2861 N N . GLY B 1 90 ? 5.917 22.115 16.220 1.00 108.10 90 GLY B N 1
ATOM 2862 C CA . GLY B 1 90 ? 6.814 21.231 15.449 1.00 101.06 90 GLY B CA 1
ATOM 2863 C C . GLY B 1 90 ? 8.141 21.899 15.150 1.00 102.19 90 GLY B C 1
ATOM 2864 O O . GLY B 1 90 ? 9.154 21.184 15.163 1.00 101.29 90 GLY B O 1
ATOM 2865 N N . ALA B 1 91 ? 8.122 23.226 14.949 1.00 98.64 91 ALA B N 1
ATOM 2866 C CA . ALA B 1 91 ? 9.252 24.098 14.536 1.00 85.63 91 ALA B CA 1
ATOM 2867 C C . ALA B 1 91 ? 10.403 24.084 15.557 1.00 84.24 91 ALA B C 1
ATOM 2868 O O . ALA B 1 91 ? 11.290 24.956 15.436 1.00 79.10 91 ALA B O 1
ATOM 2870 N N . GLY B 1 92 ? 10.390 23.165 16.534 1.00 76.98 92 GLY B N 1
ATOM 2871 C CA . GLY B 1 92 ? 11.522 22.904 17.448 1.00 69.42 92 GLY B CA 1
ATOM 2872 C C . GLY B 1 92 ? 12.684 22.208 16.738 1.00 63.51 92 GLY B C 1
ATOM 2873 O O . GLY B 1 92 ? 12.542 21.790 15.562 1.00 56.01 92 GLY B O 1
ATOM 2874 N N . LYS B 1 93 ? 13.818 22.096 17.420 1.00 60.15 93 LYS B N 1
ATOM 2875 C CA . LYS B 1 93 ? 15.028 21.437 16.878 1.00 56.01 93 LYS B CA 1
ATOM 2876 C C . LYS B 1 93 ? 14.779 19.927 16.797 1.00 52.80 93 LYS B C 1
ATOM 2877 O O . LYS B 1 93 ? 14.113 19.397 17.677 1.00 54.48 93 LYS B O 1
ATOM 2883 N N . PHE B 1 94 ? 15.264 19.313 15.721 1.00 52.11 94 PHE B N 1
ATOM 2884 C CA . PHE B 1 94 ? 15.251 17.863 15.437 1.00 47.99 94 PHE B CA 1
ATOM 2885 C C . PHE B 1 94 ? 16.436 17.216 16.152 1.00 42.97 94 PHE B C 1
ATOM 2886 O O . PHE B 1 94 ? 17.523 17.235 15.620 1.00 49.01 94 PHE B O 1
ATOM 2894 N N . VAL B 1 95 ? 16.244 16.711 17.363 1.00 45.35 95 VAL B N 1
ATOM 2895 C CA . VAL B 1 95 ? 17.374 16.205 18.192 1.00 47.59 95 VAL B CA 1
ATOM 2896 C C . VAL B 1 95 ? 17.505 14.714 17.911 1.00 48.82 95 VAL B C 1
ATOM 2897 O O . VAL B 1 95 ? 16.468 14.021 18.021 1.00 47.50 95 VAL B O 1
ATOM 2901 N N . LEU B 1 96 ? 18.706 14.275 17.510 1.00 45.66 96 LEU B N 1
ATOM 2902 C CA . LEU B 1 96 ? 19.014 12.862 17.130 1.00 44.95 96 LEU B CA 1
ATOM 2903 C C . LEU B 1 96 ? 20.231 12.359 17.917 1.00 44.36 96 LEU B C 1
ATOM 2904 O O . LEU B 1 96 ? 21.269 13.041 17.909 1.00 40.80 96 LEU B O 1
ATOM 2909 N N . PHE B 1 97 ? 20.118 11.212 18.583 1.00 40.23 97 PHE B N 1
ATOM 2910 C CA . PHE B 1 97 ? 21.227 10.544 19.311 1.00 42.99 97 PHE B CA 1
ATOM 2911 C C . PHE B 1 97 ? 21.030 9.034 19.139 1.00 43.31 97 PHE B C 1
ATOM 2912 O O . PHE B 1 97 ? 20.055 8.655 18.487 1.00 40.63 97 PHE B O 1
ATOM 2920 N N . THR B 1 98 ? 21.918 8.207 19.687 1.00 41.56 98 THR B N 1
ATOM 2921 C CA . THR B 1 98 ? 21.865 6.738 19.480 1.00 46.93 98 THR B CA 1
ATOM 2922 C C . THR B 1 98 ? 21.924 6.014 20.825 1.00 46.28 98 THR B C 1
ATOM 2923 O O . THR B 1 98 ? 22.334 6.641 21.836 1.00 48.11 98 THR B O 1
ATOM 2927 N N . LYS B 1 99 ? 21.513 4.745 20.819 1.00 43.55 99 LYS B N 1
ATOM 2928 C CA . LYS B 1 99 ? 21.709 3.797 21.943 1.00 41.13 99 LYS B CA 1
ATOM 2929 C C . LYS B 1 99 ? 22.451 2.596 21.382 1.00 43.19 99 LYS B C 1
ATOM 2930 O O . LYS B 1 99 ? 22.059 2.134 20.279 1.00 38.12 99 LYS B O 1
ATOM 2936 N N . ALA B 1 100 ? 23.499 2.161 22.085 1.00 40.21 100 ALA B N 1
ATOM 2937 C CA . ALA B 1 100 ? 24.318 0.985 21.714 1.00 38.63 100 ALA B CA 1
ATOM 2938 C C . ALA B 1 100 ? 23.473 -0.286 21.687 1.00 40.83 100 ALA B C 1
ATOM 2939 O O . ALA B 1 100 ? 22.696 -0.541 22.594 1.00 41.43 100 ALA B O 1
ATOM 2941 N N . PRO B 1 101 ? 23.667 -1.158 20.671 1.00 41.53 101 PRO B N 1
ATOM 2942 C CA . PRO B 1 101 ? 22.924 -2.403 20.559 1.00 43.99 101 PRO B CA 1
ATOM 2943 C C . PRO B 1 101 ? 23.127 -3.303 21.782 1.00 40.61 101 PRO B C 1
ATOM 2944 O O . PRO B 1 101 ? 22.212 -4.055 22.054 1.00 41.69 101 PRO B O 1
ATOM 2948 N N . SER B 1 102 ? 24.242 -3.138 22.505 1.00 42.78 102 SER B N 1
ATOM 2949 C CA . SER B 1 102 ? 24.611 -3.943 23.708 1.00 46.35 102 SER B CA 1
ATOM 2950 C C . SER B 1 102 ? 23.659 -3.658 24.875 1.00 39.79 102 SER B C 1
ATOM 2951 O O . SER B 1 102 ? 23.763 -4.368 25.871 1.00 41.60 102 SER B O 1
ATOM 2954 N N . SER B 1 103 ? 22.840 -2.601 24.768 1.00 42.05 103 SER B N 1
ATOM 2955 C CA . SER B 1 103 ? 21.813 -2.178 25.744 1.00 41.33 103 SER B CA 1
ATOM 2956 C C . SER B 1 103 ? 20.468 -2.883 25.482 1.00 40.03 103 SER B C 1
ATOM 2957 O O . SER B 1 103 ? 19.574 -2.791 26.334 1.00 47.32 103 SER B O 1
ATOM 2960 N N . ILE B 1 104 ? 20.307 -3.546 24.349 1.00 36.52 104 ILE B N 1
ATOM 2961 C CA . ILE B 1 104 ? 19.024 -4.186 23.955 1.00 37.38 104 ILE B CA 1
ATOM 2962 C C . ILE B 1 104 ? 18.772 -5.297 24.967 1.00 37.65 104 ILE B C 1
ATOM 2963 O O . ILE B 1 104 ? 19.744 -5.909 25.394 1.00 40.93 104 ILE B O 1
ATOM 2968 N N . VAL B 1 105 ? 17.510 -5.547 25.288 1.00 36.87 105 VAL B N 1
ATOM 2969 C CA . VAL B 1 105 ? 17.048 -6.763 26.022 1.00 39.72 105 VAL B CA 1
ATOM 2970 C C . VAL B 1 105 ? 15.662 -7.087 25.472 1.00 40.55 105 VAL B C 1
ATOM 2971 O O . VAL B 1 105 ? 14.975 -6.165 24.926 1.00 42.25 105 VAL B O 1
ATOM 2975 N N . GLY B 1 106 ? 15.245 -8.329 25.639 1.00 42.20 106 GLY B N 1
ATOM 2976 C CA . GLY B 1 106 ? 13.959 -8.790 25.109 1.00 43.24 106 GLY B CA 1
ATOM 2977 C C . GLY B 1 106 ? 12.794 -8.279 25.942 1.00 48.68 106 GLY B C 1
ATOM 2978 O O . GLY B 1 106 ? 12.961 -7.662 26.996 1.00 50.02 106 GLY B O 1
ATOM 2979 N N . PRO B 1 107 ? 11.556 -8.580 25.502 1.00 51.33 107 PRO B N 1
ATOM 2980 C CA . P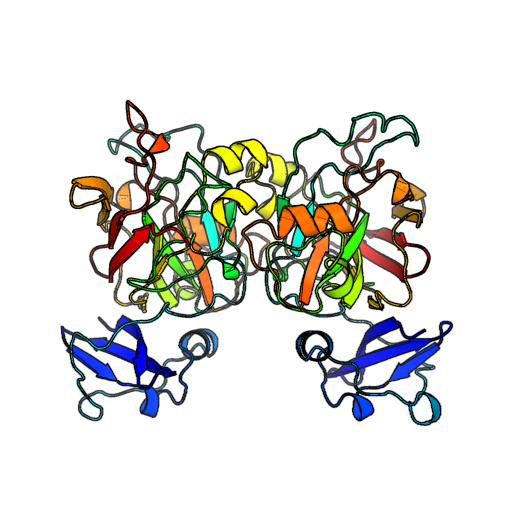RO B 1 107 ? 10.383 -8.371 26.348 1.00 57.07 107 PRO B CA 1
ATOM 2981 C C . PRO B 1 107 ? 10.506 -9.341 27.542 1.00 58.62 107 PRO B C 1
ATOM 2982 O O . PRO B 1 107 ? 11.034 -10.463 27.398 1.00 64.42 107 PRO B O 1
ATOM 2986 N N . PHE B 1 108 ? 10.159 -8.842 28.727 1.00 56.66 108 PHE B N 1
ATOM 2987 C CA . PHE B 1 108 ? 10.196 -9.561 30.026 1.00 58.41 108 PHE B CA 1
ATOM 2988 C C . PHE B 1 108 ? 11.646 -9.826 30.469 1.00 57.93 108 PHE B C 1
ATOM 2989 O O . PHE B 1 108 ? 11.801 -10.535 31.468 1.00 52.55 108 PHE B O 1
ATOM 2997 N N . ASP B 1 109 ? 12.681 -9.311 29.780 1.00 43.60 109 ASP B N 1
ATOM 2998 C CA . ASP B 1 109 ? 14.054 -9.327 30.351 1.00 45.33 109 ASP B CA 1
ATOM 2999 C C . ASP B 1 109 ? 14.134 -8.220 31.402 1.00 43.20 109 ASP B C 1
ATOM 3000 O O . ASP B 1 109 ? 13.539 -7.160 31.254 1.00 48.78 109 ASP B O 1
ATOM 3005 N N . PRO B 1 110 ? 14.847 -8.461 32.515 1.00 41.16 110 PRO B N 1
ATOM 3006 C CA . PRO B 1 110 ? 15.113 -7.409 33.481 1.00 45.34 110 PRO B CA 1
ATOM 3007 C C . PRO B 1 110 ? 16.013 -6.314 32.870 1.00 43.68 110 PRO B C 1
ATOM 3008 O O . PRO B 1 110 ? 16.763 -6.582 31.958 1.00 39.35 110 PRO B O 1
ATOM 3012 N N . ILE B 1 111 ? 15.812 -5.093 33.346 1.00 45.73 111 ILE B N 1
ATOM 3013 C CA . ILE B 1 111 ? 16.712 -3.919 33.199 1.00 45.67 111 ILE B CA 1
ATOM 3014 C C . ILE B 1 111 ? 17.700 -3.868 34.374 1.00 51.22 111 ILE B C 1
ATOM 3015 O O . ILE B 1 111 ? 17.252 -3.628 35.522 1.00 46.87 111 ILE B O 1
ATOM 3020 N N . GLU B 1 112 ? 18.996 -3.991 34.094 1.00 46.00 112 GLU B N 1
ATOM 3021 C CA . GLU B 1 112 ? 20.062 -3.856 35.110 1.00 47.38 112 GLU B CA 1
ATOM 3022 C C . GLU B 1 112 ? 19.975 -2.473 35.780 1.00 46.64 112 GLU B C 1
ATOM 3023 O O . GLU B 1 112 ? 19.878 -1.460 35.086 1.00 46.37 112 GLU B O 1
ATOM 3029 N N . ARG B 1 113 ? 20.014 -2.441 37.112 1.00 50.45 113 ARG B N 1
ATOM 3030 C CA . ARG B 1 113 ? 19.741 -1.232 37.937 1.00 49.59 113 ARG B CA 1
ATOM 3031 C C . ARG B 1 113 ? 20.917 -0.240 37.845 1.00 43.38 113 ARG B C 1
ATOM 3032 O O . ARG B 1 113 ? 20.653 0.990 37.803 1.00 48.91 113 ARG B O 1
ATOM 3040 N N . HIS B 1 114 ? 22.155 -0.737 37.904 1.00 46.14 114 HIS B N 1
ATOM 3041 C CA . HIS B 1 114 ? 23.421 0.062 37.891 1.00 46.90 114 HIS B CA 1
ATOM 3042 C C . HIS B 1 114 ? 23.391 1.111 39.018 1.00 50.42 114 HIS B C 1
ATOM 3043 O O . HIS B 1 114 ? 23.714 2.280 38.745 1.00 47.57 114 HIS B O 1
ATOM 3050 N N . ALA B 1 115 ? 22.999 0.704 40.234 1.00 52.83 115 ALA B N 1
ATOM 3051 C CA . ALA B 1 115 ? 22.837 1.559 41.436 1.00 55.23 115 ALA B CA 1
ATOM 3052 C C . ALA B 1 115 ? 24.091 2.424 41.628 1.00 56.46 115 ALA B C 1
ATOM 3053 O O . ALA B 1 115 ? 23.946 3.650 41.823 1.00 65.14 115 ALA B O 1
ATOM 3055 N N . ASP B 1 116 ? 25.261 1.792 41.530 1.00 49.81 116 ASP B N 1
ATOM 3056 C CA . ASP B 1 116 ? 26.610 2.411 41.599 1.00 57.11 116 ASP B CA 1
ATOM 3057 C C . ASP B 1 116 ? 26.831 3.482 40.511 1.00 60.76 116 ASP B C 1
ATOM 3058 O O . ASP B 1 116 ? 27.851 4.178 40.608 1.00 66.61 116 ASP B O 1
ATOM 3063 N N . LEU B 1 117 ? 25.988 3.590 39.478 1.00 56.43 117 LEU B N 1
ATOM 3064 C CA . LEU B 1 117 ? 26.217 4.572 38.380 1.00 53.95 117 LEU B CA 1
ATOM 3065 C C . LEU B 1 117 ? 25.094 5.599 38.307 1.00 56.84 117 LEU B C 1
ATOM 3066 O O . LEU B 1 117 ? 25.369 6.712 37.843 1.00 54.78 117 LEU B O 1
ATOM 3071 N N . THR B 1 118 ? 23.861 5.242 38.671 1.00 54.01 118 THR B N 1
ATOM 3072 C CA . THR B 1 118 ? 22.715 6.162 38.522 1.00 50.33 118 THR B CA 1
ATOM 3073 C C . THR B 1 118 ? 21.819 6.126 39.759 1.00 52.97 118 THR B C 1
ATOM 3074 O O . THR B 1 118 ? 21.645 5.032 40.376 1.00 53.51 118 THR B O 1
ATOM 3078 N N . GLN B 1 119 ? 21.322 7.308 40.114 1.00 47.01 119 GLN B N 1
ATOM 3079 C CA . GLN B 1 119 ? 20.290 7.526 41.167 1.00 57.54 119 GLN B CA 1
ATOM 3080 C C . GLN B 1 119 ? 19.048 8.114 40.503 1.00 52.26 119 GLN B C 1
ATOM 3081 O O . GLN B 1 119 ? 18.097 8.404 41.226 1.00 51.88 119 GLN B O 1
ATOM 3087 N N . GLN B 1 120 ? 19.071 8.254 39.171 1.00 48.92 120 GLN B N 1
ATOM 3088 C CA . GLN B 1 120 ? 17.966 8.863 38.394 1.00 49.76 120 GLN B CA 1
ATOM 3089 C C . GLN B 1 120 ? 17.645 7.947 37.203 1.00 51.33 120 GLN B C 1
ATOM 3090 O O . GLN B 1 120 ? 17.517 8.464 36.073 1.00 51.68 120 GLN B O 1
ATOM 3096 N N . LEU B 1 121 ? 17.504 6.636 37.440 1.00 45.75 121 LEU B N 1
ATOM 3097 C CA . LEU B 1 121 ? 17.027 5.710 36.379 1.00 45.40 121 LEU B CA 1
ATOM 3098 C C . LEU B 1 121 ? 15.590 6.081 36.015 1.00 46.83 121 LEU B C 1
ATOM 3099 O O . LEU B 1 121 ? 14.793 6.348 36.942 1.00 49.83 121 LEU B O 1
ATOM 3104 N N . ASP B 1 122 ? 15.275 6.145 34.715 1.00 47.71 122 ASP B N 1
ATOM 3105 C CA . ASP B 1 122 ? 13.946 6.608 34.216 1.00 46.95 122 ASP B CA 1
ATOM 3106 C C . ASP B 1 122 ? 13.563 5.853 32.932 1.00 45.57 122 ASP B C 1
ATOM 3107 O O . ASP B 1 122 ? 14.449 5.173 32.355 1.00 42.08 122 ASP B O 1
ATOM 3112 N N . TYR B 1 123 ? 12.311 6.048 32.487 1.00 45.65 123 TYR B N 1
ATOM 3113 C CA . TYR B 1 123 ? 11.631 5.333 31.383 1.00 44.35 123 TYR B CA 1
ATOM 3114 C C . TYR B 1 123 ? 11.142 6.338 30.341 1.00 43.06 123 TYR B C 1
ATOM 3115 O O . TYR B 1 123 ? 10.849 7.485 30.709 1.00 48.79 123 TYR B O 1
ATOM 3124 N N . GLU B 1 124 ? 11.043 5.868 29.093 1.00 40.75 124 GLU B N 1
ATOM 3125 C CA . GLU B 1 124 ? 10.441 6.526 27.911 1.00 43.85 124 GLU B CA 1
ATOM 3126 C C . GLU B 1 124 ? 9.860 5.428 27.020 1.00 40.80 124 GLU B C 1
ATOM 3127 O O . GLU B 1 124 ? 10.670 4.660 26.456 1.00 46.69 124 GLU B O 1
ATOM 3133 N N . GLY B 1 125 ? 8.532 5.336 26.905 1.00 44.75 125 GLY B N 1
ATOM 3134 C CA . GLY B 1 125 ? 7.864 4.415 25.960 1.00 42.37 125 GLY B CA 1
ATOM 3135 C C . GLY B 1 125 ? 7.772 5.021 24.572 1.00 41.55 125 GLY B C 1
ATOM 3136 O O . GLY B 1 125 ? 7.317 6.177 24.476 1.00 45.52 125 GLY B O 1
ATOM 3137 N N . GLU B 1 126 ? 8.123 4.269 23.513 1.00 43.16 126 GLU B N 1
ATOM 3138 C CA . GLU B 1 126 ? 8.277 4.842 22.154 1.00 38.46 126 GLU B CA 1
ATOM 3139 C C . GLU B 1 126 ? 7.880 3.862 21.064 1.00 43.55 126 GLU B C 1
ATOM 3140 O O . GLU B 1 126 ? 8.181 2.670 21.186 1.00 41.97 126 GLU B O 1
ATOM 3146 N N . LEU B 1 127 ? 7.299 4.402 19.996 1.00 42.61 127 LEU B N 1
ATOM 3147 C CA . LEU B 1 127 ? 7.131 3.684 18.717 1.00 41.23 127 LEU B CA 1
ATOM 3148 C C . LEU B 1 127 ? 8.474 3.630 17.992 1.00 46.10 127 LEU B C 1
ATOM 3149 O O . LEU B 1 127 ? 9.121 4.695 17.809 1.00 47.21 127 LEU B O 1
ATOM 3154 N N . ALA B 1 128 ? 8.833 2.442 17.530 1.00 42.81 128 ALA B N 1
ATOM 3155 C CA . ALA B 1 128 ? 10.075 2.170 16.797 1.00 39.22 128 ALA B CA 1
ATOM 3156 C C . ALA B 1 128 ? 9.695 1.912 15.346 1.00 43.41 128 ALA B C 1
ATOM 3157 O O . ALA B 1 128 ? 8.747 1.137 15.130 1.00 41.78 128 ALA B O 1
ATOM 3159 N N . ILE B 1 129 ? 10.346 2.607 14.411 1.00 41.01 129 ILE B N 1
ATOM 3160 C CA . ILE B 1 129 ? 10.337 2.265 12.963 1.00 38.41 129 ILE B CA 1
ATOM 3161 C C . ILE B 1 129 ? 11.471 1.264 12.713 1.00 42.39 129 ILE B C 1
ATOM 3162 O O . ILE B 1 129 ? 12.615 1.485 13.202 1.00 39.82 129 ILE B O 1
ATOM 3167 N N . ILE B 1 130 ? 11.159 0.233 11.936 1.00 41.89 130 ILE B N 1
ATOM 3168 C CA . ILE B 1 130 ? 12.090 -0.806 11.429 1.00 42.66 130 ILE B CA 1
ATOM 3169 C C . ILE B 1 130 ? 12.254 -0.570 9.929 1.00 45.26 130 ILE B C 1
ATOM 3170 O O . ILE B 1 130 ? 11.255 -0.754 9.196 1.00 38.59 130 ILE B O 1
ATOM 3175 N N . ILE B 1 131 ? 13.473 -0.270 9.480 1.00 39.85 131 ILE B N 1
ATOM 3176 C CA . ILE B 1 131 ? 13.776 -0.020 8.046 1.00 41.57 131 ILE B CA 1
ATOM 3177 C C . ILE B 1 131 ? 13.952 -1.370 7.363 1.00 42.81 131 ILE B C 1
ATOM 3178 O O . ILE B 1 131 ? 14.552 -2.257 7.981 1.00 37.32 131 ILE B O 1
ATOM 3183 N N . GLY B 1 132 ? 13.442 -1.504 6.137 1.00 44.91 132 GLY B N 1
ATOM 3184 C CA . GLY B 1 132 ? 13.371 -2.786 5.415 1.00 41.94 132 GLY B CA 1
ATOM 3185 C C . GLY B 1 132 ? 14.287 -2.805 4.213 1.00 45.51 132 GLY B C 1
ATOM 3186 O O . GLY B 1 132 ? 14.716 -3.916 3.816 1.00 42.85 132 GLY B O 1
ATOM 3187 N N . THR B 1 133 ? 14.609 -1.615 3.694 1.00 46.19 133 THR B N 1
ATOM 3188 C CA . THR B 1 133 ? 15.360 -1.395 2.424 1.00 51.54 133 THR B CA 1
ATOM 3189 C C . THR B 1 133 ? 16.339 -0.226 2.619 1.00 43.05 133 THR B C 1
ATOM 3190 O O . THR B 1 133 ? 15.912 0.824 3.092 1.00 42.96 133 THR B O 1
ATOM 3194 N N . THR B 1 134 ? 17.609 -0.434 2.291 1.00 47.17 134 THR B N 1
ATOM 3195 C CA . THR B 1 134 ? 18.676 0.592 2.307 1.00 55.77 134 THR B CA 1
ATOM 3196 C C . THR B 1 134 ? 18.215 1.799 1.488 1.00 54.77 134 THR B C 1
ATOM 3197 O O . THR B 1 134 ? 17.602 1.619 0.437 1.00 59.13 134 THR B O 1
ATOM 3201 N N . GLY B 1 135 ? 18.495 3.000 1.960 1.00 55.96 135 GLY B N 1
ATOM 3202 C CA . GLY B 1 135 ? 17.970 4.205 1.302 1.00 57.95 135 GLY B CA 1
ATOM 3203 C C . GLY B 1 135 ? 18.531 5.485 1.874 1.00 52.64 135 GLY B C 1
ATOM 3204 O O . GLY B 1 135 ? 18.983 5.510 3.023 1.00 51.09 135 GLY B O 1
ATOM 3205 N N . ARG B 1 136 ? 18.483 6.527 1.064 1.00 48.49 136 ARG B N 1
ATOM 3206 C CA . ARG B 1 136 ? 19.001 7.845 1.433 1.00 52.29 136 ARG B CA 1
ATOM 3207 C C . ARG B 1 136 ? 18.126 8.891 0.745 1.00 48.39 136 ARG B C 1
ATOM 3208 O O . ARG B 1 136 ? 17.634 8.588 -0.342 1.00 55.11 136 ARG B O 1
ATOM 3216 N N . ASP B 1 137 ? 17.940 10.063 1.342 1.00 45.22 137 ASP B N 1
ATOM 3217 C CA . ASP B 1 137 ? 17.200 11.185 0.697 1.00 55.54 137 ASP B CA 1
ATOM 3218 C C . ASP B 1 137 ? 15.768 10.716 0.389 1.00 62.54 137 ASP B C 1
ATOM 3219 O O . ASP B 1 137 ? 15.252 11.004 -0.729 1.00 51.95 137 ASP B O 1
ATOM 3224 N N . LEU B 1 138 ? 15.148 10.022 1.354 1.00 52.37 138 LEU B N 1
ATOM 3225 C CA . LEU B 1 138 ? 13.733 9.586 1.262 1.00 53.68 138 LEU B CA 1
ATOM 3226 C C . LEU B 1 138 ? 12.863 10.828 1.052 1.00 55.71 138 LEU B C 1
ATOM 3227 O O . LEU B 1 138 ? 13.259 11.941 1.501 1.00 52.19 138 LEU B O 1
ATOM 3232 N N . THR B 1 139 ? 11.709 10.605 0.426 1.00 58.16 139 THR B N 1
ATOM 3233 C CA . THR B 1 139 ? 10.659 11.601 0.098 1.00 63.32 139 THR B CA 1
ATOM 3234 C C . THR B 1 139 ? 9.368 11.141 0.758 1.00 67.41 139 THR B C 1
ATOM 3235 O O . THR B 1 139 ? 9.196 9.941 0.966 1.00 61.85 139 THR B O 1
ATOM 3239 N N . PRO B 1 140 ? 8.451 12.065 1.129 1.00 71.60 140 PRO B N 1
ATOM 3240 C CA . PRO B 1 140 ? 7.110 11.688 1.588 1.00 74.74 140 PRO B CA 1
ATOM 3241 C C . PRO B 1 140 ? 6.395 10.616 0.748 1.00 66.16 140 PRO B C 1
ATOM 3242 O O . PRO B 1 140 ? 5.494 9.993 1.263 1.00 78.78 140 PRO B O 1
ATOM 3246 N N . GLU B 1 141 ? 6.830 10.412 -0.492 1.00 61.63 141 GLU B N 1
ATOM 3247 C CA . GLU B 1 141 ? 6.139 9.582 -1.511 1.00 73.57 141 GLU B CA 1
ATOM 3248 C C . GLU B 1 141 ? 6.851 8.234 -1.684 1.00 71.74 141 GLU B C 1
ATOM 3249 O O . GLU B 1 141 ? 6.312 7.382 -2.422 1.00 67.81 141 GLU B O 1
ATOM 3255 N N . ASN B 1 142 ? 8.031 8.044 -1.093 1.00 60.46 142 ASN B N 1
ATOM 3256 C CA . ASN B 1 142 ? 8.707 6.722 -1.139 1.00 56.03 142 ASN B CA 1
ATOM 3257 C C . ASN B 1 142 ? 9.092 6.258 0.274 1.00 48.65 142 ASN B C 1
ATOM 3258 O O . ASN B 1 142 ? 9.597 5.150 0.377 1.00 51.44 142 ASN B O 1
ATOM 3263 N N . ALA B 1 143 ? 8.850 7.059 1.309 1.00 49.25 143 ALA B N 1
ATOM 3264 C CA . ALA B 1 143 ? 9.480 6.866 2.635 1.00 53.82 143 ALA B CA 1
ATOM 3265 C C . ALA B 1 143 ? 8.994 5.521 3.177 1.00 50.81 143 ALA B C 1
ATOM 3266 O O . ALA B 1 143 ? 9.831 4.667 3.445 1.00 51.49 143 ALA B O 1
ATOM 3268 N N . LEU B 1 144 ? 7.670 5.340 3.198 1.00 55.14 144 LEU B N 1
ATOM 3269 C CA . LEU B 1 144 ? 6.971 4.149 3.742 1.00 60.06 144 LEU B CA 1
ATOM 3270 C C . LEU B 1 144 ? 7.323 2.902 2.929 1.00 54.48 144 LEU B C 1
ATOM 3271 O O . LEU B 1 144 ? 7.312 1.821 3.514 1.00 59.45 144 LEU B O 1
ATOM 3276 N N . GLU B 1 145 ? 7.677 3.026 1.653 1.00 52.73 145 GLU B N 1
ATOM 3277 C CA . GLU B 1 145 ? 8.171 1.859 0.878 1.00 50.23 145 GLU B CA 1
ATOM 3278 C C . GLU B 1 145 ? 9.437 1.316 1.548 1.00 49.00 145 GLU B C 1
ATOM 3279 O O . GLU B 1 145 ? 9.712 0.145 1.327 1.00 49.80 145 GLU B O 1
ATOM 3285 N N . HIS B 1 146 ? 10.211 2.135 2.291 1.00 50.61 146 HIS B N 1
ATOM 3286 C CA . HIS B 1 146 ? 11.520 1.730 2.895 1.00 50.06 146 HIS B CA 1
ATOM 3287 C C . HIS B 1 146 ? 11.328 1.076 4.284 1.00 46.72 146 HIS B C 1
ATOM 3288 O O . HIS B 1 146 ? 12.348 0.663 4.875 1.00 41.18 146 HIS B O 1
ATOM 3295 N N . VAL B 1 147 ? 10.083 0.942 4.767 1.00 41.85 147 VAL B N 1
ATOM 3296 C CA . VAL B 1 147 ? 9.755 0.588 6.174 1.00 45.98 147 VAL B CA 1
ATOM 3297 C C . VAL B 1 147 ? 9.215 -0.835 6.211 1.00 47.76 147 VAL B C 1
ATOM 3298 O O . VAL B 1 147 ? 8.159 -1.101 5.656 1.00 50.22 147 VAL B O 1
ATOM 3302 N N . PHE B 1 148 ? 9.935 -1.714 6.884 1.00 48.96 148 PHE B N 1
ATOM 3303 C CA . PHE B 1 148 ? 9.502 -3.110 7.090 1.00 45.65 148 PHE B CA 1
ATOM 3304 C C . PHE B 1 148 ? 8.287 -3.111 8.002 1.00 46.18 148 PHE B C 1
ATOM 3305 O O . PHE B 1 148 ? 7.331 -3.843 7.756 1.00 49.57 148 PHE B O 1
ATOM 3313 N N . GLY B 1 149 ? 8.349 -2.333 9.066 1.00 46.35 149 GLY B N 1
ATOM 3314 C CA . GLY B 1 149 ? 7.364 -2.476 10.142 1.00 47.81 149 GLY B CA 1
ATOM 3315 C C . GLY B 1 149 ? 7.621 -1.569 11.308 1.00 40.75 149 GLY B C 1
ATOM 3316 O O . GLY B 1 149 ? 8.382 -0.591 11.147 1.00 39.68 149 GLY B O 1
ATOM 3317 N N . TYR B 1 150 ? 6.947 -1.866 12.423 1.00 38.90 150 TYR B N 1
ATOM 3318 C CA . TYR B 1 150 ? 6.942 -1.039 13.649 1.00 39.15 150 TYR B CA 1
ATOM 3319 C C . TYR B 1 150 ? 7.045 -1.962 14.859 1.00 39.63 150 TYR B C 1
ATOM 3320 O O . TYR B 1 150 ? 6.564 -3.099 14.791 1.00 41.37 150 TYR B O 1
ATOM 3329 N N . SER B 1 151 ? 7.624 -1.469 15.954 1.00 39.29 151 SER B N 1
ATOM 3330 C CA . SER B 1 151 ? 7.784 -2.252 17.201 1.00 40.40 151 SER B CA 1
ATOM 3331 C C . SER B 1 151 ? 7.781 -1.280 18.375 1.00 40.80 151 SER B C 1
ATOM 3332 O O . SER B 1 151 ? 7.391 -0.134 18.159 1.00 41.27 151 SER B O 1
ATOM 3335 N N . ILE B 1 152 ? 8.128 -1.719 19.587 1.00 41.10 152 ILE B N 1
ATOM 3336 C CA . ILE B 1 152 ? 8.093 -0.828 20.783 1.00 42.45 152 ILE B CA 1
ATOM 3337 C C . ILE B 1 152 ? 9.513 -0.776 21.332 1.00 45.33 152 ILE B C 1
ATOM 3338 O O . ILE B 1 152 ? 10.198 -1.801 21.248 1.00 44.21 152 ILE B O 1
ATOM 3343 N N . ILE B 1 153 ? 9.935 0.391 21.813 1.00 42.67 153 ILE B N 1
ATOM 3344 C CA . ILE B 1 153 ? 11.245 0.589 22.499 1.00 51.36 153 ILE B CA 1
ATOM 3345 C C . ILE B 1 153 ? 10.977 1.263 23.840 1.00 43.67 153 ILE B C 1
ATOM 3346 O O . ILE B 1 153 ? 10.206 2.227 23.836 1.00 50.78 153 ILE B O 1
ATOM 3351 N N . ASN B 1 154 ? 11.569 0.758 24.931 1.00 43.07 154 ASN B N 1
ATOM 3352 C CA . ASN B 1 154 ? 11.746 1.523 26.202 1.00 42.36 154 ASN B CA 1
ATOM 3353 C C . ASN B 1 154 ? 13.144 2.175 26.152 1.00 40.14 154 ASN B C 1
ATOM 3354 O O . ASN B 1 154 ? 14.159 1.435 26.208 1.00 45.13 154 ASN B O 1
ATOM 3359 N N . ASP B 1 155 ? 13.186 3.502 26.014 1.00 43.14 155 ASP B N 1
ATOM 3360 C CA . ASP B 1 155 ? 14.430 4.324 25.947 1.00 39.87 155 ASP B CA 1
ATOM 3361 C C . ASP B 1 155 ? 14.829 4.637 27.387 1.00 39.51 155 ASP B C 1
ATOM 3362 O O . ASP B 1 155 ? 14.648 5.739 27.822 1.00 40.79 155 ASP B O 1
ATOM 3367 N N . VAL B 1 156 ? 15.237 3.609 28.117 1.00 40.51 156 VAL B N 1
ATOM 3368 C CA . VAL B 1 156 ? 15.670 3.700 29.525 1.00 45.01 156 VAL B CA 1
ATOM 3369 C C . VAL B 1 156 ? 16.882 4.633 29.567 1.00 44.13 156 VAL B C 1
ATOM 3370 O O . VAL B 1 156 ? 17.743 4.574 28.676 1.00 40.50 156 VAL B O 1
ATOM 3374 N N . THR B 1 157 ? 16.852 5.540 30.532 1.00 48.36 157 THR B N 1
ATOM 3375 C CA . THR B 1 157 ? 17.726 6.732 30.608 1.00 50.07 157 THR B CA 1
ATOM 3376 C C . THR B 1 157 ? 18.105 6.984 32.071 1.00 50.44 157 THR B C 1
ATOM 3377 O O . THR B 1 157 ? 17.210 7.127 32.920 1.00 48.89 157 THR B O 1
ATOM 3381 N N . ALA B 1 158 ? 19.401 7.006 32.329 1.00 49.22 158 ALA B N 1
ATOM 3382 C CA . ALA B 1 158 ? 20.031 7.599 33.518 1.00 47.58 158 ALA B CA 1
ATOM 3383 C C . ALA B 1 158 ? 20.119 9.119 33.315 1.00 52.46 158 ALA B C 1
ATOM 3384 O O . ALA B 1 158 ? 21.089 9.593 32.718 1.00 49.76 158 ALA B O 1
ATOM 3386 N N . ARG B 1 159 ? 19.142 9.863 33.820 1.00 54.24 159 ARG B N 1
ATOM 3387 C CA . ARG B 1 159 ? 19.066 11.348 33.661 1.00 55.70 159 ARG B CA 1
ATOM 3388 C C . ARG B 1 159 ? 20.336 12.024 34.211 1.00 53.46 159 ARG B C 1
ATOM 3389 O O . ARG B 1 159 ? 20.728 13.053 33.663 1.00 60.02 159 ARG B O 1
ATOM 3397 N N . ASP B 1 160 ? 20.965 11.464 35.244 1.00 52.15 160 ASP B N 1
ATOM 3398 C CA . ASP B 1 160 ? 22.196 12.033 35.854 1.00 59.29 160 ASP B CA 1
ATOM 3399 C C . ASP B 1 160 ? 23.400 11.838 34.914 1.00 54.66 160 ASP B C 1
ATOM 3400 O O . ASP B 1 160 ? 24.249 12.769 34.821 1.00 48.66 160 ASP B O 1
ATOM 3405 N N . LEU B 1 161 ? 23.485 10.691 34.229 1.00 48.43 161 LEU B N 1
ATOM 3406 C CA . LEU B 1 161 ? 24.533 10.430 33.205 1.00 50.72 161 LEU B CA 1
ATOM 3407 C C . LEU B 1 161 ? 24.278 11.288 31.957 1.00 53.06 161 LEU B C 1
ATOM 3408 O O . LEU B 1 161 ? 25.258 11.753 31.349 1.00 49.08 161 LEU B O 1
ATOM 3413 N N . GLN B 1 162 ? 23.025 11.563 31.619 1.00 49.21 162 GLN B N 1
ATOM 3414 C CA . GLN B 1 162 ? 22.704 12.561 30.564 1.00 55.17 162 GLN B CA 1
ATOM 3415 C C . GLN B 1 162 ? 23.469 13.863 30.836 1.00 55.08 162 GLN B C 1
ATOM 3416 O O . GLN B 1 162 ? 24.093 14.392 29.891 1.00 56.49 162 GLN B O 1
ATOM 3422 N N . LYS B 1 163 ? 23.389 14.390 32.063 1.00 53.16 163 LYS B N 1
ATOM 3423 C CA . LYS B 1 163 ? 23.954 15.730 32.385 1.00 54.84 163 LYS B CA 1
ATOM 3424 C C . LYS B 1 163 ? 25.480 15.618 32.483 1.00 46.74 163 LYS B C 1
ATOM 3425 O O . LYS B 1 163 ? 26.147 16.437 31.858 1.00 49.05 163 LYS B O 1
ATOM 3431 N N . GLU B 1 164 ? 25.983 14.580 33.157 1.00 44.05 164 GLU B N 1
ATOM 3432 C CA . GLU B 1 164 ? 27.420 14.316 33.436 1.00 50.95 164 GLU B CA 1
ATOM 3433 C C . GLU B 1 164 ? 28.252 14.197 32.155 1.00 54.24 164 GLU B C 1
ATOM 3434 O O . GLU B 1 164 ? 29.421 14.673 32.183 1.00 52.45 164 GLU B O 1
ATOM 3440 N N . HIS B 1 165 ? 27.722 13.542 31.114 1.00 53.35 165 HIS B N 1
ATOM 3441 C CA . HIS B 1 165 ? 28.447 13.280 29.835 1.00 55.37 165 HIS B CA 1
ATOM 3442 C C . HIS B 1 165 ? 27.896 14.152 28.704 1.00 55.24 165 HIS B C 1
ATOM 3443 O O . HIS B 1 165 ? 28.436 14.021 27.577 1.00 47.10 165 HIS B O 1
ATOM 3450 N N . VAL B 1 166 ? 26.868 14.967 29.000 1.00 49.57 166 VAL B N 1
ATOM 3451 C CA . VAL B 1 166 ? 26.343 16.071 28.136 1.00 47.47 166 VAL B CA 1
ATOM 3452 C C . VAL B 1 166 ? 25.605 15.466 26.942 1.00 45.96 166 VAL B C 1
ATOM 3453 O O . VAL B 1 166 ? 24.403 15.765 26.747 1.00 41.62 166 VAL B O 1
ATOM 3457 N N . GLN B 1 167 ? 26.318 14.721 26.106 1.00 45.94 167 GLN B N 1
ATOM 3458 C CA . GLN B 1 167 ? 25.688 13.965 24.993 1.00 46.71 167 GLN B CA 1
ATOM 3459 C C . GLN B 1 167 ? 24.991 12.760 25.643 1.00 42.95 167 GLN B C 1
ATOM 3460 O O . GLN B 1 167 ? 25.547 12.215 26.611 1.00 45.83 167 GLN B O 1
ATOM 3466 N N . PHE B 1 168 ? 23.829 12.355 25.141 1.00 47.07 168 PHE B N 1
ATOM 3467 C CA . PHE B 1 168 ? 22.918 11.376 25.795 1.00 43.74 168 PHE B CA 1
ATOM 3468 C C . PHE B 1 168 ? 23.403 9.928 25.669 1.00 45.95 168 PHE B C 1
ATOM 3469 O O . PHE B 1 168 ? 22.886 9.052 26.458 1.00 45.98 168 PHE B O 1
ATOM 3477 N N . PHE B 1 169 ? 24.306 9.658 24.719 1.00 43.34 169 PHE B N 1
ATOM 3478 C CA . PHE B 1 169 ? 24.726 8.280 24.347 1.00 44.39 169 PHE B CA 1
ATOM 3479 C C . PHE B 1 169 ? 24.971 7.444 25.607 1.00 46.88 169 PHE B C 1
ATOM 3480 O O . PHE B 1 169 ? 24.375 6.338 25.784 1.00 42.40 169 PHE B O 1
ATOM 3488 N N . ARG B 1 170 ? 25.852 7.910 26.476 1.00 42.59 170 ARG B N 1
ATOM 3489 C CA . ARG B 1 170 ? 26.315 7.047 27.591 1.00 49.91 170 ARG B CA 1
ATOM 3490 C C . ARG B 1 170 ? 25.123 6.709 28.491 1.00 47.78 170 ARG B C 1
ATOM 3491 O O . ARG B 1 170 ? 24.907 5.512 28.793 1.00 44.01 170 ARG B O 1
ATOM 3499 N N . GLY B 1 171 ? 24.363 7.737 28.859 1.00 49.45 171 GLY B N 1
ATOM 3500 C CA . GLY B 1 171 ? 23.266 7.653 29.834 1.00 52.57 171 GLY B CA 1
ATOM 3501 C C . GLY B 1 171 ? 22.131 6.800 29.310 1.00 49.48 171 GLY B C 1
ATOM 3502 O O . GLY B 1 171 ? 21.381 6.254 30.145 1.00 48.28 171 GLY B O 1
ATOM 3503 N N . LYS B 1 172 ? 22.062 6.644 27.980 1.00 46.05 172 LYS B N 1
ATOM 3504 C CA . LYS B 1 172 ? 21.030 5.853 27.286 1.00 38.21 172 LYS B CA 1
ATOM 3505 C C . LYS B 1 172 ? 21.553 4.498 26.847 1.00 41.80 172 LYS B C 1
ATOM 3506 O O . LYS B 1 172 ? 20.709 3.740 26.285 1.00 40.69 172 LYS B O 1
ATOM 3512 N N . SER B 1 173 ? 22.826 4.154 27.091 1.00 38.34 173 SER B N 1
ATOM 3513 C CA . SER B 1 173 ? 23.417 2.953 26.445 1.00 40.43 173 SER B CA 1
ATOM 3514 C C . SER B 1 173 ? 24.020 1.973 27.447 1.00 41.94 173 SER B C 1
ATOM 3515 O O . SER B 1 173 ? 24.717 1.050 26.970 1.00 39.61 173 SER B O 1
ATOM 3518 N N . LEU B 1 174 ? 23.753 2.107 28.754 1.00 43.22 174 LEU B N 1
ATOM 3519 C CA . LEU B 1 174 ? 24.224 1.099 29.749 1.00 42.82 174 LEU B CA 1
ATOM 3520 C C . LEU B 1 174 ? 23.567 -0.254 29.418 1.00 40.49 174 LEU B C 1
ATOM 3521 O O . LEU B 1 174 ? 22.422 -0.269 28.900 1.00 36.12 174 LEU B O 1
ATOM 3526 N N . ASP B 1 175 ? 24.241 -1.370 29.687 1.00 43.20 175 ASP B N 1
ATOM 3527 C CA . ASP B 1 175 ? 23.634 -2.709 29.480 1.00 45.61 175 ASP B CA 1
ATOM 3528 C C . ASP B 1 175 ? 22.249 -2.744 30.158 1.00 45.22 175 ASP B C 1
ATOM 3529 O O . ASP B 1 175 ? 22.130 -2.255 31.275 1.00 43.19 175 ASP B O 1
ATOM 3534 N N . GLY B 1 176 ? 21.225 -3.238 29.447 1.00 44.61 176 GLY B N 1
ATOM 3535 C CA . GLY B 1 176 ? 19.823 -3.297 29.899 1.00 42.01 176 GLY B CA 1
ATOM 3536 C C . GLY B 1 176 ? 18.967 -2.079 29.550 1.00 46.09 176 GLY B C 1
ATOM 3537 O O . GLY B 1 176 ? 17.771 -2.108 29.863 1.00 46.67 176 GLY B O 1
ATOM 3538 N N . PHE B 1 177 ? 19.488 -1.006 28.956 1.00 44.92 177 PHE B N 1
ATOM 3539 C CA . PHE B 1 177 ? 18.675 0.231 28.795 1.00 42.64 177 PHE B CA 1
ATOM 3540 C C . PHE B 1 177 ? 17.826 0.274 27.511 1.00 42.68 177 PHE B C 1
ATOM 3541 O O . PHE B 1 177 ? 17.148 1.325 27.317 1.00 43.11 177 PHE B O 1
ATOM 3549 N N . CYS B 1 178 ? 17.765 -0.775 26.683 1.00 39.04 178 CYS B N 1
ATOM 3550 C CA . CYS B 1 178 ? 16.868 -0.746 25.492 1.00 42.33 178 CYS B CA 1
ATOM 3551 C C . CYS B 1 178 ? 15.969 -1.985 25.363 1.00 44.99 178 CYS B C 1
ATOM 3552 O O . CYS B 1 178 ? 16.108 -2.770 24.423 1.00 42.45 178 CYS B O 1
ATOM 3555 N N . PRO B 1 179 ? 14.964 -2.181 26.249 1.00 43.61 179 PRO B N 1
ATOM 3556 C CA . PRO B 1 179 ? 13.850 -3.097 25.967 1.00 41.23 179 PRO B CA 1
ATOM 3557 C C . PRO B 1 179 ? 13.278 -2.950 24.547 1.00 41.26 179 PRO B C 1
ATOM 3558 O O . PRO B 1 179 ? 12.910 -1.860 24.173 1.00 45.57 179 PRO B O 1
ATOM 3562 N N . PHE B 1 180 ? 13.212 -4.042 23.788 1.00 40.13 180 PHE B N 1
ATOM 3563 C CA . PHE B 1 180 ? 12.834 -4.044 22.347 1.00 40.83 180 PHE B CA 1
ATOM 3564 C C . PHE B 1 180 ? 11.871 -5.208 22.070 1.00 44.14 180 PHE B C 1
ATOM 3565 O O . PHE B 1 180 ? 12.181 -6.362 22.412 1.00 42.58 180 PHE B O 1
ATOM 3573 N N . GLY B 1 181 ? 10.715 -4.908 21.477 1.00 43.60 181 GLY B N 1
ATOM 3574 C CA . GLY B 1 181 ? 9.728 -5.933 21.074 1.00 44.61 181 GLY B CA 1
ATOM 3575 C C . GLY B 1 181 ? 8.306 -5.500 21.387 1.00 44.78 181 GLY B C 1
ATOM 3576 O O . GLY B 1 181 ? 8.027 -4.291 21.416 1.00 44.77 181 GLY B O 1
ATOM 3577 N N . PRO B 1 182 ? 7.361 -6.445 21.636 1.00 41.67 182 PRO B N 1
ATOM 3578 C CA . PRO B 1 182 ? 7.630 -7.879 21.649 1.00 41.17 182 PRO B CA 1
ATOM 3579 C C . PRO B 1 182 ? 7.638 -8.484 20.237 1.00 42.99 182 PRO B C 1
ATOM 3580 O O . PRO B 1 182 ? 8.222 -9.533 20.025 1.00 49.54 182 PRO B O 1
ATOM 3584 N N . VAL B 1 183 ? 7.005 -7.801 19.285 1.00 38.54 183 VAL B N 1
ATOM 3585 C CA . VAL B 1 183 ? 6.833 -8.296 17.900 1.00 37.51 183 VAL B CA 1
ATOM 3586 C C . VAL B 1 183 ? 7.071 -7.117 16.955 1.00 40.03 183 VAL B C 1
ATOM 3587 O O . VAL B 1 183 ? 7.057 -5.986 17.417 1.00 39.12 183 VAL B O 1
ATOM 3591 N N . ILE B 1 184 ? 7.176 -7.389 15.665 1.00 37.62 184 ILE B N 1
ATOM 3592 C CA . ILE B 1 184 ? 7.213 -6.341 14.606 1.00 41.44 184 ILE B CA 1
ATOM 3593 C C . ILE B 1 184 ? 5.943 -6.489 13.760 1.00 42.04 184 ILE B C 1
ATOM 3594 O O . ILE B 1 184 ? 5.779 -7.540 13.114 1.00 43.52 184 ILE B O 1
ATOM 3599 N N . VAL B 1 185 ? 5.092 -5.471 13.758 1.00 44.22 185 VAL B N 1
ATOM 3600 C CA . VAL B 1 185 ? 3.887 -5.426 12.889 1.00 49.13 185 VAL B CA 1
ATOM 3601 C C . VAL B 1 185 ? 4.343 -4.848 11.546 1.00 48.42 185 VAL B C 1
ATOM 3602 O O . VAL B 1 185 ? 5.184 -3.972 11.566 1.00 47.24 185 VAL B O 1
ATOM 3606 N N . THR B 1 186 ? 3.885 -5.398 10.421 1.00 41.70 186 THR B N 1
ATOM 3607 C CA . THR B 1 186 ? 4.342 -5.010 9.062 1.00 44.52 186 THR B CA 1
ATOM 3608 C C . THR B 1 186 ? 3.785 -3.626 8.712 1.00 47.27 186 THR B C 1
ATOM 3609 O O . THR B 1 186 ? 2.707 -3.275 9.245 1.00 48.64 186 THR B O 1
ATOM 3613 N N . GLU B 1 187 ? 4.524 -2.855 7.898 1.00 49.31 187 GLU B N 1
ATOM 3614 C CA . GLU B 1 187 ? 4.060 -1.541 7.365 1.00 52.50 187 GLU B CA 1
ATOM 3615 C C . GLU B 1 187 ? 2.673 -1.688 6.717 1.00 49.22 187 GLU B C 1
ATOM 3616 O O . GLU B 1 187 ? 1.861 -0.826 6.950 1.00 46.66 187 GLU B O 1
ATOM 3622 N N . ASP B 1 188 ? 2.452 -2.730 5.910 1.00 56.46 188 ASP B N 1
ATOM 3623 C CA . ASP B 1 188 ? 1.133 -3.119 5.323 1.00 66.93 188 ASP B CA 1
ATOM 3624 C C . ASP B 1 188 ? -0.026 -2.956 6.331 1.00 61.17 188 ASP B C 1
ATOM 3625 O O . ASP B 1 188 ? -1.086 -2.436 5.954 1.00 57.92 188 ASP B O 1
ATOM 3630 N N . ALA B 1 189 ? 0.157 -3.392 7.577 1.00 60.72 189 ALA B N 1
ATOM 3631 C CA . ALA B 1 189 ? -0.928 -3.719 8.522 1.00 55.10 189 ALA B CA 1
ATOM 3632 C C . ALA B 1 189 ? -0.989 -2.718 9.663 1.00 56.14 189 ALA B C 1
ATOM 3633 O O . ALA B 1 189 ? -1.680 -3.017 10.638 1.00 58.42 189 ALA B O 1
ATOM 3635 N N . PHE B 1 190 ? -0.243 -1.617 9.593 1.00 57.61 190 PHE B N 1
ATOM 3636 C CA . PHE B 1 190 ? -0.129 -0.658 10.720 1.00 54.56 190 PHE B CA 1
ATOM 3637 C C . PHE B 1 190 ? -0.043 0.770 10.193 1.00 54.11 190 PHE B C 1
ATOM 3638 O O . PHE B 1 190 ? 0.799 1.044 9.323 1.00 58.33 190 PHE B O 1
ATOM 3646 N N . ASP B 1 191 ? -0.911 1.630 10.721 1.00 55.50 191 ASP B N 1
ATOM 3647 C CA . ASP B 1 191 ? -0.944 3.087 10.451 1.00 58.47 191 ASP B CA 1
ATOM 3648 C C . ASP B 1 191 ? -0.564 3.817 11.738 1.00 53.11 191 ASP B C 1
ATOM 3649 O O . ASP B 1 191 ? -1.283 3.728 12.727 1.00 57.74 191 ASP B O 1
ATOM 3654 N N . PRO B 1 192 ? 0.591 4.526 11.791 1.00 50.90 192 PRO B N 1
ATOM 3655 C CA . PRO B 1 192 ? 1.031 5.208 13.013 1.00 51.38 192 PRO B CA 1
ATOM 3656 C C . PRO B 1 192 ? 0.428 6.601 13.266 1.00 60.02 192 PRO B C 1
ATOM 3657 O O . PRO B 1 192 ? 0.783 7.228 14.277 1.00 59.34 192 PRO B O 1
ATOM 3661 N N . ALA B 1 193 ? -0.501 7.032 12.402 1.00 63.94 193 ALA B N 1
ATOM 3662 C CA . ALA B 1 193 ? -1.061 8.408 12.357 1.00 63.56 193 ALA B CA 1
ATOM 3663 C C . ALA B 1 193 ? -1.763 8.749 13.674 1.00 55.24 193 ALA B C 1
ATOM 3664 O O . ALA B 1 193 ? -1.715 9.923 14.072 1.00 60.17 193 ALA B O 1
ATOM 3666 N N . ASP B 1 194 ? -2.355 7.757 14.349 1.00 60.31 194 ASP B N 1
ATOM 3667 C CA . ASP B 1 194 ? -3.140 7.982 15.593 1.00 60.66 194 ASP B CA 1
ATOM 3668 C C . ASP B 1 194 ? -3.271 6.664 16.362 1.00 65.88 194 ASP B C 1
ATOM 3669 O O . ASP B 1 194 ? -4.397 6.161 16.453 1.00 69.19 194 ASP B O 1
ATOM 3674 N N . VAL B 1 195 ? -2.173 6.107 16.876 1.00 59.50 195 VAL B N 1
ATOM 3675 C CA . VAL B 1 195 ? -2.230 4.914 17.773 1.00 57.39 195 VAL B CA 1
ATOM 3676 C C . VAL B 1 195 ? -1.787 5.369 19.163 1.00 58.30 195 VAL B C 1
ATOM 3677 O O . VAL B 1 195 ? -0.969 6.302 19.240 1.00 61.06 195 VAL B O 1
ATOM 3681 N N . LEU B 1 196 ? -2.315 4.720 20.202 1.00 58.50 196 LEU B N 1
ATOM 3682 C CA . LEU B 1 196 ? -2.188 5.120 21.633 1.00 60.36 196 LEU B CA 1
ATOM 3683 C C . LEU B 1 196 ? -0.921 4.505 22.247 1.00 52.00 196 LEU B C 1
ATOM 3684 O O . LEU B 1 196 ? -0.763 3.280 22.178 1.00 52.91 196 LEU B O 1
ATOM 3689 N N . VAL B 1 197 ? -0.033 5.337 22.791 1.00 48.07 197 VAL B N 1
ATOM 3690 C CA . VAL B 1 197 ? 1.211 4.883 23.481 1.00 52.79 197 VAL B CA 1
ATOM 3691 C C . VAL B 1 197 ? 0.979 5.033 24.984 1.00 53.30 197 VAL B C 1
ATOM 3692 O O . VAL B 1 197 ? 0.589 6.144 25.408 1.00 53.48 197 VAL B O 1
ATOM 3696 N N . GLU B 1 198 ? 1.186 3.959 25.750 1.00 46.95 198 GLU B N 1
ATOM 3697 C CA . GLU B 1 198 ? 0.928 3.980 27.207 1.00 48.57 198 GLU B CA 1
ATOM 3698 C C . GLU B 1 198 ? 2.050 3.284 27.953 1.00 42.45 198 GLU B C 1
ATOM 3699 O O . GLU B 1 198 ? 2.526 2.257 27.490 1.00 54.52 198 GLU B O 1
ATOM 3705 N N . THR B 1 199 ? 2.371 3.811 29.126 1.00 46.57 199 THR B N 1
ATOM 3706 C CA . THR B 1 199 ? 3.424 3.282 30.010 1.00 55.41 199 THR B CA 1
ATOM 3707 C C . THR B 1 199 ? 2.847 3.238 31.415 1.00 51.56 199 THR B C 1
ATOM 3708 O O . THR B 1 199 ? 2.309 4.250 31.838 1.00 53.03 199 THR B O 1
ATOM 3712 N N . ARG B 1 200 ? 3.043 2.125 32.101 1.00 49.99 200 ARG B N 1
ATOM 3713 C CA . ARG B 1 200 ? 2.634 1.949 33.510 1.00 52.97 200 ARG B CA 1
ATOM 3714 C C . ARG B 1 200 ? 3.882 1.578 34.281 1.00 50.47 200 ARG B C 1
ATOM 3715 O O . ARG B 1 200 ? 4.747 0.896 33.716 1.00 54.99 200 ARG B O 1
ATOM 3723 N N . VAL B 1 201 ? 3.978 2.054 35.513 1.00 46.88 201 VAL B N 1
ATOM 3724 C CA . VAL B 1 201 ? 5.078 1.686 36.437 1.00 50.39 201 VAL B CA 1
ATOM 3725 C C . VAL B 1 201 ? 4.433 1.108 37.697 1.00 54.98 201 VAL B C 1
ATOM 3726 O O . VAL B 1 201 ? 3.649 1.838 38.367 1.00 55.49 201 VAL B O 1
ATOM 3730 N N . ASN B 1 202 ? 4.730 -0.164 37.972 1.00 59.01 202 ASN B N 1
ATOM 3731 C CA . ASN B 1 202 ? 4.158 -0.951 39.092 1.00 62.67 202 ASN B CA 1
ATOM 3732 C C . ASN B 1 202 ? 2.628 -0.954 38.991 1.00 61.04 202 ASN B C 1
ATOM 3733 O O . ASN B 1 202 ? 1.987 -0.989 40.052 1.00 61.30 202 ASN B O 1
ATOM 3738 N N . GLY B 1 203 ? 2.094 -0.938 37.759 1.00 55.41 203 GLY B N 1
ATOM 3739 C CA . GLY B 1 203 ? 0.653 -0.928 37.438 1.00 54.65 203 GLY B CA 1
ATOM 3740 C C . GLY B 1 203 ? 0.091 0.480 37.256 1.00 62.09 203 GLY B C 1
ATOM 3741 O O . GLY B 1 203 ? -1.001 0.610 36.664 1.00 59.25 203 GLY B O 1
ATOM 3742 N N . GLU B 1 204 ? 0.782 1.522 37.731 1.00 63.90 204 GLU B N 1
ATOM 3743 C CA . GLU B 1 204 ? 0.221 2.899 37.751 1.00 66.89 204 GLU B CA 1
ATOM 3744 C C . GLU B 1 204 ? 0.563 3.635 36.445 1.00 61.32 204 GLU B C 1
ATOM 3745 O O . GLU B 1 204 ? 1.754 3.712 36.073 1.00 59.21 204 GLU B O 1
ATOM 3751 N N . LEU B 1 205 ? -0.454 4.168 35.771 1.00 56.51 205 LEU B N 1
ATOM 3752 C CA . LEU B 1 205 ? -0.297 4.840 34.458 1.00 58.67 205 LEU B CA 1
ATOM 3753 C C . LEU B 1 205 ? 0.623 6.064 34.616 1.00 59.07 205 LEU B C 1
ATOM 3754 O O . LEU B 1 205 ? 0.434 6.844 35.567 1.00 55.05 205 LEU B O 1
ATOM 3759 N N . ARG B 1 206 ? 1.636 6.185 33.760 1.00 55.78 206 ARG B N 1
ATOM 3760 C CA . ARG B 1 206 ? 2.674 7.247 33.867 1.00 51.17 206 ARG B CA 1
ATOM 3761 C C . ARG B 1 206 ? 2.706 8.051 32.573 1.00 53.82 206 ARG B C 1
ATOM 3762 O O . ARG B 1 206 ? 2.980 9.243 32.647 1.00 53.06 206 ARG B O 1
ATOM 3770 N N . GLN B 1 207 ? 2.442 7.392 31.443 1.00 56.49 207 GLN B N 1
ATOM 3771 C CA . GLN B 1 207 ? 2.327 7.999 30.098 1.00 54.41 207 GLN B CA 1
ATOM 3772 C C . GLN B 1 207 ? 1.077 7.434 29.438 1.00 53.38 207 GLN B C 1
ATOM 3773 O O . GLN B 1 207 ? 0.731 6.273 29.702 1.00 59.03 207 GLN B O 1
ATOM 3779 N N . SER B 1 208 ? 0.424 8.263 28.638 1.00 54.71 208 SER B N 1
ATOM 3780 C CA . SER B 1 208 ? -0.702 7.879 27.762 1.00 54.63 208 SER B CA 1
ATOM 3781 C C . SER B 1 208 ? -0.856 8.986 26.722 1.00 53.27 208 SER B C 1
ATOM 3782 O O . SER B 1 208 ? -1.294 10.072 27.098 1.00 60.95 208 SER B O 1
ATOM 3785 N N . GLY B 1 209 ? -0.471 8.727 25.476 1.00 53.91 209 GLY B N 1
ATOM 3786 C CA . GLY B 1 209 ? -0.515 9.734 24.404 1.00 49.53 209 GLY B CA 1
ATOM 3787 C C . GLY B 1 209 ? -0.633 9.070 23.052 1.00 50.64 209 GLY B C 1
ATOM 3788 O O . GLY B 1 209 ? -0.017 7.999 22.849 1.00 58.79 209 GLY B O 1
ATOM 3789 N N . SER B 1 210 ? -1.387 9.692 22.155 1.00 48.01 210 SER B N 1
ATOM 3790 C CA . SER B 1 210 ? -1.513 9.287 20.738 1.00 52.09 210 SER B CA 1
ATOM 3791 C C . SER B 1 210 ? -0.329 9.803 19.928 1.00 55.65 210 SER B C 1
ATOM 3792 O O . SER B 1 210 ? 0.117 10.929 20.209 1.00 47.92 210 SER B O 1
ATOM 3795 N N . THR B 1 211 ? 0.073 9.032 18.908 1.00 54.99 211 THR B N 1
ATOM 3796 C CA . THR B 1 211 ? 1.098 9.415 17.901 1.00 59.77 211 THR B CA 1
ATOM 3797 C C . THR B 1 211 ? 0.608 10.592 17.041 1.00 64.09 211 THR B C 1
ATOM 3798 O O . THR B 1 211 ? 1.351 11.010 16.114 1.00 57.28 211 THR B O 1
ATOM 3802 N N . LYS B 1 212 ? -0.586 11.116 17.318 1.00 63.73 212 LYS B N 1
ATOM 3803 C CA . LYS B 1 212 ? -1.123 12.318 16.630 1.00 63.80 212 LYS B CA 1
ATOM 3804 C C . LYS B 1 212 ? -0.471 13.561 17.252 1.00 52.86 212 LYS B C 1
ATOM 3805 O O . LYS B 1 212 ? -0.430 14.603 16.579 1.00 56.11 212 LYS B O 1
ATOM 3811 N N . LEU B 1 213 ? -0.014 13.463 18.503 1.00 50.63 213 LEU B N 1
ATOM 3812 C CA . LEU B 1 213 ? 0.732 14.533 19.231 1.00 54.33 213 LEU B CA 1
ATOM 3813 C C . LEU B 1 213 ? 2.228 14.581 18.864 1.00 60.77 213 LEU B C 1
ATOM 3814 O O . LEU B 1 213 ? 2.968 15.312 19.579 1.00 55.94 213 LEU B O 1
ATOM 3819 N N . MET B 1 214 ? 2.687 13.783 17.886 1.00 56.98 214 MET B N 1
ATOM 3820 C CA . MET B 1 214 ? 4.111 13.766 17.451 1.00 58.58 214 MET B CA 1
ATOM 3821 C C . MET B 1 214 ? 4.438 15.050 16.676 1.00 52.63 214 MET B C 1
ATOM 3822 O O . MET B 1 214 ? 3.792 15.297 15.673 1.00 45.83 214 MET B O 1
ATOM 3827 N N . LEU B 1 215 ? 5.465 15.782 17.091 1.00 53.00 215 LEU B N 1
ATOM 3828 C CA . LEU B 1 215 ? 5.826 17.098 16.497 1.00 58.12 215 LEU B CA 1
ATOM 3829 C C . LEU B 1 215 ? 6.263 16.894 15.051 1.00 54.28 215 LEU B C 1
ATOM 3830 O O . LEU B 1 215 ? 5.898 17.711 14.222 1.00 57.28 215 LEU B O 1
ATOM 3835 N N . ARG B 1 216 ? 7.013 15.823 14.789 1.00 63.13 216 ARG B N 1
ATOM 3836 C CA . ARG B 1 216 ? 7.362 15.300 13.442 1.00 56.67 216 ARG B CA 1
ATOM 3837 C C . ARG B 1 216 ? 6.839 13.867 13.362 1.00 58.26 216 ARG B C 1
ATOM 3838 O O . ARG B 1 216 ? 7.158 13.092 14.305 1.00 60.77 216 ARG B O 1
ATOM 3846 N N . ASP B 1 217 ? 6.067 13.528 12.323 1.00 52.52 217 ASP B N 1
ATOM 3847 C CA . ASP B 1 217 ? 5.407 12.196 12.223 1.00 60.88 217 ASP B CA 1
ATOM 3848 C C . ASP B 1 217 ? 6.395 11.204 11.597 1.00 61.84 217 ASP B C 1
ATOM 3849 O O . ASP B 1 217 ? 7.543 11.606 11.297 1.00 53.05 217 ASP B O 1
ATOM 3854 N N . VAL B 1 218 ? 5.964 9.962 11.381 1.00 50.66 218 VAL B N 1
ATOM 3855 C CA . VAL B 1 218 ? 6.852 8.878 10.877 1.00 53.30 218 VAL B CA 1
ATOM 3856 C C . VAL B 1 218 ? 7.499 9.328 9.565 1.00 54.27 218 VAL B C 1
ATOM 3857 O O . VAL B 1 218 ? 8.739 9.271 9.471 1.00 44.27 218 VAL B O 1
ATOM 3861 N N . VAL B 1 219 ? 6.698 9.770 8.599 1.00 50.09 219 VAL B N 1
ATOM 3862 C CA . VAL B 1 219 ? 7.175 10.120 7.226 1.00 54.13 219 VAL B CA 1
ATOM 3863 C C . VAL B 1 219 ? 8.182 11.288 7.306 1.00 52.96 219 VAL B C 1
ATOM 3864 O O . VAL B 1 219 ? 9.194 11.270 6.589 1.00 52.37 219 VAL B O 1
ATOM 3868 N N . THR B 1 220 ? 7.934 12.275 8.154 1.00 51.29 220 THR B N 1
ATOM 3869 C CA . THR B 1 220 ? 8.830 13.451 8.320 1.00 56.42 220 THR B CA 1
ATOM 3870 C C . THR B 1 220 ? 10.152 13.001 8.947 1.00 51.70 220 THR B C 1
ATOM 3871 O O . THR B 1 220 ? 11.194 13.500 8.512 1.00 49.80 220 THR B O 1
ATOM 3875 N N . ILE B 1 221 ? 10.093 12.119 9.952 1.00 51.17 221 ILE B N 1
ATOM 3876 C CA . ILE B 1 221 ? 11.294 11.550 10.616 1.00 48.13 221 ILE B CA 1
ATOM 3877 C C . ILE B 1 221 ? 12.156 10.857 9.559 1.00 46.28 221 ILE B C 1
ATOM 3878 O O . ILE B 1 221 ? 13.377 11.117 9.539 1.00 46.57 221 ILE B O 1
ATOM 3883 N N . LEU B 1 222 ? 11.555 10.031 8.708 1.00 40.70 222 LEU B N 1
ATOM 3884 C CA . LEU B 1 222 ? 12.260 9.291 7.634 1.00 42.73 222 LEU B CA 1
ATOM 3885 C C . LEU B 1 222 ? 12.942 10.247 6.645 1.00 51.73 222 LEU B C 1
ATOM 3886 O O . LEU B 1 222 ? 14.135 9.995 6.303 1.00 44.74 222 LEU B O 1
ATOM 3891 N N . THR B 1 223 ? 12.233 11.297 6.217 1.00 51.69 223 THR B N 1
ATOM 3892 C CA . THR B 1 223 ? 12.722 12.340 5.259 1.00 57.43 223 THR B CA 1
ATOM 3893 C C . THR B 1 223 ? 13.948 13.056 5.860 1.00 49.37 223 THR B C 1
ATOM 3894 O O . THR B 1 223 ? 14.943 13.218 5.157 1.00 52.85 223 THR B O 1
ATOM 3898 N N . GLU B 1 224 ? 13.869 13.448 7.125 1.00 48.91 224 GLU B N 1
ATOM 3899 C CA . GLU B 1 224 ? 14.861 14.331 7.781 1.00 51.87 224 GLU B CA 1
ATOM 3900 C C . GLU B 1 224 ? 16.084 13.520 8.240 1.00 53.28 224 GLU B C 1
ATOM 3901 O O . GLU B 1 224 ? 17.186 14.061 8.109 1.00 50.99 224 GLU B O 1
ATOM 3907 N N . VAL B 1 225 ? 15.921 12.251 8.652 1.00 48.36 225 VAL B N 1
ATOM 3908 C CA . VAL B 1 225 ? 17.038 11.396 9.158 1.00 46.66 225 VAL B CA 1
ATOM 3909 C C . VAL B 1 225 ? 17.897 10.942 7.986 1.00 46.46 225 VAL B C 1
ATOM 3910 O O . VAL B 1 225 ? 19.144 10.811 8.176 1.00 45.74 225 VAL B O 1
ATOM 3914 N N . SER B 1 226 ? 17.275 10.649 6.840 1.00 48.35 226 SER B N 1
ATOM 3915 C CA . SER B 1 226 ? 17.959 10.089 5.643 1.00 42.81 226 SER B CA 1
ATOM 3916 C C . SER B 1 226 ? 18.527 11.214 4.781 1.00 42.24 226 SER B C 1
ATOM 3917 O O . SER B 1 226 ? 19.083 10.912 3.734 1.00 43.95 226 SER B O 1
ATOM 3920 N N . ARG B 1 227 ? 18.346 12.468 5.167 1.00 45.27 227 ARG B N 1
ATOM 3921 C CA . ARG B 1 227 ? 18.871 13.616 4.381 1.00 45.56 227 ARG B CA 1
ATOM 3922 C C . ARG B 1 227 ? 20.414 13.563 4.438 1.00 41.04 227 ARG B C 1
ATOM 3923 O O . ARG B 1 227 ? 21.000 13.990 5.428 1.00 41.53 227 ARG B O 1
ATOM 3931 N N . GLY B 1 228 ? 21.049 13.028 3.400 1.00 39.23 228 GLY B N 1
ATOM 3932 C CA . GLY B 1 228 ? 22.515 12.900 3.296 1.00 43.24 228 GLY B CA 1
ATOM 3933 C C . GLY B 1 228 ? 23.081 11.790 4.172 1.00 44.84 228 GLY B C 1
ATOM 3934 O O . GLY B 1 228 ? 24.321 11.641 4.182 1.00 41.79 228 GLY B O 1
ATOM 3935 N N . MET B 1 229 ? 22.236 11.041 4.900 1.00 44.27 229 MET B N 1
ATOM 3936 C CA . MET B 1 229 ? 22.676 9.844 5.664 1.00 41.83 229 MET B CA 1
ATOM 3937 C C . MET B 1 229 ? 21.915 8.593 5.182 1.00 40.25 229 MET B C 1
ATOM 3938 O O . MET B 1 229 ? 20.645 8.585 5.191 1.00 40.09 229 MET B O 1
ATOM 3943 N N . THR B 1 230 ? 22.644 7.573 4.745 1.00 40.99 230 THR B N 1
ATOM 3944 C CA . THR B 1 230 ? 22.063 6.292 4.256 1.00 48.65 230 THR B CA 1
ATOM 3945 C C . THR B 1 230 ? 21.464 5.518 5.441 1.00 48.30 230 THR B C 1
ATOM 3946 O O . THR B 1 230 ? 22.178 5.303 6.425 1.00 44.52 230 THR B O 1
ATOM 3950 N N . LEU B 1 231 ? 20.197 5.113 5.344 1.00 51.40 231 LEU B N 1
ATOM 3951 C CA . LEU B 1 231 ? 19.572 4.121 6.260 1.00 49.30 231 LEU B CA 1
ATOM 3952 C C . LEU B 1 231 ? 19.838 2.715 5.726 1.00 49.42 231 LEU B C 1
ATOM 3953 O O . LEU B 1 231 ? 19.822 2.541 4.500 1.00 48.84 231 LEU B O 1
ATOM 3958 N N . GLU B 1 232 ? 20.067 1.769 6.645 1.00 45.62 232 GLU B N 1
ATOM 3959 C CA . GLU B 1 232 ? 20.399 0.340 6.397 1.00 49.47 232 GLU B CA 1
ATOM 3960 C C . GLU B 1 232 ? 19.142 -0.464 6.760 1.00 41.78 232 GLU B C 1
ATOM 3961 O O . GLU B 1 232 ? 18.417 -0.077 7.687 1.00 41.61 232 GLU B O 1
ATOM 3967 N N . ALA B 1 233 ? 18.862 -1.520 6.021 1.00 39.75 233 ALA B N 1
ATOM 3968 C CA . ALA B 1 233 ? 17.793 -2.472 6.362 1.00 43.37 233 ALA B CA 1
ATOM 3969 C C . ALA B 1 233 ? 18.116 -2.939 7.775 1.00 41.30 233 ALA B C 1
ATOM 3970 O O . ALA B 1 233 ? 19.265 -3.282 8.023 1.00 44.96 233 ALA B O 1
ATOM 3972 N N . GLY B 1 234 ? 17.135 -2.974 8.650 1.00 42.00 234 GLY B N 1
ATOM 3973 C CA . GLY B 1 234 ? 17.339 -3.410 10.042 1.00 45.65 234 GLY B CA 1
ATOM 3974 C C . GLY B 1 234 ? 17.647 -2.248 10.966 1.00 42.07 234 GLY B C 1
ATOM 3975 O O . GLY B 1 234 ? 17.680 -2.475 12.199 1.00 40.83 234 GLY B O 1
ATOM 3976 N N . ASP B 1 235 ? 17.797 -1.029 10.426 1.00 40.94 235 ASP B N 1
ATOM 3977 C CA . ASP B 1 235 ? 17.859 0.201 11.256 1.00 38.98 235 ASP B CA 1
ATOM 3978 C C . ASP B 1 235 ? 16.565 0.328 12.046 1.00 45.49 235 ASP B C 1
ATOM 3979 O O . ASP B 1 235 ? 15.461 0.046 11.500 1.00 48.24 235 ASP B O 1
ATOM 3984 N N . VAL B 1 236 ? 16.720 0.746 13.296 1.00 43.34 236 VAL B N 1
ATOM 3985 C CA . VAL B 1 236 ? 15.626 0.958 14.270 1.00 43.72 236 VAL B CA 1
ATOM 3986 C C . VAL B 1 236 ? 15.641 2.445 14.609 1.00 41.39 236 VAL B C 1
ATOM 3987 O O . VAL B 1 236 ? 16.684 2.952 15.031 1.00 44.91 236 VAL B O 1
ATOM 3991 N N . ILE B 1 237 ? 14.529 3.126 14.404 1.00 38.85 237 ILE B N 1
ATOM 3992 C CA . ILE B 1 237 ? 14.430 4.572 14.720 1.00 37.41 237 ILE B CA 1
ATOM 3993 C C . ILE B 1 237 ? 13.360 4.666 15.789 1.00 38.53 237 ILE B C 1
ATOM 3994 O O . ILE B 1 237 ? 12.222 4.272 15.501 1.00 46.04 237 ILE B O 1
ATOM 3999 N N . ALA B 1 238 ? 13.751 5.054 16.994 1.00 39.49 238 ALA B N 1
ATOM 4000 C CA . ALA B 1 238 ? 12.849 5.324 18.138 1.00 43.82 238 ALA B CA 1
ATOM 4001 C C . ALA B 1 238 ? 12.307 6.751 18.021 1.00 43.92 238 ALA B C 1
ATOM 4002 O O . ALA B 1 238 ? 13.107 7.715 17.959 1.00 43.80 238 ALA B O 1
ATOM 4004 N N . THR B 1 239 ? 10.982 6.889 17.978 1.00 44.09 239 THR B N 1
ATOM 4005 C CA . THR B 1 239 ? 10.314 8.089 17.422 1.00 44.04 239 THR B CA 1
ATOM 4006 C C . THR B 1 239 ? 9.919 9.058 18.531 1.00 44.30 239 THR B C 1
ATOM 4007 O O . THR B 1 239 ? 9.116 9.944 18.237 1.00 52.26 239 THR B O 1
ATOM 4011 N N . GLY B 1 240 ? 10.458 8.895 19.739 1.00 45.46 240 GLY B N 1
ATOM 4012 C CA . GLY B 1 240 ? 10.204 9.807 20.873 1.00 51.34 240 GLY B CA 1
ATOM 4013 C C . GLY B 1 240 ? 9.091 9.319 21.795 1.00 50.11 240 GLY B C 1
ATOM 4014 O O . GLY B 1 240 ? 8.446 8.315 21.460 1.00 52.50 240 GLY B O 1
ATOM 4015 N N . THR B 1 241 ? 8.910 9.999 22.937 1.00 50.97 241 THR B N 1
ATOM 4016 C CA . THR B 1 241 ? 8.097 9.545 24.089 1.00 54.80 241 THR B CA 1
ATOM 4017 C C . THR B 1 241 ? 7.119 10.652 24.448 1.00 64.01 241 THR B C 1
ATOM 4018 O O . THR B 1 241 ? 7.503 11.825 24.499 1.00 54.63 241 THR B O 1
ATOM 4022 N N . PRO B 1 242 ? 5.832 10.304 24.712 1.00 62.42 242 PRO B N 1
ATOM 4023 C CA . PRO B 1 242 ? 4.840 11.303 25.106 1.00 55.98 242 PRO B CA 1
ATOM 4024 C C . PRO B 1 242 ? 5.147 11.838 26.514 1.00 51.69 242 PRO B C 1
ATOM 4025 O O . PRO B 1 242 ? 6.139 11.434 27.123 1.00 51.36 242 PRO B O 1
ATOM 4029 N N . ALA B 1 243 ? 4.329 12.763 27.020 1.00 56.22 243 ALA B N 1
ATOM 4030 C CA . ALA B 1 243 ? 4.528 13.390 28.351 1.00 54.14 243 ALA B CA 1
ATOM 4031 C C . ALA B 1 243 ? 4.504 12.295 29.422 1.00 53.28 243 ALA B C 1
ATOM 4032 O O . ALA B 1 243 ? 3.979 11.208 29.111 1.00 58.12 243 ALA B O 1
ATOM 4034 N N . GLY B 1 244 ? 5.068 12.544 30.608 1.00 45.89 244 GLY B N 1
ATOM 4035 C CA . GLY B 1 244 ? 4.830 11.721 31.817 1.00 48.38 244 GLY B CA 1
ATOM 4036 C C . GLY B 1 244 ? 6.047 10.971 32.320 1.00 52.54 244 GLY B C 1
ATOM 4037 O O . GLY B 1 244 ? 5.870 10.066 33.188 1.00 52.89 244 GLY B O 1
ATOM 4038 N N . VAL B 1 245 ? 7.242 11.274 31.791 1.00 57.57 245 VAL B N 1
ATOM 4039 C CA . VAL B 1 245 ? 8.506 10.595 32.213 1.00 52.07 245 VAL B CA 1
ATOM 4040 C C . VAL B 1 245 ? 8.749 10.986 33.676 1.00 53.51 245 VAL B C 1
ATOM 4041 O O . VAL B 1 245 ? 8.261 12.070 34.089 1.00 56.74 245 VAL B O 1
ATOM 4045 N N . GLY B 1 246 ? 9.466 10.139 34.421 1.00 47.99 246 GLY B N 1
ATOM 4046 C CA . GLY B 1 246 ? 9.645 10.247 35.885 1.00 56.75 246 GLY B CA 1
ATOM 4047 C C . GLY B 1 246 ? 10.463 11.463 36.281 1.00 61.90 246 GLY B C 1
ATOM 4048 O O . GLY B 1 246 ? 10.319 11.938 37.442 1.00 59.27 246 GLY B O 1
ATOM 4049 N N . HIS B 1 247 ? 11.325 11.917 35.364 1.00 61.19 247 HIS B N 1
ATOM 4050 C CA . HIS B 1 247 ? 12.185 13.115 35.536 1.00 60.41 247 HIS B CA 1
ATOM 4051 C C . HIS B 1 247 ? 11.337 14.386 35.502 1.00 56.14 247 HIS B C 1
ATOM 4052 O O . HIS B 1 247 ? 11.771 15.353 36.093 1.00 54.46 247 HIS B O 1
ATOM 4059 N N . GLY B 1 248 ? 10.206 14.378 34.796 1.00 60.58 248 GLY B N 1
ATOM 4060 C CA . GLY B 1 248 ? 9.411 15.588 34.526 1.00 62.85 248 GLY B CA 1
ATOM 4061 C C . GLY B 1 248 ? 8.224 15.700 35.460 1.00 67.47 248 GLY B C 1
ATOM 4062 O O . GLY B 1 248 ? 7.361 16.560 35.178 1.00 61.52 248 GLY B O 1
ATOM 4063 N N . MET B 1 249 ? 8.183 14.875 36.520 1.00 68.40 249 MET B N 1
ATOM 4064 C CA . MET B 1 249 ? 7.058 14.810 37.500 1.00 70.92 249 MET B CA 1
ATOM 4065 C C . MET B 1 249 ? 7.403 15.626 38.759 1.00 73.11 249 MET B C 1
ATOM 4066 O O . MET B 1 249 ? 8.586 15.665 39.165 1.00 67.03 249 MET B O 1
ATOM 4071 N N . LYS B 1 250 ? 6.385 16.221 39.382 1.00 72.98 250 LYS B N 1
ATOM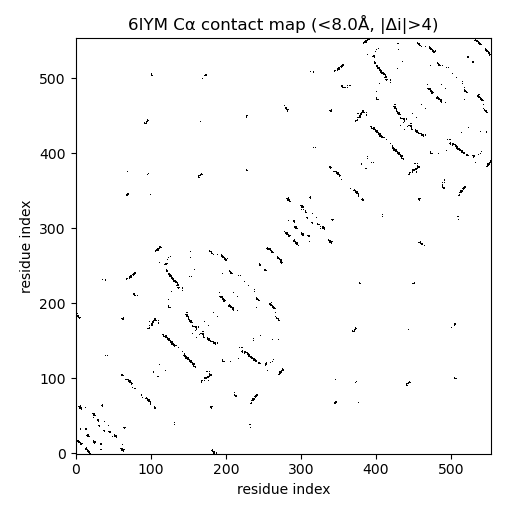 4072 C CA . LYS B 1 250 ? 6.505 17.056 40.611 1.00 67.63 250 LYS B CA 1
ATOM 4073 C C . LYS B 1 250 ? 5.860 16.307 41.775 1.00 59.05 250 LYS B C 1
ATOM 4074 O O . LYS B 1 250 ? 4.642 16.258 41.854 1.00 57.79 250 LYS B O 1
ATOM 4080 N N . PRO B 1 251 ? 6.613 15.628 42.672 1.00 60.27 251 PRO B N 1
ATOM 4081 C CA . PRO B 1 251 ? 8.083 15.578 42.640 1.00 64.87 251 PRO B CA 1
ATOM 4082 C C . PRO B 1 251 ? 8.681 14.543 41.677 1.00 68.13 251 PRO B C 1
ATOM 4083 O O . PRO B 1 251 ? 7.984 13.646 41.206 1.00 59.04 251 PRO B O 1
ATOM 4087 N N . PRO B 1 252 ? 9.996 14.613 41.357 1.00 68.96 252 PRO B N 1
ATOM 4088 C CA . PRO B 1 252 ? 10.602 13.675 40.408 1.00 71.08 252 PRO B CA 1
ATOM 4089 C C . PRO B 1 252 ? 10.565 12.239 40.947 1.00 60.36 252 PRO B C 1
ATOM 4090 O O . PRO B 1 252 ? 10.798 12.068 42.132 1.00 59.22 252 PRO B O 1
ATOM 4094 N N . VAL B 1 253 ? 10.305 11.249 40.086 1.00 55.37 253 VAL B N 1
ATOM 4095 C CA . VAL B 1 253 ? 10.339 9.818 40.510 1.00 53.50 253 VAL B CA 1
ATOM 4096 C C . VAL B 1 253 ? 11.312 9.017 39.612 1.00 49.96 253 VAL B C 1
ATOM 4097 O O . VAL B 1 253 ? 11.344 9.224 38.408 1.00 48.86 253 VAL B O 1
ATOM 4101 N N . TYR B 1 254 ? 12.141 8.166 40.215 1.00 50.94 254 TYR B N 1
ATOM 4102 C CA . TYR B 1 254 ? 13.176 7.368 39.513 1.00 52.91 254 TYR B CA 1
ATOM 4103 C C . TYR B 1 254 ? 13.014 5.896 39.908 1.00 55.63 254 TYR B C 1
ATOM 4104 O O . TYR B 1 254 ? 12.519 5.609 41.019 1.00 54.34 254 TYR B O 1
ATOM 4113 N N . LEU B 1 255 ? 13.436 5.000 39.013 1.00 48.97 255 LEU B N 1
ATOM 4114 C CA . LEU B 1 255 ? 13.185 3.538 39.072 1.00 49.11 255 LEU B CA 1
ATOM 4115 C C . LEU B 1 255 ? 14.127 2.900 40.085 1.00 49.26 255 LEU B C 1
ATOM 4116 O O . LEU B 1 255 ? 15.301 3.307 40.121 1.00 50.41 255 LEU B O 1
ATOM 4121 N N . GLN B 1 256 ? 13.629 1.922 40.851 1.00 45.13 256 GLN B N 1
ATOM 4122 C CA . GLN B 1 256 ? 14.427 1.214 41.881 1.00 51.95 256 GLN B CA 1
ATOM 4123 C C . GLN B 1 256 ? 14.387 -0.288 41.576 1.00 50.87 256 GLN B C 1
ATOM 4124 O O . GLN B 1 256 ? 13.521 -0.710 40.808 1.00 46.46 256 GLN B O 1
ATOM 4130 N N . ASP B 1 257 ? 15.313 -1.038 42.169 1.00 56.10 257 ASP B N 1
ATOM 4131 C CA . ASP B 1 257 ? 15.272 -2.516 42.310 1.00 62.24 257 ASP B CA 1
ATOM 4132 C C . ASP B 1 257 ? 13.815 -2.951 42.475 1.00 61.22 257 ASP B C 1
ATOM 4133 O O . ASP B 1 257 ? 13.149 -2.432 43.386 1.00 62.42 257 ASP B O 1
ATOM 4138 N N . GLY B 1 258 ? 13.324 -3.824 41.593 1.00 54.15 258 GLY B N 1
ATOM 4139 C CA . GLY B 1 258 ? 11.994 -4.448 41.744 1.00 51.85 258 GLY B CA 1
ATOM 4140 C C . GLY B 1 258 ? 10.883 -3.681 41.044 1.00 45.96 258 GLY B C 1
ATOM 4141 O O . GLY B 1 258 ? 9.804 -4.232 40.946 1.00 53.14 258 GLY B O 1
ATOM 4142 N N . ASP B 1 259 ? 11.107 -2.472 40.524 1.00 51.11 259 ASP B N 1
ATOM 4143 C CA . ASP B 1 259 ? 10.066 -1.756 39.728 1.00 48.81 259 ASP B CA 1
ATOM 4144 C C . ASP B 1 259 ? 9.814 -2.482 38.383 1.00 55.02 259 ASP B C 1
ATOM 4145 O O . ASP B 1 259 ? 10.783 -2.932 37.726 1.00 51.72 259 ASP B O 1
ATOM 4150 N N . VAL B 1 260 ? 8.541 -2.592 37.997 1.00 50.60 260 VAL B N 1
ATOM 4151 C CA . VAL B 1 260 ? 8.054 -3.256 36.758 1.00 50.74 260 VAL B CA 1
ATOM 4152 C C . VAL B 1 260 ? 7.536 -2.156 35.836 1.00 50.68 260 VAL B C 1
ATOM 4153 O O . VAL B 1 260 ? 6.666 -1.405 36.285 1.00 48.33 260 VAL B O 1
ATOM 4157 N N . ILE B 1 261 ? 8.002 -2.091 34.583 1.00 44.77 261 ILE B N 1
ATOM 4158 C CA . ILE B 1 261 ? 7.490 -1.090 33.606 1.00 47.57 261 ILE B CA 1
ATOM 4159 C C . ILE B 1 261 ? 6.796 -1.837 32.467 1.00 47.86 261 ILE B C 1
ATOM 4160 O O . ILE B 1 261 ? 7.439 -2.723 31.838 1.00 44.73 261 ILE B O 1
ATOM 4165 N N . ASP B 1 262 ? 5.559 -1.427 32.173 1.00 51.32 262 ASP B N 1
ATOM 4166 C CA . ASP B 1 262 ? 4.732 -1.970 31.067 1.00 53.87 262 ASP B CA 1
ATOM 4167 C C . ASP B 1 262 ? 4.593 -0.844 30.035 1.00 50.86 262 ASP B C 1
ATOM 4168 O O . ASP B 1 262 ? 4.121 0.232 30.414 1.00 49.54 262 ASP B O 1
ATOM 4173 N N . VAL B 1 263 ? 5.026 -1.063 28.789 1.00 45.18 263 VAL B N 1
ATOM 4174 C CA . VAL B 1 263 ? 4.799 -0.093 27.684 1.00 46.58 263 VAL B CA 1
ATOM 4175 C C . VAL B 1 263 ? 3.851 -0.741 26.691 1.00 48.98 263 VAL B C 1
ATOM 4176 O O . VAL B 1 263 ? 4.160 -1.864 26.227 1.00 49.76 263 VAL B O 1
ATOM 4180 N N . SER B 1 264 ? 2.795 -0.021 26.331 1.00 45.79 264 SER B N 1
ATOM 4181 C CA . SER B 1 264 ? 1.730 -0.527 25.439 1.00 53.95 264 SER B CA 1
ATOM 4182 C C . SER B 1 264 ? 1.600 0.371 24.203 1.00 43.34 264 SER B C 1
ATOM 4183 O O . SER B 1 264 ? 1.636 1.580 24.367 1.00 49.40 264 SER B O 1
ATOM 4186 N N . ILE B 1 265 ? 1.479 -0.225 23.017 1.00 45.48 265 ILE B N 1
ATOM 4187 C CA . ILE B 1 265 ? 1.087 0.464 21.748 1.00 46.10 265 ILE B CA 1
ATOM 4188 C C . ILE B 1 265 ? -0.010 -0.387 21.094 1.00 48.38 265 ILE B C 1
ATOM 4189 O O . ILE B 1 265 ? 0.245 -1.561 20.794 1.00 46.28 265 ILE B O 1
ATOM 4194 N N . GLU B 1 266 ? -1.212 0.172 20.945 1.00 53.11 266 GLU B N 1
ATOM 4195 C CA . GLU B 1 266 ? -2.382 -0.519 20.352 1.00 55.16 266 GLU B CA 1
ATOM 4196 C C . GLU B 1 266 ? -2.005 -1.057 18.976 1.00 54.50 266 GLU B C 1
ATOM 4197 O O . GLU B 1 266 ? -1.608 -0.246 18.116 1.00 48.29 266 GLU B O 1
ATOM 4203 N N . GLY B 1 267 ? -2.212 -2.357 18.751 1.00 51.16 267 GLY B N 1
ATOM 4204 C CA . GLY B 1 267 ? -1.982 -3.006 17.446 1.00 46.32 267 GLY B CA 1
ATOM 4205 C C . GLY B 1 267 ? -0.598 -3.625 17.399 1.00 48.40 267 GLY B C 1
ATOM 4206 O O . GLY B 1 267 ? -0.285 -4.307 16.402 1.00 49.68 267 GLY B O 1
ATOM 4207 N N . ILE B 1 268 ? 0.214 -3.397 18.433 1.00 42.72 268 ILE B N 1
ATOM 4208 C CA . ILE B 1 268 ? 1.568 -4.006 18.525 1.00 44.24 268 ILE B CA 1
ATOM 4209 C C . ILE B 1 268 ? 1.592 -5.009 19.671 1.00 40.60 268 ILE B C 1
ATOM 4210 O O . ILE B 1 268 ? 1.905 -6.171 19.387 1.00 44.78 268 ILE B O 1
ATOM 4215 N N . GLY B 1 269 ? 1.399 -4.552 20.910 1.00 40.37 269 GLY B N 1
ATOM 4216 C CA . GLY B 1 269 ? 1.340 -5.429 22.094 1.00 43.50 269 GLY B CA 1
ATOM 4217 C C . GLY B 1 269 ? 1.908 -4.728 23.302 1.00 45.41 269 GLY B C 1
ATOM 4218 O O . GLY B 1 269 ? 1.765 -3.484 23.375 1.00 45.77 269 GLY B O 1
ATOM 4219 N N . HIS B 1 270 ? 2.602 -5.463 24.167 1.00 46.98 270 HIS B N 1
ATOM 4220 C CA . HIS B 1 270 ? 3.169 -4.900 25.414 1.00 56.18 270 HIS B CA 1
ATOM 4221 C C . HIS B 1 270 ? 4.601 -5.410 25.651 1.00 56.01 270 HIS B C 1
ATOM 4222 O O . HIS B 1 270 ? 4.929 -6.578 25.340 1.00 48.36 270 HIS B O 1
ATOM 4229 N N . LEU B 1 271 ? 5.415 -4.494 26.177 1.00 47.69 271 LEU B N 1
ATOM 4230 C CA . LEU B 1 271 ? 6.831 -4.637 26.551 1.00 50.31 271 LEU B CA 1
ATOM 4231 C C . LEU B 1 271 ? 6.910 -4.460 28.077 1.00 55.50 271 LEU B C 1
ATOM 4232 O O . LEU B 1 271 ? 6.818 -3.310 28.514 1.00 68.26 271 LEU B O 1
ATOM 4237 N N . GLN B 1 272 ? 7.029 -5.549 28.852 1.00 47.28 272 GLN B N 1
ATOM 4238 C CA . GLN B 1 272 ? 7.080 -5.538 30.349 1.00 52.53 272 GLN B CA 1
ATOM 4239 C C . GLN B 1 272 ? 8.480 -5.937 30.829 1.00 54.03 272 GLN B C 1
ATOM 4240 O O . GLN B 1 272 ? 8.934 -7.062 30.515 1.00 49.09 272 GLN B O 1
ATOM 4246 N N . ASN B 1 273 ? 9.154 -5.050 31.554 1.00 48.57 273 ASN B N 1
ATOM 4247 C CA . ASN B 1 273 ? 10.527 -5.311 32.054 1.00 43.83 273 ASN B CA 1
ATOM 4248 C C . ASN B 1 273 ? 10.593 -4.897 33.520 1.00 46.14 273 ASN B C 1
ATOM 4249 O O . ASN B 1 273 ? 9.995 -3.854 33.867 1.00 42.42 273 ASN B O 1
ATOM 4254 N N . GLN B 1 274 ? 11.307 -5.671 34.338 1.00 45.54 274 GLN B N 1
ATOM 4255 C CA . GLN B 1 274 ? 11.503 -5.330 35.765 1.00 50.78 274 GLN B CA 1
ATOM 4256 C C . GLN B 1 274 ? 12.937 -4.830 35.952 1.00 52.74 274 GLN B C 1
ATOM 4257 O O . GLN B 1 274 ? 13.864 -5.528 35.525 1.00 53.34 274 GLN B O 1
ATOM 4263 N N . VAL B 1 275 ? 13.107 -3.662 36.582 1.00 51.75 275 VAL B N 1
ATOM 4264 C CA . VAL B 1 275 ? 14.438 -3.184 37.053 1.00 47.76 275 VAL B CA 1
ATOM 4265 C C . VAL B 1 275 ? 14.909 -4.138 38.151 1.00 51.13 275 VAL B C 1
ATOM 4266 O O . VAL B 1 275 ? 14.114 -4.410 39.060 1.00 51.57 275 VAL B O 1
ATOM 4270 N N . LYS B 1 276 ? 16.147 -4.627 38.063 1.00 55.11 276 LYS B N 1
ATOM 4271 C CA . LYS B 1 276 ? 16.723 -5.627 38.994 1.00 55.42 276 LYS B CA 1
ATOM 4272 C C . LYS B 1 276 ? 18.191 -5.284 39.243 1.00 64.32 276 LYS B C 1
ATOM 4273 O O . LYS B 1 276 ? 18.933 -5.103 38.253 1.00 55.43 276 LYS B O 1
ATOM 4279 N N . ALA B 1 277 ? 18.582 -5.215 40.516 1.00 59.11 277 ALA B N 1
ATOM 4280 C CA . ALA B 1 277 ? 19.985 -5.098 40.962 1.00 69.92 277 ALA B CA 1
ATOM 4281 C C . ALA B 1 277 ? 20.716 -6.376 40.532 1.00 72.46 277 ALA B C 1
ATOM 4282 O O . ALA B 1 277 ? 20.276 -7.464 40.932 1.00 79.45 277 ALA B O 1
ATOM 4284 N N . ARG B 1 278 ? 21.757 -6.243 39.710 1.00 81.70 278 ARG B N 1
ATOM 4285 C CA . ARG B 1 278 ? 22.536 -7.375 39.136 1.00 84.32 278 ARG B CA 1
ATOM 4286 C C . ARG B 1 278 ? 24.026 -7.031 39.222 1.00 80.04 278 ARG B C 1
ATOM 4287 O O . ARG B 1 278 ? 24.844 -7.945 39.246 1.00 88.24 278 ARG B O 1
#

Foldseek 3Di:
DWWKFWFDDPNDTFIWIDDPHFIFGQCVQQVDRQLLCCLQVLDHRPTDPPPTDGDDPPRGTWFRHQQPAWAKEWEPFFAAPQPPPLDHPPDDGDIDTAGSLQETEFAAAQAQPVVVAPFKKWFKFKKWAFRAKDFQDDLVCQLVRTQFIWIWTQIFRPVVCVVVVPRHPRRHPHRNIYHDRIGDGSVQDDQCWKWKWKDKVRHTQFTGTLVRTSQHSSRCSNVVRHVNIDHRGHMYTRTGGPRMQVRDVVRDHADAQIWMWIAIPPGGIGIYGHHHD/DWWWFWFADPNAIFIWTADPNWIFTCCVQQVDSALLCVLQVLDDRDGDRVPTDIDPDDTGTWFNHQFPFWAKEWEPFFDADLVSQPPPLVDDGDIDTAGSLQETEFAAAAAQPVVPAPFWKWFKFKKWAFRAKDAQDDLVCLLVRTQFIFIWIQIFRVVVCVVVVGRHVRRHDHNNIYHGRTTDGSVQDDQCWKWKWKAKQNHTQDIDTLVRGSAHPSRCSNVVRHVNIDRRSHMYTRTGYPGMQCPDVVRDHADAFMWMWIDIPPGGIRIYGHHHD

Sequence (554 aa):
SMKWFRFEQDGRARIGVEEAGHRYDVTPQVYTDSLLEVIVRGFEMDVDLDVAPRLTDHVRLLAPYLPPRNVICVGKNYADHIKEMDTAGAGKFVLFTKAPSSIVGPFDPIERHADLTQQLDYEGELAIIIGTTGRDLTPENALEHVFGYSIINDVTARDLQKEHVQFFRGKSLDGFCPFGPVIVTEDAFDPADVLVETRVNGELRQSGSTKLMLRDVVTILTEVSRGMTLEAGDVIATGTPAGVGHGMKPPVYLQDGDVIDVSIEGIGHLQNQVKARSMKWFRFEQDGRARIGVEEAGHRYDVTPQVYTDSLLEVIVRGFEMDVDLDVAPRLTDHVRLLAPYLPPRNVICVGKNYADHIKEMDTAGAGKFVLFTKAPSSIVGPFDPIERHADLTQQLDYEGELAIIIGTTGRDLTPENALEHVFGYSIINDVTARDLQKEHVQFFRGKSLDGFCPFGPVIVTEDAFDPADVLVETRVNGELRQSGSTKLMLRDVVTILTEVSRGMTLEAGDVIATGTPAGVGHGMKPPVYLQDGDVIDVSIEGIGHLQNQVKAR

Radius of gyration: 23.85 Å; Cα contacts (8 Å, |Δi|>4): 1518; chains: 2; bounding box: 65×60×51 Å